Protein 6H10 (pdb70)

Foldseek 3Di:
DAPVLLDAEEEEDDPVLQQDVQVVVVVCVVNVNLQNQKYKYFYHPPADQDDDPPPQQQAKLQWKWWWAWDDDLFKIWTDTDTDHMDTNNVLQVVLCDPQHAFDDADDPVRSLVCLSHCLNVGTFIKRWFAFDADGDPPRNGPGQQPDDFQQVQCCVQPVDHDDDGWGKGKMWAFASDKWAWDADQLLFKKKKAWADDFKKKKKKAGLVQLVVVVVVSCVSVVVQCVLWVRSVLLGIIGGHPVRCVVSVGDMDMDMDDHSMMMMGGGNIIMMIGTNGTTMMMMTTHHHSVSLVSSLVDDATLSQSNDDDPRSLVSCVPSPVVCNVSNVNSD

Nearest PDB structures (foldseek):
  5fpa-assembly1_A  TM=1.002E+00  e=6.591E-72  Homo sapiens
  5fp9-assembly1_A-2  TM=1.002E+00  e=4.300E-71  Homo sapiens
  4hon-assembly2_B  TM=9.037E-01  e=2.092E-63  Homo sapiens
  4lxl-assembly1_A  TM=9.012E-01  e=1.724E-55  Homo sapiens
  4xdp-assembly2_B  TM=9.121E-01  e=1.738E-52  Homo sapiens

Radius of gyration: 19.14 Å; Cα contacts (8 Å, |Δi|>4): 775; chains: 1; bounding box: 49×48×43 Å

Secondary structure (DSSP, 8-state):
--STT-PPEEE---TTTTS-HHHHHHHHHHTTGGGGSEEEEPPPTT--SSS-STT-TT-EESS-EEEEEEEETTEEEEEEEE---EEHHHHHHHHTSTTTSPPP-SSHHHHHHHHHHHGGG---EEEEEEE---S-TT--SS-TTSSPPHHHHHHHHH----------EEEEE-TT-EEEEEPPGGG-EEEEEEEEES-EEEEEE-GGGHHHHHHHHHHHSHHHHHH-TTGGGG--EEE-HHHHHHTT---EEEEE-TT-EEEEPTT-EEEEEESSSEEEEEEEE--TTHHHHHHH-----SSS----TTHHHHHHHH-HHHHHHHHHH-

GO terms:
  GO:0006954 inflammatory response (P, IDA)
  GO:0005634 nucleus (C, IC)
  GO:0035861 site of double-strand break (C, IDA)
  GO:0001932 regulation of protein phosphorylation (P, IMP)
  GO:0035563 positive regulation of chromatin binding (P, IMP)
  GO:2001034 positive regulation of double-strand break repair via nonhomologous end joining (P, IMP)
  GO:0071479 cellular response to ionizing radiation (P, IMP)
  GO:0000724 double-strand break repair via homologous recombination (P, IMP)
  GO:0005634 nucleus (C, EXP)
  GO:0005654 nucleoplasm (C, TAS)
  GO:0032452 histone demethylase activity (F, TAS)
  GO:0005515 protein binding (F, IPI)
  GO:0032454 histone H3K9 demethylase activity (F, IDA)
  GO:0140684 histone H3K9me2/H3K9me3 demethylase activity (F, IDA)
  GO:0072562 blood microparticle (C, HDA)

Solvent-accessible surface area: 15460 Å² total; per-residue (Å²): 118,108,21,90,122,5,76,26,53,87,16,124,4,69,100,106,88,0,100,72,24,94,150,14,1,59,102,0,25,65,64,2,0,42,51,0,0,0,0,15,0,52,17,13,188,94,33,115,3,66,124,56,59,120,126,16,45,142,46,96,1,65,59,1,28,23,1,37,18,69,63,133,34,10,12,1,40,4,124,81,99,159,76,190,56,36,36,3,25,96,0,134,143,45,3,81,36,198,158,27,83,40,37,121,80,159,80,87,135,24,1,28,122,49,1,26,130,46,0,31,158,63,34,2,10,12,0,18,88,30,80,29,52,10,16,49,133,106,15,156,34,6,6,0,38,112,32,62,47,5,12,72,14,0,65,145,82,61,60,54,110,21,98,31,112,31,78,10,77,6,43,0,0,0,17,15,0,2,29,2,2,10,10,25,49,0,5,4,0,6,0,16,11,0,8,24,34,84,14,11,6,6,2,0,0,3,16,90,46,0,90,112,0,40,114,6,0,108,126,46,18,68,42,47,24,194,56,10,85,15,9,12,41,42,96,48,2,1,2,4,12,87,6,0,130,125,70,53,12,41,14,46,102,27,24,1,78,48,27,22,0,0,0,0,2,1,29,1,13,6,1,2,1,0,7,3,24,1,0,4,0,14,13,36,7,12,14,82,80,0,22,78,55,0,99,126,1,60,26,6,36,61,29,128,23,199,42,67,184,15,9,26,0,8,0,78,56,25,10,94,166,107,36,83,98,7,92,173,12,68

Structure (mmCIF, N/CA/C/O backbone):
data_6H10
#
_entry.id   6H10
#
_cell.length_a   71.454
_cell.length_b   71.454
_cell.length_c   150.693
_cell.angle_alpha   90.000
_cell.angle_beta   90.000
_cell.angle_gamma   90.000
#
_symmetry.space_group_name_H-M   'P 43 21 2'
#
loop_
_entity.id
_entity.type
_entity.pdbx_description
1 polymer 'Lysine-specific demethylase 4D'
2 non-polymer 'ZINC ION'
3 non-polymer 'CHLORIDE ION'
4 non-polymer 'SODIUM ION'
5 non-polymer 1,2-ETHANEDIOL
6 non-polymer 'SULFATE ION'
7 non-polymer 'NICKEL (II) ION'
8 non-polymer ~{N}-[(~{E})-(4-methylphenyl)methylideneamino]-2-(2~{H}-1,2,3,4-tetrazol-5-yl)ethanamide
9 non-polymer '4-(2-HYDROXYETHYL)-1-PIPERAZINE ETHANESULFONIC ACID'
10 water water
#
loop_
_atom_site.group_PDB
_atom_site.id
_atom_site.type_symbol
_atom_site.label_atom_id
_atom_site.label_alt_id
_atom_site.label_comp_id
_atom_site.label_asym_id
_atom_site.label_entity_id
_atom_site.label_seq_id
_atom_site.pdbx_PDB_ins_code
_atom_site.Cartn_x
_atom_site.Cartn_y
_atom_site.Cartn_z
_atom_site.occupancy
_atom_site.B_iso_or_equiv
_atom_site.auth_seq_id
_atom_site.auth_comp_id
_atom_site.auth_asym_id
_atom_site.auth_atom_id
_atom_site.pdbx_PDB_model_num
ATOM 1 N N . ALA A 1 11 ? -3.352 16.045 -34.356 1.00 25.06 11 ALA A N 1
ATOM 2 C CA . ALA A 1 11 ? -3.440 14.996 -33.322 1.00 22.74 11 ALA A CA 1
ATOM 3 C C . ALA A 1 11 ? -2.292 14.007 -33.371 1.00 17.76 11 ALA A C 1
ATOM 4 O O . ALA A 1 11 ? -1.900 13.524 -34.424 1.00 18.75 11 ALA A O 1
ATOM 6 N N . GLN A 1 12 ? -1.761 13.693 -32.211 1.00 14.31 12 GLN A N 1
ATOM 7 C CA A GLN A 1 12 ? -0.600 12.829 -32.146 0.60 13.31 12 GLN A CA 1
ATOM 8 C CA B GLN A 1 12 ? -0.612 12.823 -32.085 0.40 13.70 12 GLN A CA 1
ATOM 9 C C . GLN A 1 12 ? -1.003 11.366 -32.287 1.00 12.73 12 GLN A C 1
ATOM 10 O O . GLN A 1 12 ? -2.046 10.912 -31.797 1.00 14.01 12 GLN A O 1
ATOM 21 N N . ASN A 1 13 ? -0.153 10.618 -32.970 1.00 11.54 13 ASN A N 1
ATOM 22 C CA . ASN A 1 13 ? -0.311 9.178 -33.161 1.00 10.64 13 ASN A CA 1
ATOM 23 C C . ASN A 1 13 ? -1.663 8.814 -33.774 1.00 10.92 13 ASN A C 1
ATOM 24 O O . ASN A 1 13 ? -2.390 7.954 -33.250 1.00 11.10 13 ASN A O 1
ATOM 29 N N . PRO A 1 14 ? -2.017 9.411 -34.913 1.00 11.44 14 PRO A N 1
ATOM 30 C CA . PRO A 1 14 ? -3.367 9.186 -35.470 1.00 12.69 14 PRO A CA 1
ATOM 31 C C . PRO A 1 14 ? -3.619 7.769 -35.936 1.00 12.52 14 PRO A C 1
ATOM 32 O O . PRO A 1 14 ? -4.783 7.348 -35.959 1.00 14.50 14 PRO A O 1
ATOM 36 N N . ASN A 1 15 ? -2.579 7.023 -36.305 1.00 11.18 15 ASN A N 1
ATOM 37 C CA . ASN A 1 15 ? -2.766 5.631 -36.689 1.00 10.80 15 ASN A CA 1
ATOM 38 C C . ASN A 1 15 ? -2.817 4.695 -35.486 1.00 9.98 15 ASN A C 1
ATOM 39 O O . ASN A 1 15 ? -2.990 3.494 -35.691 1.00 10.39 15 ASN A O 1
ATOM 44 N N . CYS A 1 16 ? -2.679 5.218 -34.263 1.00 9.84 16 CYS A N 1
ATOM 45 C CA . CYS A 1 16 ? -2.886 4.396 -33.071 1.00 9.76 16 CYS A CA 1
ATOM 46 C C . CYS A 1 16 ? -1.835 3.297 -32.933 1.00 9.46 16 CYS A C 1
ATOM 47 O O . CYS A 1 16 ? -2.123 2.205 -32.461 1.00 9.93 16 CYS A O 1
ATOM 50 N N . ASN A 1 17 ? -0.599 3.604 -33.299 1.00 9.55 17 ASN A N 1
ATOM 51 C CA . ASN A 1 17 ? 0.487 2.650 -33.145 1.00 9.84 17 ASN A CA 1
ATOM 52 C C . ASN A 1 17 ? 0.906 2.526 -31.684 1.00 9.25 17 ASN A C 1
ATOM 53 O O . ASN A 1 17 ? 0.870 3.487 -30.927 1.00 9.97 17 ASN A O 1
ATOM 58 N N . ILE A 1 18 ? 1.351 1.331 -31.302 1.00 9.19 18 ILE A N 1
ATOM 59 C CA . ILE A 1 18 ? 1.959 1.133 -29.987 1.00 9.01 18 ILE A CA 1
ATOM 60 C C . ILE A 1 18 ? 3.296 1.860 -29.943 1.00 10.33 18 ILE A C 1
ATOM 61 O O . ILE A 1 18 ? 4.187 1.595 -30.750 1.00 13.22 18 ILE A O 1
ATOM 66 N N . MET A 1 19 ? 3.456 2.751 -28.988 1.00 9.21 19 MET A N 1
ATOM 67 C CA . MET A 1 19 ? 4.672 3.519 -28.794 1.00 9.45 19 MET A CA 1
ATOM 68 C C . MET A 1 19 ? 5.516 2.906 -27.679 1.00 9.37 19 MET A C 1
ATOM 69 O O . MET A 1 19 ? 5.011 2.323 -26.723 1.00 9.69 19 MET A O 1
ATOM 74 N N . ILE A 1 20 ? 6.833 3.068 -27.827 1.00 9.48 20 ILE A N 1
ATOM 75 C CA . ILE A 1 20 ? 7.847 2.556 -26.910 1.00 9.50 20 ILE A CA 1
ATOM 76 C C . ILE A 1 20 ? 8.619 3.750 -26.377 1.00 9.51 20 ILE A C 1
ATOM 77 O O . ILE A 1 20 ? 9.095 4.577 -27.154 1.00 11.07 20 ILE A O 1
ATOM 82 N N . PHE A 1 21 ? 8.759 3.827 -25.055 1.00 9.59 21 PHE A N 1
ATOM 83 C CA . PHE A 1 21 ? 9.405 4.944 -24.390 1.00 9.79 21 PHE A CA 1
ATOM 84 C C . PHE A 1 21 ? 10.641 4.489 -23.649 1.00 10.30 21 PHE A C 1
ATOM 85 O O . PHE A 1 21 ? 10.686 3.396 -23.090 1.00 10.71 21 PHE A O 1
ATOM 93 N N . HIS A 1 22 ? 11.640 5.373 -23.623 1.00 11.21 22 HIS A N 1
ATOM 94 C CA . HIS A 1 22 ? 12.918 5.158 -22.950 1.00 11.81 22 HIS A CA 1
ATOM 95 C C . HIS A 1 22 ? 13.200 6.311 -21.996 1.00 12.48 22 HIS A C 1
ATOM 96 O O . HIS A 1 22 ? 14.068 7.133 -22.252 1.00 14.15 22 HIS A O 1
ATOM 103 N N . PRO A 1 23 ? 12.474 6.405 -20.882 1.00 12.09 23 PRO A N 1
ATOM 104 C CA . PRO A 1 23 ? 12.731 7.490 -19.924 1.00 13.04 23 PRO A CA 1
ATOM 105 C C . PRO A 1 23 ? 14.143 7.442 -19.374 1.00 14.08 23 PRO A C 1
ATOM 106 O O . PRO A 1 23 ? 14.710 6.375 -19.122 1.00 14.94 23 PRO A O 1
ATOM 110 N N . THR A 1 24 ? 14.695 8.629 -19.154 1.00 15.18 24 THR A N 1
ATOM 111 C CA . THR A 1 24 ? 15.915 8.752 -18.385 1.00 16.13 24 THR A CA 1
ATOM 112 C C . THR A 1 24 ? 15.613 8.532 -16.897 1.00 15.52 24 THR A C 1
ATOM 113 O O . THR A 1 24 ? 14.473 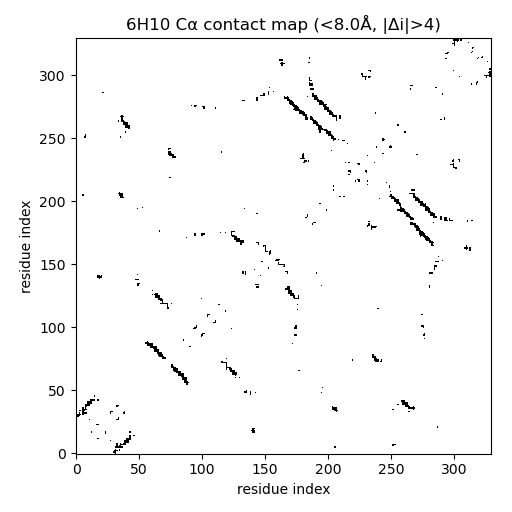8.546 -16.458 1.00 15.15 24 THR A O 1
ATOM 117 N N . LYS A 1 25 ? 16.675 8.384 -16.096 1.00 16.48 25 LYS A N 1
ATOM 118 C CA . LYS A 1 25 ? 16.462 8.216 -14.662 1.00 17.47 25 LYS A CA 1
ATOM 119 C C . LYS A 1 25 ? 15.757 9.426 -14.055 1.00 16.36 25 LYS A C 1
ATOM 120 O O . LYS A 1 25 ? 14.932 9.264 -13.155 1.00 17.05 25 LYS A O 1
ATOM 126 N N . GLU A 1 26 ? 16.025 10.633 -14.549 1.00 17.90 26 GLU A N 1
ATOM 127 C CA . GLU A 1 26 ? 15.312 11.806 -14.043 1.00 19.42 26 GLU A CA 1
ATOM 128 C C . GLU A 1 26 ? 13.836 11.766 -14.412 1.00 18.90 26 GLU A C 1
ATOM 129 O O . GLU A 1 26 ? 12.958 12.070 -13.584 1.00 19.57 26 GLU A O 1
ATOM 135 N N . GLU A 1 27 ? 13.536 11.351 -15.639 1.00 16.62 27 GLU A N 1
ATOM 136 C CA . GLU A 1 27 ? 12.153 11.266 -16.075 1.00 16.23 27 GLU A CA 1
ATOM 137 C C . GLU A 1 27 ? 11.402 10.142 -15.382 1.00 15.59 27 GLU A C 1
ATOM 138 O O . GLU A 1 27 ? 10.172 10.134 -15.409 1.00 16.43 27 GLU A O 1
ATOM 144 N N . PHE A 1 28 ? 12.109 9.206 -14.758 1.00 14.75 28 PHE A N 1
ATOM 145 C CA . PHE A 1 28 ? 11.510 8.052 -14.086 1.00 14.40 28 PHE A CA 1
ATOM 146 C C . PHE A 1 28 ? 11.116 8.361 -12.643 1.00 14.66 28 PHE A C 1
ATOM 147 O O . PHE A 1 28 ? 10.590 7.478 -11.944 1.00 15.66 28 PHE A O 1
ATOM 155 N N . ASN A 1 29 ? 11.342 9.585 -12.170 1.00 15.14 29 ASN A N 1
ATOM 156 C CA . ASN A 1 29 ? 11.033 9.891 -10.778 1.00 16.53 29 ASN A CA 1
ATOM 157 C C . ASN A 1 29 ? 9.538 10.065 -10.559 1.00 16.65 29 ASN A C 1
ATOM 158 O O . ASN A 1 29 ? 8.977 9.505 -9.608 1.00 18.77 29 ASN A O 1
ATOM 163 N N . ASP A 1 30 ? 8.874 10.818 -11.431 1.00 14.94 30 ASP A N 1
ATOM 164 C CA . ASP A 1 30 ? 7.496 11.247 -11.227 1.00 14.39 30 ASP A CA 1
ATOM 165 C C . ASP A 1 30 ? 6.604 10.436 -12.152 1.00 13.19 30 ASP A C 1
ATOM 166 O O . ASP A 1 30 ? 6.498 10.706 -13.358 1.00 13.00 30 ASP A O 1
ATOM 171 N N . PHE A 1 31 ? 5.965 9.402 -11.586 1.00 12.91 31 PHE A N 1
ATOM 172 C CA . PHE A 1 31 ? 5.168 8.462 -12.361 1.00 12.12 31 PHE A CA 1
ATOM 173 C C . PHE A 1 31 ? 4.034 9.172 -13.095 1.00 11.87 31 PHE A C 1
ATOM 174 O O . PHE A 1 31 ? 3.866 9.020 -14.311 1.00 12.02 31 PHE A O 1
ATOM 182 N N A ASP A 1 32 ? 3.206 9.929 -12.354 0.52 12.67 32 ASP A N 1
ATOM 183 N N B ASP A 1 32 ? 3.253 9.951 -12.379 0.48 12.47 32 ASP A N 1
ATOM 184 C CA A ASP A 1 32 ? 2.059 10.611 -12.955 0.52 13.25 32 ASP A CA 1
ATOM 185 C CA B ASP A 1 32 ? 2.089 10.544 -13.005 0.48 12.78 32 ASP A CA 1
ATOM 186 C C A ASP A 1 32 ? 2.495 11.501 -14.114 0.52 12.81 32 ASP A C 1
ATOM 187 C C B ASP A 1 32 ? 2.482 11.522 -14.108 0.48 12.61 32 ASP A C 1
ATOM 188 O O A ASP A 1 32 ? 1.845 11.545 -15.166 0.52 13.14 32 ASP A O 1
ATOM 189 O O B ASP A 1 32 ? 1.792 11.630 -15.131 0.48 12.89 32 ASP A O 1
ATOM 198 N N . LYS A 1 33 ? 3.581 12.252 -13.919 1.00 12.67 33 LYS A N 1
ATOM 199 C CA . LYS A 1 33 ? 4.054 13.167 -14.949 1.00 13.53 33 LYS A CA 1
ATOM 200 C C . LYS A 1 33 ? 4.419 12.409 -16.216 1.00 12.54 33 LYS A C 1
ATOM 201 O O . LYS A 1 33 ? 4.184 12.893 -17.333 1.00 12.77 33 LYS A O 1
ATOM 207 N N . TYR A 1 34 ? 5.040 11.245 -16.070 1.00 12.10 34 TYR A N 1
ATOM 208 C CA . TYR A 1 34 ? 5.456 10.507 -17.254 1.00 11.92 34 TYR A CA 1
ATOM 209 C C . TYR A 1 34 ? 4.261 9.906 -17.980 1.00 11.19 34 TYR A C 1
ATOM 210 O O . TYR A 1 34 ? 4.251 9.874 -19.211 1.00 11.29 34 TYR A O 1
ATOM 219 N N . ILE A 1 35 ? 3.246 9.424 -17.248 1.00 10.63 35 ILE A N 1
ATOM 220 C CA . ILE A 1 35 ? 2.038 8.959 -17.932 1.00 11.13 35 ILE A CA 1
ATOM 221 C C . ILE A 1 35 ? 1.453 10.092 -18.766 1.00 10.66 35 ILE A C 1
ATOM 222 O O . ILE A 1 35 ? 1.076 9.916 -19.932 1.00 10.83 35 ILE A O 1
ATOM 227 N N . ALA A 1 36 ? 1.361 11.284 -18.162 1.00 11.43 36 ALA A N 1
ATOM 228 C CA . ALA A 1 36 ? 0.829 12.434 -18.885 1.00 12.02 36 ALA A CA 1
ATOM 229 C C . ALA A 1 36 ? 1.688 12.775 -20.101 1.00 11.45 36 ALA A C 1
ATOM 230 O O . ALA A 1 36 ? 1.159 13.124 -21.160 1.00 11.99 36 ALA A O 1
ATOM 232 N N . TYR A 1 37 ? 3.008 12.694 -19.960 1.00 11.54 37 TYR A N 1
ATOM 233 C CA . TYR A 1 37 ? 3.895 12.917 -21.095 1.00 11.68 37 TYR A CA 1
ATOM 234 C C . TYR A 1 37 ? 3.604 11.929 -22.220 1.00 10.85 37 TYR A C 1
ATOM 235 O O . TYR A 1 37 ? 3.492 12.311 -23.390 1.00 11.34 37 TYR A O 1
ATOM 244 N N A MET A 1 38 ? 3.507 10.646 -21.889 0.32 10.58 38 MET A N 1
ATOM 245 N N B MET A 1 38 ? 3.481 10.643 -21.892 0.68 10.80 38 MET A N 1
ATOM 246 C CA A MET A 1 38 ? 3.207 9.655 -22.913 0.32 10.11 38 MET A CA 1
ATOM 247 C CA B MET A 1 38 ? 3.216 9.669 -22.945 0.68 10.52 38 MET A CA 1
ATOM 248 C C A MET A 1 38 ? 1.930 10.028 -23.659 0.32 9.71 38 MET A C 1
ATOM 249 C C B MET A 1 38 ? 1.911 9.993 -23.667 0.68 9.91 38 MET A C 1
ATOM 250 O O A MET A 1 38 ? 1.891 10.014 -24.895 0.32 9.83 38 MET A O 1
ATOM 251 O O B MET A 1 38 ? 1.812 9.849 -24.894 0.68 10.46 38 MET A O 1
ATOM 260 N N . GLU A 1 39 ? 0.887 10.415 -22.921 1.00 9.70 39 GLU A N 1
ATOM 261 C CA A GLU A 1 39 ? -0.374 10.793 -23.543 0.68 9.88 39 GLU A CA 1
ATOM 262 C CA B GLU A 1 39 ? -0.380 10.794 -23.536 0.32 9.86 39 GLU A CA 1
ATOM 263 C C . GLU A 1 39 ? -0.236 12.041 -24.401 1.00 10.37 39 GLU A C 1
ATOM 264 O O . GLU A 1 39 ? -0.881 12.136 -25.447 1.00 11.25 39 GLU A O 1
ATOM 275 N N . SER A 1 40 ? 0.617 12.978 -24.003 1.00 10.82 40 SER A N 1
ATOM 276 C CA . SER A 1 40 ? 0.856 14.153 -24.828 1.00 11.55 40 SER A CA 1
ATOM 277 C C . SER A 1 40 ? 1.423 13.770 -26.184 1.00 11.80 40 SER A C 1
ATOM 278 O O . SER A 1 40 ? 1.284 14.529 -27.143 1.00 13.51 40 SER A O 1
ATOM 281 N N . GLN A 1 41 ? 2.095 12.621 -26.280 1.00 10.80 41 GLN A N 1
ATOM 282 C CA . GLN A 1 41 ? 2.649 12.093 -27.513 1.00 11.50 41 GLN A CA 1
ATOM 283 C C . GLN A 1 41 ? 1.691 11.155 -28.231 1.00 11.25 41 GLN A C 1
ATOM 284 O O . GLN A 1 41 ? 2.066 10.574 -29.254 1.00 12.07 41 GLN A O 1
ATOM 290 N N . GLY A 1 42 ? 0.479 10.985 -27.717 1.00 11.01 42 GLY A N 1
ATOM 291 C CA . GLY A 1 42 ? -0.517 10.152 -28.355 1.00 10.68 42 GLY A CA 1
ATOM 292 C C . GLY A 1 42 ? -0.454 8.684 -27.988 1.00 9.53 42 GLY A C 1
ATOM 293 O O . GLY A 1 42 ? -1.124 7.872 -28.628 1.00 10.18 42 GLY A O 1
ATOM 294 N N . ALA A 1 43 ? 0.286 8.313 -26.954 1.00 9.43 43 ALA A N 1
ATOM 295 C CA . ALA A 1 43 ? 0.482 6.898 -26.682 1.00 9.52 43 ALA A CA 1
ATOM 296 C C . ALA A 1 43 ? -0.829 6.181 -26.391 1.00 8.90 43 ALA A C 1
ATOM 297 O O . ALA A 1 43 ? -1.016 5.019 -26.769 1.00 8.99 43 ALA A O 1
ATOM 299 N N . HIS A 1 44 ? -1.738 6.847 -25.703 1.00 8.86 44 HIS A N 1
ATOM 300 C CA . HIS A 1 44 ? -2.992 6.226 -25.312 1.00 8.84 44 HIS A CA 1
ATOM 301 C C . HIS A 1 44 ? -3.847 5.817 -26.484 1.00 8.71 44 HIS A C 1
ATOM 302 O O . HIS A 1 44 ? -4.708 4.948 -26.344 1.00 9.60 44 HIS A O 1
ATOM 309 N N . ARG A 1 45 ? -3.636 6.448 -27.642 1.00 9.01 45 ARG A N 1
ATOM 310 C CA . ARG A 1 45 ? -4.476 6.094 -28.796 1.00 9.47 45 ARG A CA 1
ATOM 311 C C . ARG A 1 45 ? -4.356 4.608 -29.170 1.00 8.67 45 ARG A C 1
ATOM 312 O O . ARG A 1 45 ? -5.295 4.041 -29.710 1.00 8.91 45 ARG A O 1
ATOM 320 N N . ALA A 1 46 ? -3.183 4.014 -28.908 1.00 8.43 46 ALA A N 1
ATOM 321 C CA . ALA A 1 46 ? -2.994 2.593 -29.214 1.00 8.48 46 ALA A CA 1
ATOM 322 C C . ALA A 1 46 ? -3.727 1.674 -28.243 1.00 8.01 46 ALA A C 1
ATOM 323 O O . ALA A 1 46 ? -4.003 0.527 -28.570 1.00 9.01 46 ALA A O 1
ATOM 325 N N . GLY A 1 47 ? -3.950 2.137 -26.999 1.00 7.82 47 GLY A N 1
ATOM 326 C CA . GLY A 1 47 ? -4.448 1.293 -25.927 1.00 7.40 47 GLY A CA 1
ATOM 327 C C . GLY A 1 47 ? -3.386 0.665 -25.063 1.00 7.57 47 GLY A C 1
ATOM 328 O O . GLY A 1 47 ? -3.716 0.163 -23.984 1.00 7.89 47 GLY A O 1
ATOM 329 N N . LEU A 1 48 ? -2.119 0.693 -25.493 1.00 7.22 48 LEU A N 1
ATOM 330 C CA . LEU A 1 48 ? -1.014 -0.012 -24.858 1.00 7.77 48 LEU A CA 1
ATOM 331 C C . LEU A 1 48 ? 0.253 0.737 -25.219 1.00 7.83 48 LEU A C 1
ATOM 332 O O . LEU A 1 48 ? 0.412 1.140 -26.370 1.00 8.26 48 LEU A O 1
ATOM 337 N N . ALA A 1 49 ? 1.175 0.885 -24.253 1.00 8.11 49 ALA A N 1
ATOM 338 C CA . ALA A 1 49 ? 2.508 1.423 -24.489 1.00 8.09 49 ALA A CA 1
ATOM 339 C C . ALA A 1 49 ? 3.523 0.568 -23.755 1.00 7.68 49 ALA A C 1
ATOM 340 O O . ALA A 1 49 ? 3.216 -0.011 -22.719 1.00 8.61 49 ALA A O 1
ATOM 342 N N . LYS A 1 50 ? 4.732 0.510 -24.289 1.00 8.04 50 LYS A N 1
ATOM 343 C CA . LYS A 1 50 ? 5.865 -0.124 -23.635 1.00 7.98 50 LYS A CA 1
ATOM 344 C C . LYS A 1 50 ? 6.776 0.942 -23.042 1.00 8.50 50 LYS A C 1
ATOM 345 O O . LYS A 1 50 ? 7.063 1.944 -23.714 1.00 9.14 50 LYS A O 1
ATOM 351 N N . ILE A 1 51 ? 7.268 0.695 -21.826 1.00 8.38 51 ILE A N 1
ATOM 352 C CA . ILE A 1 51 ? 8.219 1.592 -21.167 1.00 8.76 51 ILE A CA 1
ATOM 353 C C . ILE A 1 51 ? 9.436 0.766 -20.762 1.00 9.06 51 ILE A C 1
ATOM 354 O O . ILE A 1 51 ? 9.332 -0.171 -19.969 1.00 9.37 51 ILE A O 1
ATOM 359 N N . ILE A 1 52 ? 10.581 1.123 -21.330 1.00 9.67 52 ILE A N 1
ATOM 360 C CA A ILE A 1 52 ? 11.839 0.474 -20.997 0.66 10.51 52 ILE A CA 1
ATOM 361 C CA B ILE A 1 52 ? 11.871 0.505 -21.024 0.34 10.70 52 ILE A CA 1
ATOM 362 C C . ILE A 1 52 ? 12.503 1.320 -19.911 1.00 10.60 52 ILE A C 1
ATOM 363 O O . ILE A 1 52 ? 12.787 2.499 -20.142 1.00 11.79 52 ILE A O 1
ATOM 372 N N . PRO A 1 53 ? 12.720 0.772 -18.716 1.00 10.57 53 PRO A N 1
ATOM 373 C CA A PRO A 1 53 ? 13.307 1.570 -17.631 0.71 11.75 53 PRO A CA 1
ATOM 374 C CA B PRO A 1 53 ? 13.294 1.587 -17.644 0.29 11.30 53 PRO A CA 1
ATOM 375 C C . PRO A 1 53 ? 14.726 1.985 -17.962 1.00 12.23 53 PRO A C 1
ATOM 376 O O . PRO A 1 53 ? 15.424 1.312 -18.736 1.00 13.11 53 PRO A O 1
ATOM 383 N N . PRO A 1 54 ? 15.209 3.064 -17.370 1.00 13.66 54 PRO A N 1
ATOM 384 C CA . PRO A 1 54 ? 16.6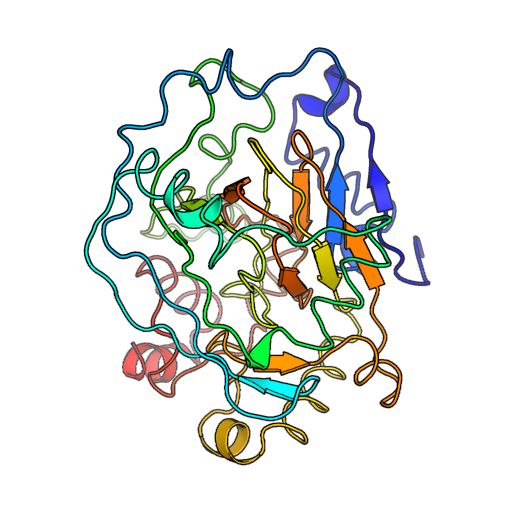09 3.446 -17.544 1.00 14.13 54 PRO A CA 1
ATOM 385 C C . PRO A 1 54 ? 17.535 2.347 -17.058 1.00 13.64 54 PRO A C 1
ATOM 386 O O . PRO A 1 54 ? 17.200 1.556 -16.169 1.00 14.00 54 PRO A O 1
ATOM 390 N N . LYS A 1 55 ? 18.722 2.308 -17.649 1.00 14.26 55 LYS A N 1
ATOM 391 C CA . LYS A 1 55 ? 19.670 1.238 -17.398 1.00 16.39 55 LYS A CA 1
ATOM 392 C C . LYS A 1 55 ? 20.093 1.189 -15.938 1.00 16.97 55 LYS A C 1
ATOM 393 O O . LYS A 1 55 ? 20.526 0.141 -15.462 1.00 19.29 55 LYS A O 1
ATOM 399 N N . GLU A 1 56 ? 19.991 2.301 -15.223 1.00 17.23 56 GLU A N 1
ATOM 400 C CA . GLU A 1 56 ? 20.395 2.368 -13.832 1.00 18.39 56 GLU A CA 1
ATOM 401 C C . GLU A 1 56 ? 19.366 1.779 -12.883 1.00 17.75 56 GLU A C 1
ATOM 402 O O . GLU A 1 56 ? 19.671 1.595 -11.704 1.00 19.53 56 GLU A O 1
ATOM 408 N N . TRP A 1 57 ? 18.173 1.484 -13.358 1.00 15.54 57 TRP A N 1
ATOM 409 C CA . TRP A 1 57 ? 17.081 1.087 -12.487 1.00 14.39 57 TRP A CA 1
ATOM 410 C C . TRP A 1 57 ? 16.996 -0.424 -12.355 1.00 13.87 57 TRP A C 1
ATOM 411 O O . TRP A 1 57 ? 17.303 -1.175 -13.291 1.00 15.30 57 TRP A O 1
ATOM 422 N N . LYS A 1 58 ? 16.518 -0.871 -11.189 1.00 13.84 58 LYS A N 1
ATOM 423 C CA A LYS A 1 58 ? 16.166 -2.271 -11.021 0.70 14.74 58 LYS A CA 1
ATOM 424 C CA B LYS A 1 58 ? 16.257 -2.277 -10.897 0.30 14.51 58 LYS A CA 1
ATOM 425 C C . LYS A 1 58 ? 14.990 -2.401 -10.061 1.00 13.64 58 LYS A C 1
ATOM 426 O O . LYS A 1 58 ? 14.760 -1.574 -9.175 1.00 14.97 58 LYS A O 1
ATOM 437 N N . ALA A 1 59 ? 14.201 -3.458 -10.281 1.00 12.50 59 ALA A N 1
ATOM 438 C CA . ALA A 1 59 ? 13.036 -3.706 -9.435 1.00 11.71 59 ALA A CA 1
ATOM 439 C C . ALA A 1 59 ? 13.443 -4.238 -8.062 1.00 11.93 59 ALA A C 1
ATOM 440 O O . ALA A 1 59 ? 12.813 -3.896 -7.035 1.00 12.64 59 ALA A O 1
ATOM 442 N N . ARG A 1 60 ? 14.439 -5.115 -8.032 1.00 13.23 60 ARG A N 1
ATOM 443 C CA . ARG A 1 60 ? 14.963 -5.722 -6.810 1.00 14.46 60 ARG A CA 1
ATOM 444 C C . ARG A 1 60 ? 16.348 -6.243 -7.172 1.00 15.48 60 ARG A C 1
ATOM 445 O O . ARG A 1 60 ? 16.752 -6.223 -8.336 1.00 17.06 60 ARG A O 1
ATOM 453 N N . GLU A 1 61 ? 17.066 -6.739 -6.176 1.00 17.32 61 GLU A N 1
ATOM 454 C CA A GLU A 1 61 ? 18.445 -7.126 -6.453 0.54 18.93 61 GLU A CA 1
ATOM 455 C CA B GLU A 1 61 ? 18.448 -7.168 -6.380 0.46 18.22 61 GLU A CA 1
ATOM 456 C C . GLU A 1 61 ? 18.537 -8.467 -7.175 1.00 17.80 61 GLU A C 1
ATOM 457 O O . GLU A 1 61 ? 19.281 -8.572 -8.158 1.00 19.96 61 GLU A O 1
ATOM 468 N N A THR A 1 62 ? 17.823 -9.494 -6.733 0.73 16.48 62 THR A N 1
ATOM 469 N N B THR A 1 62 ? 17.772 -9.478 -6.759 0.27 16.49 62 THR A N 1
ATOM 470 C CA A THR A 1 62 ? 17.832 -10.742 -7.483 0.73 16.18 62 THR A CA 1
ATOM 471 C CA B THR A 1 62 ? 17.890 -10.827 -7.292 0.27 15.76 62 THR A CA 1
ATOM 472 C C A THR A 1 62 ? 16.472 -11.398 -7.339 0.73 15.35 62 THR A C 1
ATOM 473 C C B THR A 1 62 ? 16.538 -11.521 -7.200 0.27 15.56 62 THR A C 1
ATOM 474 O O A THR A 1 62 ? 15.649 -11.011 -6.507 0.73 15.76 62 THR A O 1
ATOM 475 O O B THR A 1 62 ? 15.766 -11.269 -6.272 0.27 15.87 62 THR A O 1
ATOM 482 N N . TYR A 1 63 ? 16.263 -12.418 -8.154 1.00 15.50 63 TYR A N 1
ATOM 483 C CA . TYR A 1 63 ? 15.082 -13.272 -8.076 1.00 15.38 63 TYR A CA 1
ATOM 484 C C . TYR A 1 63 ? 15.437 -14.651 -7.539 1.00 18.03 63 TYR A C 1
ATOM 485 O O . TYR A 1 63 ? 14.703 -15.615 -7.774 1.00 19.27 63 TYR A O 1
ATOM 494 N N . ASP A 1 64 ? 16.542 -14.758 -6.815 1.00 19.67 64 ASP A N 1
ATOM 495 C CA A ASP A 1 64 ? 17.076 -16.039 -6.372 0.57 21.89 64 ASP A CA 1
ATOM 496 C CA B ASP A 1 64 ? 17.016 -16.087 -6.447 0.43 21.56 64 ASP A CA 1
ATOM 497 C C . ASP A 1 64 ? 16.264 -16.669 -5.250 1.00 22.36 64 ASP A C 1
ATOM 498 O O . ASP A 1 64 ? 16.469 -17.851 -4.942 1.00 24.44 64 ASP A O 1
ATOM 507 N N . ASN A 1 65 ? 15.359 -15.914 -4.606 1.00 21.22 65 ASN A N 1
ATOM 508 C CA . ASN A 1 65 ? 14.743 -16.293 -3.338 1.00 21.57 65 ASN A CA 1
ATOM 509 C C . ASN A 1 65 ? 13.215 -16.362 -3.415 1.00 20.49 65 ASN A C 1
ATOM 510 O O . ASN A 1 65 ? 12.539 -16.120 -2.399 1.00 21.82 65 ASN A O 1
ATOM 515 N N . ILE A 1 66 ? 12.630 -16.673 -4.577 1.00 17.09 66 ILE A N 1
ATOM 516 C CA . ILE A 1 66 ? 11.175 -16.585 -4.783 1.00 16.19 66 ILE A CA 1
ATOM 517 C C . ILE A 1 66 ? 10.482 -17.941 -4.820 1.00 13.95 66 ILE A C 1
ATOM 518 O O . ILE A 1 66 ? 9.259 -17.995 -5.001 1.00 13.32 66 ILE A O 1
ATOM 523 N N . SER A 1 67 ? 11.217 -19.047 -4.666 1.00 13.85 67 SER A N 1
ATOM 524 C CA A SER A 1 67 ? 10.661 -20.378 -4.929 0.58 13.61 67 SER A CA 1
ATOM 525 C CA B SER A 1 67 ? 10.585 -20.327 -4.970 0.42 13.73 67 SER A CA 1
ATOM 526 C C . SER A 1 67 ? 9.622 -20.793 -3.890 1.00 12.24 67 SER A C 1
ATOM 527 O O . SER A 1 67 ? 8.855 -21.729 -4.137 1.00 13.00 67 SER A O 1
ATOM 532 N N . GLU A 1 68 ? 9.612 -20.154 -2.727 1.00 12.19 68 GLU A N 1
ATOM 533 C CA . GLU A 1 68 ? 8.712 -20.529 -1.651 1.00 12.97 68 GLU A CA 1
ATOM 534 C C . GLU A 1 68 ? 7.407 -19.747 -1.651 1.00 11.61 68 GLU A C 1
ATOM 535 O O . GLU A 1 68 ? 6.555 -20.028 -0.818 1.00 12.93 68 GLU A O 1
ATOM 541 N N . ILE A 1 69 ? 7.224 -18.793 -2.565 1.00 11.42 69 ILE A N 1
ATOM 542 C CA . ILE A 1 69 ? 5.917 -18.188 -2.766 1.00 10.85 69 ILE A CA 1
ATOM 543 C C . ILE A 1 69 ? 4.913 -19.296 -3.079 1.00 11.24 69 ILE A C 1
ATOM 544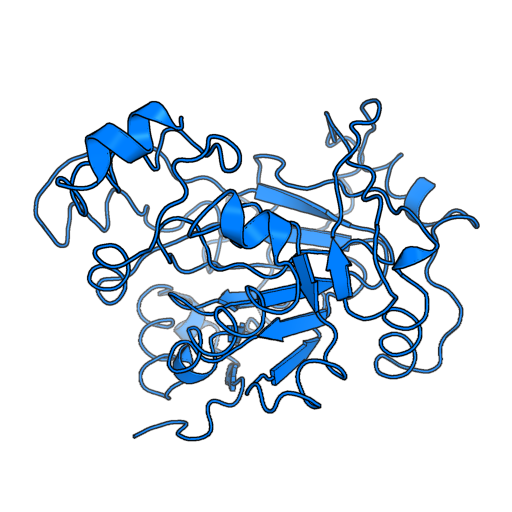 O O . ILE A 1 69 ? 5.194 -20.218 -3.852 1.00 12.05 69 ILE A O 1
ATOM 549 N N . LEU A 1 70 ? 3.724 -19.194 -2.506 1.00 11.05 70 LEU A N 1
ATOM 550 C CA . LEU A 1 70 ? 2.672 -20.170 -2.767 1.00 10.89 70 LEU A CA 1
ATOM 551 C C . LEU A 1 70 ? 1.702 -19.670 -3.822 1.00 10.88 70 LEU A C 1
ATOM 552 O O . LEU A 1 70 ? 1.230 -18.524 -3.760 1.00 12.50 70 LEU A O 1
ATOM 557 N N . ILE A 1 71 ? 1.383 -20.563 -4.743 1.00 10.25 71 ILE A N 1
ATOM 558 C CA . ILE A 1 71 ? 0.278 -20.396 -5.697 1.00 10.46 71 ILE A CA 1
ATOM 559 C C . ILE A 1 71 ? -0.849 -21.252 -5.124 1.00 11.29 71 ILE A C 1
ATOM 560 O O . ILE A 1 71 ? -0.896 -22.475 -5.316 1.00 11.62 71 ILE A O 1
ATOM 565 N N . ALA A 1 72 ? -1.734 -20.619 -4.343 1.00 11.86 72 ALA A N 1
ATOM 566 C CA . ALA A 1 72 ? -2.749 -21.359 -3.607 1.00 13.39 72 ALA A CA 1
ATOM 567 C C . ALA A 1 72 ? -3.744 -22.045 -4.524 1.00 13.60 72 ALA A C 1
ATOM 568 O O . ALA A 1 72 ? -4.240 -23.126 -4.197 1.00 15.11 72 ALA A O 1
ATOM 570 N N . THR A 1 73 ? -4.060 -21.446 -5.661 1.00 13.24 73 THR A N 1
ATOM 571 C CA . THR A 1 73 ? -5.073 -21.985 -6.576 1.00 14.53 73 THR A CA 1
ATOM 572 C C . THR A 1 73 ? -4.579 -21.819 -8.010 1.00 12.53 73 THR A C 1
ATOM 573 O O . THR A 1 73 ? -5.036 -20.940 -8.748 1.00 13.36 73 THR A O 1
ATOM 577 N N . PRO A 1 74 ? -3.637 -22.657 -8.446 1.00 11.86 74 PRO A N 1
ATOM 578 C CA . PRO A 1 74 ? -3.286 -22.663 -9.870 1.00 11.60 74 PRO A CA 1
ATOM 579 C C . PRO A 1 74 ? -4.519 -22.989 -10.708 1.00 11.66 74 PRO A C 1
ATOM 580 O O . PRO A 1 74 ? -5.406 -23.738 -10.296 1.00 13.45 74 PRO A O 1
ATOM 584 N N . LEU A 1 75 ? -4.568 -22.407 -11.904 1.00 11.25 75 LEU A N 1
ATOM 585 C CA . LEU A 1 75 ? -5.732 -22.500 -12.779 1.00 11.53 75 LEU A CA 1
ATOM 586 C C . LEU A 1 75 ? -5.369 -23.175 -14.097 1.00 10.85 75 LEU A C 1
ATOM 587 O O . LEU A 1 75 ? -4.535 -22.675 -14.853 1.00 11.63 75 LEU A O 1
ATOM 592 N N . GLN A 1 76 ? -6.019 -24.295 -14.383 1.00 10.75 76 GLN A N 1
ATOM 593 C CA . GLN A 1 76 ? -5.849 -24.978 -15.662 1.00 10.66 76 GLN A CA 1
ATOM 594 C C . GLN A 1 76 ? -6.804 -24.369 -16.677 1.00 10.28 76 GLN A C 1
ATOM 595 O O . GLN A 1 76 ? -8.009 -24.327 -16.444 1.00 11.56 76 GLN A O 1
ATOM 601 N N . GLN A 1 77 ? -6.266 -23.864 -17.785 1.00 9.57 77 GLN A N 1
ATOM 602 C CA . GLN A 1 77 ? -7.028 -23.081 -18.751 1.00 9.39 77 GLN A CA 1
ATOM 603 C C . GLN A 1 77 ? -7.471 -23.977 -19.902 1.00 9.23 77 GLN A C 1
ATOM 604 O O . GLN A 1 77 ? -6.709 -24.254 -20.828 1.00 10.25 77 GLN A O 1
ATOM 610 N N . VAL A 1 78 ? -8.707 -24.437 -19.832 1.00 10.06 78 VAL A N 1
ATOM 611 C CA . VAL A 1 78 ? -9.241 -25.430 -20.748 1.00 9.69 78 VAL A CA 1
ATOM 612 C C . VAL A 1 78 ? -10.043 -24.714 -21.834 1.00 9.88 78 VAL A C 1
ATOM 613 O O . VAL A 1 78 ? -10.994 -23.976 -21.533 1.00 10.68 78 VAL A O 1
ATOM 617 N N . ALA A 1 79 ? -9.693 -24.945 -23.096 1.00 9.84 79 ALA A N 1
ATOM 618 C CA . ALA A 1 79 ? -10.309 -24.252 -24.222 1.00 9.89 79 ALA A CA 1
ATOM 619 C C . ALA A 1 79 ? -11.452 -25.042 -24.857 1.00 9.93 79 ALA A C 1
ATOM 620 O O . ALA A 1 79 ? -11.478 -26.276 -24.848 1.00 11.00 79 ALA A O 1
ATOM 622 N N A SER A 1 80 ? -12.369 -24.294 -25.518 0.62 9.38 80 SER A N 1
ATOM 623 N N B SER A 1 80 ? -12.392 -24.286 -25.393 0.38 10.59 80 SER A N 1
ATOM 624 C CA A SER A 1 80 ? -13.420 -24.842 -26.375 0.62 9.71 80 SER A CA 1
ATOM 625 C CA B SER A 1 80 ? -13.565 -24.852 -26.016 0.38 11.48 80 SER A CA 1
ATOM 626 C C A SER A 1 80 ? -13.650 -23.912 -27.561 0.62 10.01 80 SER A C 1
ATOM 627 C C B SER A 1 80 ? -13.780 -24.052 -27.281 0.38 11.48 80 SER A C 1
ATOM 628 O O A SER A 1 80 ? -13.594 -22.699 -27.396 0.62 10.20 80 SER A O 1
ATOM 629 O O B SER A 1 80 ? -13.932 -22.833 -27.209 0.38 10.81 80 SER A O 1
ATOM 634 N N A GLY A 1 81 ? -13.941 -24.477 -28.738 0.62 10.08 81 GLY A N 1
ATOM 635 N N B GLY A 1 81 ? -13.740 -24.721 -28.428 0.38 12.15 81 GLY A N 1
ATOM 636 C CA A GLY A 1 81 ? -14.229 -23.684 -29.913 0.62 11.08 81 GLY A CA 1
ATOM 637 C CA B GLY A 1 81 ? -13.978 -24.044 -29.676 0.38 12.10 81 GLY A CA 1
ATOM 638 C C A GLY A 1 81 ? -13.383 -24.147 -31.070 0.62 11.10 81 GLY A C 1
ATOM 639 C C B GLY A 1 81 ? -12.929 -24.344 -30.718 0.38 12.00 81 GLY A C 1
ATOM 640 O O A GLY A 1 81 ? -13.230 -25.353 -31.313 0.62 12.43 81 GLY A O 1
ATOM 641 O O B GLY A 1 81 ? -12.292 -25.403 -30.701 0.38 12.24 81 GLY A O 1
ATOM 642 N N A ARG A 1 82 ? -12.832 -23.193 -31.792 0.62 11.22 82 ARG A N 1
ATOM 643 N N B ARG A 1 82 ? -12.747 -23.388 -31.619 0.38 12.10 82 ARG A N 1
ATOM 644 C CA A ARG A 1 82 ? -11.920 -23.454 -32.900 0.62 11.51 82 ARG A CA 1
ATOM 645 C CA B ARG A 1 82 ? -11.900 -23.484 -32.797 0.38 12.57 82 ARG A CA 1
ATOM 646 C C A ARG A 1 82 ? -10.625 -22.711 -32.616 0.62 10.99 82 ARG A C 1
ATOM 647 C C B ARG A 1 82 ? -10.600 -22.734 -32.561 0.38 11.82 82 ARG A C 1
ATOM 648 O O A ARG A 1 82 ? -10.547 -21.864 -31.733 0.62 11.10 82 ARG A O 1
ATOM 649 O O B ARG A 1 82 ? -10.499 -21.902 -31.663 0.38 12.06 82 ARG A O 1
ATOM 664 N N . ALA A 1 83 ? -9.604 -23.007 -33.407 1.00 11.86 83 ALA A N 1
ATOM 665 C CA . ALA A 1 83 ? -8.257 -22.549 -33.082 1.00 12.90 83 ALA A CA 1
ATOM 666 C C . ALA A 1 83 ? -8.181 -21.046 -32.931 1.00 13.12 83 ALA A C 1
ATOM 667 O O . ALA A 1 83 ? -7.447 -20.549 -32.073 1.00 13.93 83 ALA A O 1
ATOM 669 N N . GLY A 1 84 ? -8.896 -20.312 -33.770 1.00 12.13 84 GLY A N 1
ATOM 670 C CA . GLY A 1 84 ? -8.879 -18.872 -33.755 1.00 12.36 84 GLY A CA 1
ATOM 671 C C . GLY A 1 84 ? -10.032 -18.179 -33.074 1.00 11.32 84 GLY A C 1
ATOM 672 O O . GLY A 1 84 ? -10.038 -16.946 -33.000 1.00 11.81 84 GLY A O 1
ATOM 673 N N . VAL A 1 85 ? -11.027 -18.926 -32.612 1.00 10.23 85 VAL A N 1
ATOM 674 C CA . VAL A 1 85 ? -12.205 -18.386 -31.938 1.00 9.46 85 VAL A CA 1
ATOM 675 C C . VAL A 1 85 ? -12.588 -19.378 -30.855 1.00 9.18 85 VAL A C 1
ATOM 676 O O . VAL A 1 85 ? -13.178 -20.417 -31.150 1.00 9.78 85 VAL A O 1
ATOM 680 N N . PHE A 1 86 ? -12.226 -19.104 -29.609 1.00 8.77 86 PHE A N 1
ATOM 681 C CA . PHE A 1 86 ? -12.436 -20.072 -28.544 1.00 8.82 86 PHE A CA 1
ATOM 682 C C . PHE A 1 86 ? -12.686 -19.353 -27.234 1.00 8.60 86 PHE A C 1
ATOM 683 O O . PHE A 1 86 ? -12.357 -18.177 -27.088 1.00 9.17 86 PHE A O 1
ATOM 691 N N . THR A 1 87 ? -13.273 -20.071 -26.287 1.00 9.08 87 THR A N 1
ATOM 692 C CA . THR A 1 87 ? -13.335 -19.619 -24.918 1.00 9.58 87 THR A CA 1
ATOM 693 C C . THR A 1 87 ? -12.461 -20.516 -24.064 1.00 9.15 87 THR A C 1
ATOM 694 O O . THR A 1 87 ? -12.091 -21.621 -24.452 1.00 9.96 87 THR A O 1
ATOM 698 N N . GLN A 1 88 ? -12.141 -20.046 -22.868 1.00 9.15 88 GLN A N 1
ATOM 699 C CA . GLN A 1 88 ? -11.433 -20.859 -21.914 1.00 9.78 88 GLN A CA 1
ATOM 700 C C . GLN A 1 88 ? -12.103 -20.748 -20.561 1.00 10.08 88 GLN A C 1
ATOM 701 O O . GLN A 1 88 ? -12.601 -19.686 -20.184 1.00 11.77 88 GLN A O 1
ATOM 707 N N . TYR A 1 89 ? -12.128 -21.862 -19.849 1.00 10.86 89 TYR A N 1
ATOM 708 C CA . TYR A 1 89 ? -12.572 -21.868 -18.462 1.00 12.02 89 TYR A CA 1
ATOM 709 C C . TYR A 1 89 ? -11.407 -22.298 -17.586 1.00 11.48 89 TYR A C 1
ATOM 710 O O . TYR A 1 89 ? -10.436 -22.917 -18.035 1.00 12.63 89 TYR A O 1
ATOM 719 N N . HIS A 1 90 ? -11.505 -21.926 -16.332 1.00 12.93 90 HIS A N 1
ATOM 720 C CA A HIS A 1 90 ? -10.436 -22.137 -15.375 0.63 14.07 90 HIS A CA 1
ATOM 721 C CA B HIS A 1 90 ? -10.433 -22.140 -15.377 0.37 13.74 90 HIS A CA 1
ATOM 722 C C . HIS A 1 90 ? -10.843 -23.243 -14.417 1.00 14.90 90 HIS A C 1
ATOM 723 O O . HIS A 1 90 ? -11.794 -23.091 -13.655 1.00 17.46 90 HIS A O 1
ATOM 736 N N . LYS A 1 91 ? -10.119 -24.341 -14.462 1.00 14.64 91 LYS A N 1
ATOM 737 C CA . LYS A 1 91 ? -10.288 -25.452 -13.546 1.00 15.78 91 LYS A CA 1
ATOM 738 C C . LYS A 1 91 ? -9.261 -25.333 -12.419 1.00 14.74 91 LYS A C 1
ATOM 739 O O . LYS A 1 91 ? -8.055 -25.250 -12.655 1.00 14.10 91 LYS A O 1
ATOM 745 N N . LYS A 1 92 ? -9.740 -25.309 -11.187 1.00 16.58 92 LYS A N 1
ATOM 746 C CA . LYS A 1 92 ? -8.843 -25.137 -10.050 1.00 17.99 92 LYS A CA 1
ATOM 747 C C . LYS A 1 92 ? -8.019 -26.398 -9.817 1.00 17.72 92 LYS A C 1
ATOM 748 O O . LYS A 1 92 ? -8.542 -27.519 -9.880 1.00 19.46 92 LYS A O 1
ATOM 754 N N . LYS A 1 93 ? -6.744 -26.214 -9.487 1.00 16.65 93 LYS A N 1
ATOM 755 C CA . LYS A 1 93 ? -5.816 -27.294 -9.184 1.00 17.12 93 LYS A CA 1
ATOM 756 C C . LYS A 1 93 ? -5.304 -27.123 -7.761 1.00 17.75 93 LYS A C 1
ATOM 757 O O . LYS A 1 93 ? -5.469 -26.073 -7.148 1.00 17.24 93 LYS A O 1
ATOM 763 N N . LYS A 1 94 ? -4.661 -28.175 -7.249 1.00 18.95 94 LYS A N 1
ATOM 764 C CA A LYS A 1 94 ? -4.093 -28.131 -5.909 0.80 19.68 94 LYS A CA 1
ATOM 765 C CA B LYS A 1 94 ? -4.086 -28.138 -5.909 0.20 19.52 94 LYS A CA 1
ATOM 766 C C . LYS A 1 94 ? -2.957 -27.112 -5.820 1.00 17.71 94 LYS A C 1
ATOM 767 O O . LYS A 1 94 ? -2.234 -26.855 -6.786 1.00 17.17 94 LYS A O 1
ATOM 778 N N . ALA A 1 95 ? -2.789 -26.540 -4.624 1.00 16.59 95 ALA A N 1
ATOM 779 C CA . ALA A 1 95 ? -1.742 -25.559 -4.385 1.00 15.81 95 ALA A CA 1
ATOM 780 C C . ALA A 1 95 ? -0.352 -26.097 -4.706 1.00 14.84 95 ALA A C 1
ATOM 781 O O . ALA A 1 95 ? -0.056 -27.283 -4.533 1.00 16.75 95 ALA A O 1
ATOM 783 N N A MET A 1 96 ? 0.517 -25.206 -5.185 0.58 14.16 96 MET A N 1
ATOM 784 N N B MET A 1 96 ? 0.531 -25.193 -5.116 0.42 13.66 96 MET A N 1
ATOM 785 C CA A MET A 1 96 ? 1.928 -25.534 -5.366 0.58 15.00 96 MET A CA 1
ATOM 786 C CA B MET A 1 96 ? 1.930 -25.542 -5.322 0.42 13.45 96 MET A CA 1
ATOM 787 C C A MET A 1 96 ? 2.778 -24.289 -5.120 0.58 12.81 96 MET A C 1
ATOM 788 C C B MET A 1 96 ? 2.780 -24.295 -5.124 0.42 12.54 96 MET A C 1
ATOM 789 O O A MET A 1 96 ? 2.300 -23.157 -5.234 0.58 12.34 96 MET A O 1
ATOM 790 O O B MET A 1 96 ? 2.301 -23.167 -5.255 0.42 12.53 96 MET A O 1
ATOM 799 N N . THR A 1 97 ? 4.045 -24.509 -4.776 1.00 12.50 97 THR A N 1
ATOM 800 C CA . THR A 1 97 ? 4.969 -23.390 -4.665 1.00 11.93 97 THR A CA 1
ATOM 801 C C . THR A 1 97 ? 5.432 -22.936 -6.049 1.00 11.06 97 THR A C 1
ATOM 802 O O . THR A 1 97 ? 5.311 -23.663 -7.041 1.00 11.18 97 THR A O 1
ATOM 806 N N . VAL A 1 98 ? 6.016 -21.748 -6.100 1.00 10.90 98 VAL A N 1
ATOM 807 C CA . VAL A 1 98 ? 6.624 -21.265 -7.332 1.00 10.68 98 VAL A CA 1
ATOM 808 C C . VAL A 1 98 ? 7.717 -22.207 -7.817 1.00 11.53 98 VAL A C 1
ATOM 809 O O . VAL A 1 98 ? 7.833 -22.456 -9.028 1.00 11.42 98 VAL A O 1
ATOM 813 N N . GLY A 1 99 ? 8.518 -22.765 -6.912 1.00 12.38 99 GLY A N 1
ATOM 814 C CA . GLY A 1 99 ? 9.518 -23.719 -7.352 1.00 13.47 99 GLY A CA 1
ATOM 815 C C . GLY A 1 99 ? 8.910 -24.935 -8.029 1.00 12.96 99 GLY A C 1
ATOM 816 O O . GLY A 1 99 ? 9.412 -25.416 -9.049 1.00 14.00 99 GLY A O 1
ATOM 817 N N . GLU A 1 100 ? 7.836 -25.478 -7.441 1.00 12.87 100 GLU A N 1
ATOM 818 C CA . GLU A 1 100 ? 7.139 -26.598 -8.060 1.00 13.25 100 GLU A CA 1
ATOM 819 C C . GLU A 1 100 ? 6.525 -26.206 -9.393 1.00 12.14 100 GLU A C 1
ATOM 820 O O . GLU A 1 100 ? 6.551 -26.988 -10.347 1.00 12.55 100 GLU A O 1
ATOM 826 N N . TYR A 1 101 ? 5.960 -25.013 -9.463 1.00 11.47 101 TYR A N 1
ATOM 827 C CA . TYR A 1 101 ? 5.339 -24.530 -10.698 1.00 11.26 101 TYR A CA 1
ATOM 828 C C . TYR A 1 101 ? 6.365 -24.383 -11.814 1.00 11.13 101 TYR A C 1
ATOM 829 O O . TYR A 1 101 ? 6.101 -24.749 -12.963 1.00 11.16 101 TYR A O 1
ATOM 838 N N . ARG A 1 102 ? 7.544 -23.856 -11.494 1.00 11.51 102 ARG A N 1
ATOM 839 C CA A ARG A 1 102 ? 8.587 -23.714 -12.502 0.45 11.62 102 ARG A CA 1
ATOM 840 C CA B ARG A 1 102 ? 8.587 -23.714 -12.501 0.55 12.49 102 ARG A CA 1
ATOM 841 C C . ARG A 1 102 ? 9.002 -25.076 -13.034 1.00 11.69 102 ARG A C 1
ATOM 842 O O . ARG A 1 102 ? 9.178 -25.255 -14.246 1.00 11.86 102 ARG A O 1
ATOM 857 N N . HIS A 1 103 ? 9.142 -26.055 -12.143 1.00 12.23 103 HIS A N 1
ATOM 858 C CA . HIS A 1 103 ? 9.454 -27.393 -12.609 1.00 12.82 103 HIS A CA 1
ATOM 859 C C . HIS A 1 103 ? 8.373 -27.945 -13.525 1.00 12.02 103 HIS A C 1
ATOM 860 O O . HIS A 1 103 ? 8.663 -28.576 -14.550 1.00 12.83 103 HIS A O 1
ATOM 867 N N . LEU A 1 104 ? 7.114 -27.714 -13.187 1.00 11.56 104 LEU A N 1
ATOM 868 C CA . LEU A 1 104 ? 6.011 -28.162 -14.026 1.00 11.45 104 LEU A CA 1
ATOM 869 C C . LEU A 1 104 ? 6.037 -27.457 -15.374 1.00 10.87 104 LEU A C 1
ATOM 870 O O . LEU A 1 104 ? 5.887 -28.098 -16.410 1.00 11.01 104 LEU A O 1
ATOM 875 N N . ALA A 1 105 ? 6.259 -26.143 -15.387 1.00 10.59 105 ALA A N 1
ATOM 876 C CA . ALA A 1 105 ? 6.319 -25.394 -16.639 1.00 10.52 105 ALA A CA 1
ATOM 877 C C . ALA A 1 105 ? 7.400 -25.928 -17.559 1.00 10.69 105 ALA A C 1
ATOM 878 O O . ALA A 1 105 ? 7.234 -25.921 -18.781 1.00 11.48 105 ALA A O 1
ATOM 880 N N . ASN A 1 106 ? 8.505 -26.399 -16.991 1.00 10.82 106 ASN A N 1
ATOM 881 C CA . ASN A 1 106 ? 9.643 -26.861 -17.770 1.00 11.81 106 ASN A CA 1
ATOM 882 C C . ASN A 1 106 ? 9.567 -28.349 -18.110 1.00 12.46 106 ASN A C 1
ATOM 883 O O . ASN A 1 106 ? 10.447 -28.846 -18.818 1.00 12.96 106 ASN A O 1
ATOM 888 N N . SER A 1 107 ? 8.524 -29.044 -17.667 1.00 12.40 107 SER A N 1
ATOM 889 C CA . SER A 1 107 ? 8.381 -30.462 -17.953 1.00 12.46 107 SER A CA 1
ATOM 890 C C . SER A 1 107 ? 8.056 -30.654 -19.432 1.00 12.96 107 SER A C 1
ATOM 891 O O . SER A 1 107 ? 7.627 -29.734 -20.121 1.00 13.43 107 SER A O 1
ATOM 894 N N . LYS A 1 108 ? 8.272 -31.872 -19.930 1.00 13.53 108 LYS A N 1
ATOM 895 C CA A LYS A 1 108 ? 8.024 -32.101 -21.345 0.68 14.20 108 LYS A CA 1
ATOM 896 C CA B LYS A 1 108 ? 7.999 -32.167 -21.333 0.32 14.11 108 LYS A CA 1
ATOM 897 C C . LYS A 1 108 ? 6.584 -31.765 -21.738 1.00 13.87 108 LYS A C 1
ATOM 898 O O . LYS A 1 108 ? 6.358 -31.243 -22.834 1.00 14.85 108 LYS A O 1
ATOM 909 N N . LYS A 1 109 ? 5.606 -32.018 -20.862 1.00 13.54 109 LYS A N 1
ATOM 910 C CA . LYS A 1 109 ? 4.209 -31.771 -21.207 1.00 14.25 109 LYS A CA 1
ATOM 911 C C . LYS A 1 109 ? 3.928 -30.297 -21.456 1.00 13.05 109 LYS A C 1
ATOM 912 O O . LYS A 1 109 ? 3.058 -29.968 -22.268 1.00 15.04 109 LYS A O 1
ATOM 918 N N . TYR A 1 110 ? 4.603 -29.410 -20.729 1.00 11.44 110 TYR A N 1
ATOM 919 C CA . TYR A 1 110 ? 4.239 -28.001 -20.695 1.00 10.76 110 TYR A CA 1
ATOM 920 C C . TYR A 1 110 ? 5.283 -27.057 -21.261 1.00 10.79 110 TYR A C 1
ATOM 921 O O . TYR A 1 110 ? 4.984 -25.877 -21.445 1.00 11.14 110 TYR A O 1
ATOM 930 N N . GLN A 1 111 ? 6.497 -27.520 -21.532 1.00 10.54 111 GLN A N 1
ATOM 931 C CA . GLN A 1 111 ? 7.558 -26.588 -21.909 1.00 10.70 111 GLN A CA 1
ATOM 932 C C . GLN A 1 111 ? 7.350 -25.981 -23.294 1.00 10.80 111 GLN A C 1
ATOM 933 O O . GLN A 1 111 ? 6.740 -26.562 -24.183 1.00 11.81 111 GLN A O 1
ATOM 939 N N . THR A 1 112 ? 7.945 -24.827 -23.495 1.00 10.96 112 THR A N 1
ATOM 940 C CA . THR A 1 112 ? 7.950 -24.155 -24.788 1.00 11.50 112 THR A CA 1
ATOM 941 C C . THR A 1 112 ? 8.573 -25.074 -25.827 1.00 11.63 112 THR A C 1
ATOM 942 O O . THR A 1 112 ? 9.652 -25.621 -25.589 1.00 11.96 112 THR A O 1
ATOM 946 N N . PRO A 1 113 ? 7.951 -25.230 -26.996 1.00 12.14 113 PRO A N 1
ATOM 947 C CA . PRO A 1 113 ? 8.508 -26.087 -28.039 1.00 13.49 113 PRO A CA 1
ATOM 948 C C . PRO A 1 113 ? 9.668 -25.412 -28.738 1.00 13.42 113 PRO A C 1
ATOM 949 O O . PRO A 1 113 ? 9.830 -24.181 -28.694 1.00 13.69 113 PRO A O 1
ATOM 953 N N . PRO A 1 114 ? 10.488 -26.190 -29.437 1.00 15.35 114 PRO A N 1
ATOM 954 C CA . PRO A 1 114 ? 11.488 -25.592 -30.326 1.00 16.66 114 PRO A CA 1
ATOM 955 C C . PRO A 1 114 ? 10.828 -24.625 -31.296 1.00 17.21 114 PRO A C 1
ATOM 956 O O . PRO A 1 114 ? 9.741 -24.882 -31.815 1.00 17.87 114 PRO A O 1
ATOM 960 N N . HIS A 1 115 ? 11.509 -23.519 -31.576 1.00 18.07 115 HIS A N 1
ATOM 961 C CA . HIS A 1 115 ? 10.920 -22.504 -32.442 1.00 19.38 115 HIS A CA 1
ATOM 962 C C . HIS A 1 115 ? 12.051 -21.616 -32.923 1.00 21.40 115 HIS A C 1
ATOM 963 O O . HIS A 1 115 ? 13.093 -21.522 -32.283 1.00 22.15 115 HIS A O 1
ATOM 970 N N . GLN A 1 116 ? 11.813 -20.928 -34.039 1.00 22.54 116 GLN A N 1
ATOM 971 C CA . GLN A 1 116 ? 12.872 -20.138 -34.658 1.00 25.40 116 GLN A CA 1
ATOM 972 C C . GLN A 1 116 ? 13.006 -18.734 -34.077 1.00 24.64 116 GLN A C 1
ATOM 973 O O . GLN A 1 116 ? 14.122 -18.186 -34.038 1.00 25.46 116 GLN A O 1
ATOM 979 N N . AS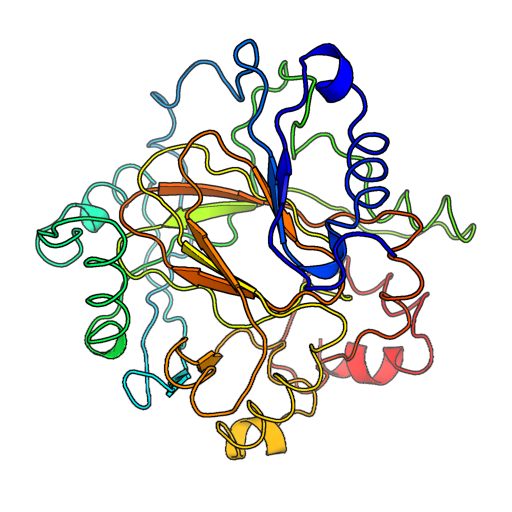N A 1 117 ? 11.888 -18.111 -33.713 1.00 22.57 117 ASN A N 1
ATOM 980 C CA . ASN A 1 117 ? 11.808 -16.698 -33.326 1.00 21.06 117 ASN A CA 1
ATOM 981 C C . ASN A 1 117 ? 10.417 -16.452 -32.732 1.00 18.93 117 ASN A C 1
ATOM 982 O O . ASN A 1 117 ? 9.583 -17.361 -32.660 1.00 17.72 117 ASN A O 1
ATOM 987 N N . PHE A 1 118 ? 10.158 -15.208 -32.303 1.00 17.76 118 PHE A N 1
ATOM 988 C CA . PHE A 1 118 ? 8.856 -14.891 -31.717 1.00 17.14 118 PHE A CA 1
ATOM 989 C C . PHE A 1 118 ? 7.710 -15.135 -32.706 1.00 16.45 118 PHE A C 1
ATOM 990 O O . PHE A 1 118 ? 6.629 -15.563 -32.304 1.00 15.54 118 PHE A O 1
ATOM 998 N N . GLU A 1 119 ? 7.904 -14.808 -33.992 1.00 16.60 119 GLU A N 1
ATOM 999 C CA A GLU A 1 119 ? 6.851 -14.988 -34.995 0.44 17.26 119 GLU A CA 1
ATOM 1000 C CA B GLU A 1 119 ? 6.817 -14.986 -34.947 0.56 17.46 119 GLU A CA 1
ATOM 1001 C C . GLU A 1 119 ? 6.472 -16.458 -35.143 1.00 16.10 119 GLU A C 1
ATOM 1002 O O . GLU A 1 119 ? 5.289 -16.804 -35.283 1.00 15.32 119 GLU A O 1
ATOM 1013 N N . ASP A 1 120 ? 7.477 -17.337 -35.147 1.00 16.44 120 ASP A N 1
ATOM 1014 C CA . ASP A 1 120 ? 7.220 -18.771 -35.257 1.00 15.74 120 ASP A CA 1
ATOM 1015 C C . ASP A 1 120 ? 6.459 -19.258 -34.037 1.00 13.89 120 ASP A C 1
ATOM 1016 O O . ASP A 1 120 ? 5.506 -20.047 -34.139 1.00 14.09 120 ASP A O 1
ATOM 1021 N N . LEU A 1 121 ? 6.853 -18.773 -32.868 1.00 14.16 121 LEU A N 1
ATOM 1022 C CA . LEU A 1 121 ? 6.168 -19.180 -31.656 1.00 13.47 121 LEU A CA 1
ATOM 1023 C C . LEU A 1 121 ? 4.712 -18.683 -31.651 1.00 12.20 121 LEU A C 1
ATOM 1024 O O . LEU A 1 121 ? 3.800 -19.402 -31.236 1.00 12.52 121 LEU A O 1
ATOM 1029 N N . GLU A 1 122 ? 4.476 -17.457 -32.133 1.00 12.04 122 GLU A N 1
ATOM 1030 C CA . GLU A 1 122 ? 3.124 -16.932 -32.256 1.00 11.97 122 GLU A CA 1
ATOM 1031 C C . GLU A 1 122 ? 2.269 -17.791 -33.184 1.00 11.69 122 GLU A C 1
ATOM 1032 O O . GLU A 1 122 ? 1.105 -18.069 -32.896 1.00 11.40 122 GLU A O 1
ATOM 1038 N N . ARG A 1 123 ? 2.830 -18.205 -34.321 1.00 11.59 123 ARG A N 1
ATOM 1039 C CA A ARG A 1 123 ? 2.118 -19.091 -35.231 0.49 11.66 123 ARG A CA 1
ATOM 1040 C CA B ARG A 1 123 ? 2.103 -19.087 -35.224 0.51 13.12 123 ARG A CA 1
ATOM 1041 C C . ARG A 1 123 ? 1.735 -20.392 -34.529 1.00 11.60 123 ARG A C 1
ATOM 1042 O O . ARG A 1 123 ? 0.598 -20.884 -34.647 1.00 12.21 123 ARG A O 1
ATOM 1057 N N . LYS A 1 124 ? 2.679 -20.976 -33.800 1.00 11.42 124 LYS A N 1
ATOM 1058 C CA . LYS A 1 124 ? 2.405 -22.218 -33.087 1.00 11.86 124 LYS A CA 1
ATOM 1059 C C . LYS A 1 124 ? 1.331 -22.028 -32.024 1.00 11.12 124 LYS A C 1
ATOM 1060 O O . LYS A 1 124 ? 0.467 -22.899 -31.851 1.00 12.54 124 LYS A O 1
ATOM 1066 N N . TYR A 1 125 ? 1.383 -20.906 -31.297 1.00 10.63 125 TYR A N 1
ATOM 1067 C CA . TYR A 1 125 ? 0.364 -20.619 -30.294 1.00 10.32 125 TYR A CA 1
ATOM 1068 C C . TYR A 1 125 ? -1.034 -20.663 -30.924 1.00 10.08 125 TYR A C 1
ATOM 1069 O O . TYR A 1 125 ? -1.925 -21.374 -30.444 1.00 10.55 125 TYR A O 1
ATOM 1078 N N . TRP A 1 126 ? -1.247 -19.888 -31.989 1.00 10.31 126 TRP A N 1
ATOM 1079 C CA . TRP A 1 126 ? -2.596 -19.812 -32.521 1.00 10.78 126 TRP A CA 1
ATOM 1080 C C . TRP A 1 126 ? -3.006 -21.101 -33.229 1.00 11.97 126 TRP A C 1
ATOM 1081 O O . TRP A 1 126 ? -4.206 -21.429 -33.260 1.00 13.57 126 TRP A O 1
ATOM 1092 N N . LYS A 1 127 ? -2.051 -21.846 -33.780 1.00 11.83 127 LYS A N 1
ATOM 1093 C CA . LYS A 1 127 ? -2.381 -23.119 -34.403 1.00 13.10 127 LYS A CA 1
ATOM 1094 C C . LYS A 1 127 ? -2.820 -24.158 -33.378 1.00 13.01 127 LYS A C 1
ATOM 1095 O O . LYS A 1 127 ? -3.776 -24.909 -33.619 1.00 14.53 127 LYS A O 1
ATOM 1101 N N . ASN A 1 128 ? -2.168 -24.217 -32.214 1.00 11.99 128 ASN A N 1
ATOM 1102 C CA A ASN A 1 128 ? -2.577 -25.354 -31.396 0.35 12.62 128 ASN A CA 1
ATOM 1103 C CA B ASN A 1 128 ? -2.190 -25.355 -31.309 0.65 11.97 128 ASN A CA 1
ATOM 1104 C C . ASN A 1 128 ? -2.716 -25.075 -29.912 1.00 11.22 128 ASN A C 1
ATOM 1105 O O . ASN A 1 128 ? -2.845 -26.020 -29.137 1.00 11.89 128 ASN A O 1
ATOM 1114 N N . ARG A 1 129 ? -2.935 -23.817 -29.530 1.00 10.35 129 ARG A N 1
ATOM 1115 C CA . ARG A 1 129 ? -3.320 -23.513 -28.151 1.00 10.18 129 ARG A CA 1
ATOM 1116 C C . ARG A 1 129 ? -4.492 -24.349 -27.670 1.00 9.81 129 ARG A C 1
ATOM 1117 O O . ARG A 1 129 ? -4.487 -24.832 -26.530 1.00 9.72 129 ARG A O 1
ATOM 1125 N N . ILE A 1 130 ? -5.528 -24.505 -28.494 1.00 9.36 130 ILE A N 1
ATOM 1126 C CA . ILE A 1 130 ? -6.749 -25.125 -27.983 1.00 9.79 130 ILE A CA 1
ATOM 1127 C C . ILE A 1 130 ? -6.535 -26.588 -27.592 1.00 10.10 130 ILE A C 1
ATOM 1128 O O . ILE A 1 130 ? -7.341 -27.145 -26.824 1.00 10.51 130 ILE A O 1
ATOM 1133 N N . TYR A 1 131 ? -5.503 -27.240 -28.122 1.00 9.94 131 TYR A N 1
ATOM 1134 C CA . TYR A 1 131 ? -5.277 -28.655 -27.919 1.00 10.33 131 TYR A CA 1
ATOM 1135 C C . TYR A 1 131 ? -4.511 -28.939 -26.641 1.00 10.29 131 TYR A C 1
ATOM 1136 O O . TYR A 1 131 ? -4.202 -30.099 -26.366 1.00 12.51 131 TYR A O 1
ATOM 1145 N N . ASN A 1 132 ? -4.214 -27.920 -25.849 1.00 10.67 132 ASN A N 1
ATOM 1146 C CA . ASN A 1 132 ? -3.491 -28.068 -24.600 1.00 11.52 132 ASN A CA 1
ATOM 1147 C C A ASN A 1 132 ? -4.208 -27.275 -23.523 0.61 11.76 132 ASN A C 1
ATOM 1148 C C B ASN A 1 132 ? -4.221 -27.282 -23.518 0.39 10.71 132 ASN A C 1
ATOM 1149 O O A ASN A 1 132 ? -5.003 -26.363 -23.817 0.61 13.05 132 ASN A O 1
ATOM 1150 O O B ASN A 1 132 ? -5.031 -26.381 -23.814 0.39 10.73 132 ASN A O 1
ATOM 1155 N N . SER A 1 133 ? -3.942 -27.630 -22.270 1.00 10.23 133 SER A N 1
ATOM 1156 C CA A SER A 1 133 ? -4.544 -26.931 -21.140 0.80 10.28 133 SER A CA 1
ATOM 1157 C CA C SER A 1 133 ? -4.539 -26.882 -21.170 0.20 10.30 133 SER A CA 1
ATOM 1158 C C . SER A 1 133 ? -3.468 -26.509 -20.150 1.00 10.58 133 SER A C 1
ATOM 1159 O O . SER A 1 133 ? -3.250 -27.194 -19.143 1.00 12.43 133 SER A O 1
ATOM 1164 N N . PRO A 1 134 ? -2.782 -25.394 -20.409 1.00 9.67 134 PRO A N 1
ATOM 1165 C CA . PRO A 1 134 ? -1.709 -24.942 -19.521 1.00 9.96 134 PRO A CA 1
ATOM 1166 C C . PRO A 1 134 ? -2.257 -24.485 -18.180 1.00 9.43 134 PRO A C 1
ATOM 1167 O O . PRO A 1 134 ? -3.437 -24.207 -18.022 1.00 10.58 134 PRO A O 1
ATOM 1171 N N . ILE A 1 135 ? -1.367 -24.416 -17.199 1.00 9.39 135 ILE A N 1
ATOM 1172 C CA . ILE A 1 135 ? -1.731 -24.060 -15.817 1.00 9.68 135 ILE A CA 1
ATOM 1173 C C . ILE A 1 135 ? -1.093 -22.719 -15.498 1.00 9.11 135 ILE A C 1
ATOM 1174 O O . ILE A 1 135 ? 0.091 -22.518 -15.774 1.00 9.21 135 ILE A O 1
ATOM 1179 N N A TYR A 1 136 ? -1.911 -21.791 -14.988 0.80 9.77 136 TYR A N 1
ATOM 1180 N N B TYR A 1 136 ? -1.833 -21.813 -14.882 0.20 9.67 136 TYR A N 1
ATOM 1181 C CA A TYR A 1 136 ? -1.568 -20.379 -14.811 0.80 10.33 136 TYR A CA 1
ATOM 1182 C CA B TYR A 1 136 ? -1.167 -20.576 -14.507 0.20 10.27 136 TYR A CA 1
ATOM 1183 C C A TYR A 1 136 ? -1.640 -20.073 -13.321 0.80 11.09 136 TYR A C 1
ATOM 1184 C C B TYR A 1 136 ? -1.605 -20.058 -13.151 0.20 10.97 136 TYR A C 1
ATOM 1185 O O A TYR A 1 136 ? -2.638 -20.379 -12.647 0.80 13.35 136 TYR A O 1
ATOM 1186 O O B TYR A 1 136 ? -2.739 -20.257 -12.706 0.20 11.59 136 TYR A O 1
ATOM 1203 N N A GLY A 1 137 ? -0.582 -19.485 -12.822 0.50 10.91 137 GLY A N 1
ATOM 1204 N N B GLY A 1 137 ? -0.658 -19.398 -12.503 0.50 11.72 137 GLY A N 1
ATOM 1205 C CA A GLY A 1 137 ? -0.566 -19.015 -11.462 0.50 11.23 137 GLY A CA 1
ATOM 1206 C CA B GLY A 1 137 ? -0.862 -18.749 -11.239 0.50 13.15 137 GLY A CA 1
ATOM 1207 C C A GLY A 1 137 ? -0.888 -17.537 -11.387 0.50 10.46 137 GLY A C 1
ATOM 1208 C C B GLY A 1 137 ? -1.299 -17.343 -11.504 0.50 13.37 137 GLY A C 1
ATOM 1209 O O A GLY A 1 137 ? -0.029 -16.745 -11.036 0.50 8.42 137 GLY A O 1
ATOM 1210 O O B GLY A 1 137 ? -0.585 -16.507 -12.050 0.50 12.70 137 GLY A O 1
ATOM 1211 N N A ALA A 1 138 ? -2.108 -17.150 -11.767 0.50 11.78 138 ALA A N 1
ATOM 1212 N N B ALA A 1 138 ? -2.492 -17.047 -11.153 0.50 14.93 138 ALA A N 1
ATOM 1213 C CA A ALA A 1 138 ? -2.595 -15.760 -11.871 0.50 14.55 138 ALA A CA 1
ATOM 1214 C CA B ALA A 1 138 ? -2.939 -15.772 -11.619 0.50 16.86 138 ALA A CA 1
ATOM 1215 C C A ALA A 1 138 ? -3.305 -15.201 -10.595 0.50 16.51 138 ALA A C 1
ATOM 1216 C C B ALA A 1 138 ? -3.467 -15.092 -10.406 0.50 17.82 138 ALA A C 1
ATOM 1217 O O A ALA A 1 138 ? -3.819 -15.972 -9.789 0.50 18.19 138 ALA A O 1
ATOM 1218 O O B ALA A 1 138 ? -3.890 -15.715 -9.420 0.50 19.57 138 ALA A O 1
ATOM 1221 N N . ASP A 1 139 ? -3.347 -13.815 -10.440 1.00 17.68 139 ASP A N 1
ATOM 1222 C CA . ASP A 1 139 ? -4.101 -13.050 -9.464 1.00 17.95 139 ASP A CA 1
ATOM 1223 C C . ASP A 1 139 ? -3.689 -13.360 -8.016 1.00 16.58 139 ASP A C 1
ATOM 1224 O O . ASP A 1 139 ? -4.525 -13.509 -7.130 1.00 18.71 139 ASP A O 1
ATOM 1229 N N . ILE A 1 140 ? -2.392 -13.418 -7.751 1.00 13.37 140 ILE A N 1
ATOM 1230 C CA . ILE A 1 140 ? -1.849 -13.673 -6.418 1.00 11.65 140 ILE A CA 1
ATOM 1231 C C . ILE A 1 140 ? -1.515 -12.331 -5.777 1.00 10.97 140 ILE A C 1
ATOM 1232 O O . ILE A 1 140 ? -0.627 -11.624 -6.230 1.00 10.60 140 ILE A O 1
ATOM 1237 N N A SER A 1 141 ? -2.210 -11.952 -4.707 0.74 10.97 141 SER A N 1
ATOM 1238 N N B SER A 1 141 ? -2.178 -12.007 -4.696 0.26 11.17 141 SER A N 1
ATOM 1239 C CA A SER A 1 141 ? -1.903 -10.664 -4.087 0.74 11.46 141 SER A CA 1
ATOM 1240 C CA B SER A 1 141 ? -1.892 -10.750 -4.036 0.26 11.52 141 SER A CA 1
ATOM 1241 C C A SER A 1 141 ? -0.477 -10.669 -3.545 0.74 9.96 141 SER A C 1
ATOM 1242 C C B SER A 1 141 ? -0.448 -10.706 -3.534 0.26 10.65 141 SER A C 1
ATOM 1243 O O A SER A 1 141 ? -0.092 -11.562 -2.800 0.74 10.46 141 SER A O 1
ATOM 1244 O O B SER A 1 141 ? -0.013 -11.601 -2.811 0.26 11.08 141 SER A O 1
ATOM 1249 N N . GLY A 1 142 ? 0.294 -9.662 -3.896 1.00 10.10 142 GLY A N 1
ATOM 1250 C CA . GLY A 1 142 ? 1.671 -9.570 -3.455 1.00 10.79 142 GLY A CA 1
ATOM 1251 C C . GLY A 1 142 ? 2.491 -8.694 -4.369 1.00 10.22 142 GLY A C 1
ATOM 1252 O O . GLY A 1 142 ? 2.003 -8.181 -5.365 1.00 10.52 142 GLY A O 1
ATOM 1253 N N . SER A 1 143 ? 3.769 -8.540 -4.012 1.00 10.41 143 SER A N 1
ATOM 1254 C CA . SER A 1 143 ? 4.674 -7.720 -4.811 1.00 10.10 143 SER A CA 1
ATOM 1255 C C . SER A 1 143 ? 6.082 -8.294 -4.723 1.00 10.04 143 SER A C 1
ATOM 1256 O O . SER A 1 143 ? 6.497 -8.823 -3.683 1.00 12.02 143 SER A O 1
ATOM 1259 N N . LEU A 1 144 ? 6.834 -8.147 -5.811 1.00 9.63 144 LEU A N 1
ATOM 1260 C CA . LEU A 1 144 ? 8.247 -8.482 -5.858 1.00 10.11 144 LEU A CA 1
ATOM 1261 C C . LEU A 1 144 ? 9.152 -7.261 -5.966 1.00 10.38 144 LEU A C 1
ATOM 1262 O O . LEU A 1 144 ? 10.365 -7.406 -6.117 1.00 11.90 144 LEU A O 1
ATOM 1267 N N . PHE A 1 145 ? 8.609 -6.054 -5.886 1.00 10.27 145 PHE A N 1
ATOM 1268 C CA . PHE A 1 145 ? 9.478 -4.879 -5.836 1.00 10.65 145 PHE A CA 1
ATOM 1269 C C . PHE A 1 145 ? 10.102 -4.749 -4.457 1.00 12.19 145 PHE A C 1
ATOM 1270 O O . PHE A 1 145 ? 9.430 -4.879 -3.442 1.00 13.89 145 PHE A O 1
ATOM 1278 N N . ASP A 1 146 ? 11.395 -4.451 -4.432 1.00 13.04 146 ASP A N 1
ATOM 1279 C CA . ASP A 1 146 ? 12.069 -4.123 -3.177 1.00 14.61 146 ASP A CA 1
ATOM 1280 C C . ASP A 1 146 ? 11.463 -2.854 -2.603 1.00 14.99 146 ASP A C 1
ATOM 1281 O O . ASP A 1 146 ? 11.161 -1.915 -3.331 1.00 14.74 146 ASP A O 1
ATOM 1286 N N . GLU A 1 147 ? 11.264 -2.830 -1.277 1.00 16.71 147 GLU A N 1
ATOM 1287 C CA . GLU A 1 147 ? 10.671 -1.640 -0.674 1.00 19.38 147 GLU A CA 1
ATOM 1288 C C . GLU A 1 147 ? 11.543 -0.418 -0.896 1.00 19.34 147 GLU A C 1
ATOM 1289 O O . GLU A 1 147 ? 11.032 0.706 -0.850 1.00 20.16 147 GLU A O 1
ATOM 1295 N N . ASN A 1 148 ? 12.850 -0.616 -1.134 1.00 19.93 148 ASN A N 1
ATOM 1296 C CA . ASN A 1 148 ? 13.760 0.500 -1.376 1.00 20.81 148 ASN A CA 1
ATOM 1297 C C . ASN A 1 148 ? 13.759 0.978 -2.828 1.00 18.48 148 ASN A C 1
ATOM 1298 O O . ASN A 1 148 ? 14.413 1.986 -3.125 1.00 19.59 148 ASN A O 1
ATOM 1303 N N . THR A 1 149 ? 13.053 0.307 -3.741 1.00 16.28 149 THR A N 1
ATOM 1304 C CA . THR A 1 149 ? 12.916 0.804 -5.104 1.00 15.71 149 THR A CA 1
ATOM 1305 C C . THR A 1 149 ? 11.915 1.937 -5.092 1.00 16.18 149 THR A C 1
ATOM 1306 O O . THR A 1 149 ? 10.734 1.715 -4.834 1.00 16.80 149 THR A O 1
ATOM 1310 N N . LYS A 1 150 ? 12.380 3.146 -5.380 1.00 17.05 150 LYS A N 1
ATOM 1311 C CA . LYS A 1 150 ? 11.533 4.315 -5.248 1.00 18.99 150 LYS A CA 1
ATOM 1312 C C . LYS A 1 150 ? 10.817 4.705 -6.520 1.00 16.46 150 LYS A C 1
ATOM 1313 O O . LYS A 1 150 ? 9.816 5.426 -6.449 1.00 18.13 150 LYS A O 1
ATOM 1319 N N . GLN A 1 151 ? 11.301 4.267 -7.671 1.00 14.08 151 GLN A N 1
ATOM 1320 C CA . GLN A 1 151 ? 10.739 4.650 -8.957 1.00 13.39 151 GLN A CA 1
ATOM 1321 C C . GLN A 1 151 ? 9.950 3.485 -9.539 1.00 12.15 151 GLN A C 1
ATOM 1322 O O . GLN A 1 151 ? 10.453 2.362 -9.593 1.00 11.79 151 GLN A O 1
ATOM 1328 N N . TRP A 1 152 ? 8.725 3.774 -9.959 1.00 11.73 152 TRP A N 1
ATOM 1329 C CA . TRP A 1 152 ? 7.893 2.805 -10.679 1.00 10.95 152 TRP A CA 1
ATOM 1330 C C . TRP A 1 152 ? 7.733 1.512 -9.878 1.00 10.67 152 TRP A C 1
ATOM 1331 O O . TRP A 1 152 ? 7.680 0.412 -10.419 1.00 10.92 152 TRP A O 1
ATOM 1342 N N . ASN A 1 153 ? 7.592 1.658 -8.567 1.00 10.94 153 ASN A N 1
ATOM 1343 C CA . ASN A 1 153 ? 7.314 0.540 -7.676 1.00 10.62 153 ASN A CA 1
ATOM 1344 C C . ASN A 1 153 ? 5.802 0.345 -7.630 1.00 10.45 153 ASN A C 1
ATOM 1345 O O . ASN A 1 153 ? 5.093 1.192 -7.102 1.00 11.06 153 ASN A O 1
ATOM 1350 N N . LEU A 1 154 ? 5.308 -0.759 -8.181 1.00 10.18 154 LEU A N 1
ATOM 1351 C CA A LEU A 1 154 ? 3.874 -0.951 -8.357 0.54 10.80 154 LEU A CA 1
ATOM 1352 C CA B LEU A 1 154 ? 3.876 -0.968 -8.364 0.46 10.89 154 LEU A CA 1
ATOM 1353 C C . LEU A 1 154 ? 3.129 -1.139 -7.051 1.00 12.24 154 LEU A C 1
ATOM 1354 O O . LEU A 1 154 ? 1.897 -1.070 -7.051 1.00 13.97 154 LEU A O 1
ATOM 1363 N N . GLY A 1 155 ? 3.830 -1.346 -5.942 1.00 13.38 155 GLY A N 1
ATOM 1364 C CA . GLY A 1 155 ? 3.194 -1.352 -4.640 1.00 16.55 155 GLY A CA 1
ATOM 1365 C C . GLY A 1 155 ? 3.154 -0.019 -3.939 1.00 18.30 155 GLY A C 1
ATOM 1366 O O . GLY A 1 155 ? 2.638 0.046 -2.814 1.00 20.58 155 GLY A O 1
ATOM 1367 N N . HIS A 1 156 ? 3.684 1.045 -4.562 1.00 17.71 156 HIS A N 1
ATOM 1368 C CA . HIS A 1 156 ? 3.764 2.370 -3.967 1.00 18.18 156 HIS A CA 1
ATOM 1369 C C . HIS A 1 156 ? 3.109 3.444 -4.838 1.00 17.92 156 HIS A C 1
ATOM 1370 O O . HIS A 1 156 ? 3.430 4.624 -4.709 1.00 19.58 156 HIS A O 1
ATOM 1377 N N . LEU A 1 157 ? 2.189 3.081 -5.717 1.00 17.44 157 LEU A N 1
ATOM 1378 C CA . LEU A 1 157 ? 1.553 4.089 -6.552 1.00 17.87 157 LEU A CA 1
ATOM 1379 C C . LEU A 1 157 ? 0.421 4.783 -5.799 1.00 18.66 157 LEU A C 1
ATOM 1380 O O . LEU A 1 157 ? -0.168 4.243 -4.865 1.00 20.88 157 LEU A O 1
ATOM 1385 N N . GLY A 1 158 ? 0.086 5.992 -6.235 1.00 18.73 158 GLY A N 1
ATOM 1386 C CA . GLY A 1 158 ? -1.116 6.628 -5.721 1.00 18.11 158 GLY A CA 1
ATOM 1387 C C . GLY A 1 158 ? -2.338 5.762 -5.977 1.00 17.30 158 GLY A C 1
ATOM 1388 O O . GLY A 1 158 ? -2.473 5.139 -7.039 1.00 17.91 158 GLY A O 1
ATOM 1389 N N . THR A 1 159 ? -3.260 5.754 -5.010 1.00 15.71 159 THR A N 1
ATOM 1390 C CA . THR A 1 159 ? -4.382 4.830 -5.086 1.00 14.00 159 THR A CA 1
ATOM 1391 C C . THR A 1 159 ? -5.507 5.403 -5.936 1.00 12.67 159 THR A C 1
ATOM 1392 O O . THR A 1 159 ? -5.680 6.625 -6.065 1.00 12.22 159 THR A O 1
ATOM 1396 N N . ILE A 1 160 ? -6.325 4.509 -6.472 1.00 11.22 160 ILE A N 1
ATOM 1397 C CA A ILE A 1 160 ? -7.482 4.967 -7.232 0.70 10.69 160 ILE A CA 1
ATOM 1398 C CA B ILE A 1 160 ? -7.489 4.935 -7.234 0.30 11.01 160 ILE A CA 1
ATOM 1399 C C . ILE A 1 160 ? -8.463 5.692 -6.327 1.00 11.17 160 ILE A C 1
ATOM 1400 O O . ILE A 1 160 ? -9.127 6.642 -6.750 1.00 11.65 160 ILE A O 1
ATOM 1409 N N . GLN A 1 161 ? -8.583 5.263 -5.080 1.00 11.01 161 GLN A N 1
ATOM 1410 C CA . GLN A 1 161 ? -9.483 5.934 -4.142 1.00 11.49 161 GLN A CA 1
ATOM 1411 C C . GLN A 1 161 ? -9.035 7.375 -3.907 1.00 11.72 161 GLN A C 1
ATOM 1412 O O . GLN A 1 161 ? -9.864 8.285 -3.846 1.00 12.61 161 GLN A O 1
ATOM 1418 N N . ASP A 1 162 ? -7.724 7.593 -3.757 1.00 11.68 162 ASP A N 1
ATOM 1419 C CA . ASP A 1 162 ? -7.247 8.957 -3.573 1.00 12.44 162 ASP A CA 1
ATOM 1420 C C . ASP A 1 162 ? -7.415 9.774 -4.842 1.00 11.26 162 ASP A C 1
ATOM 1421 O O . ASP A 1 162 ? -7.693 10.970 -4.757 1.00 12.05 162 ASP A O 1
ATOM 1426 N N . LEU A 1 163 ? -7.250 9.169 -6.024 1.00 10.71 163 LEU A N 1
ATOM 1427 C CA . LEU A 1 163 ? -7.487 9.896 -7.267 1.00 10.18 163 LEU A CA 1
ATOM 1428 C C . LEU A 1 163 ? -8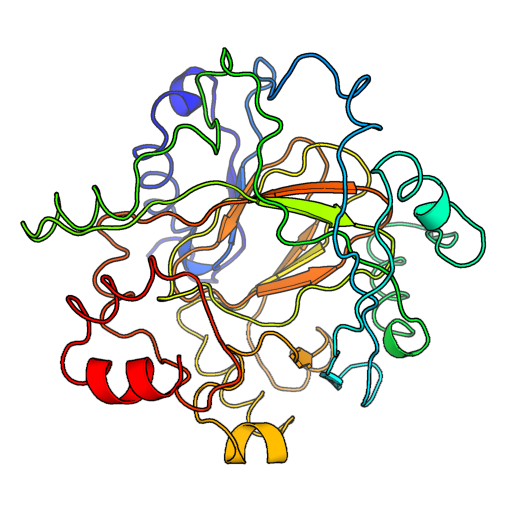.936 10.351 -7.340 1.00 11.07 163 LEU A C 1
ATOM 1429 O O . LEU A 1 163 ? -9.206 11.517 -7.623 1.00 11.61 163 LEU A O 1
ATOM 1434 N N . LEU A 1 164 ? -9.888 9.450 -7.065 1.00 11.75 164 LEU A N 1
ATOM 1435 C CA A LEU A 1 164 ? -11.301 9.824 -7.117 0.49 12.41 164 LEU A CA 1
ATOM 1436 C CA B LEU A 1 164 ? -11.287 9.851 -7.103 0.51 13.23 164 LEU A CA 1
ATOM 1437 C C . LEU A 1 164 ? -11.578 10.934 -6.101 1.00 13.07 164 LEU A C 1
ATOM 1438 O O . LEU A 1 164 ? -12.322 11.878 -6.390 1.00 14.12 164 LEU A O 1
ATOM 1447 N N . GLU A 1 165 ? -11.000 10.824 -4.908 1.00 13.86 165 GLU A N 1
ATOM 1448 C CA . GLU A 1 165 ? -11.212 11.860 -3.916 1.00 15.48 165 GLU A CA 1
ATOM 1449 C C . GLU A 1 165 ? -10.644 13.189 -4.385 1.00 15.46 165 GLU A C 1
ATOM 1450 O O . GLU A 1 165 ? -11.295 14.235 -4.240 1.00 16.99 165 GLU A O 1
ATOM 1456 N N . LYS A 1 166 ? -9.436 13.178 -4.955 1.00 14.77 166 LYS A N 1
ATOM 1457 C CA . LYS A 1 166 ? -8.834 14.429 -5.406 1.00 15.30 166 LYS A CA 1
ATOM 1458 C C . LYS A 1 166 ? -9.630 15.062 -6.539 1.00 14.65 166 LYS A C 1
ATOM 1459 O O . LYS A 1 166 ? -9.726 16.288 -6.627 1.00 15.78 166 LYS A O 1
ATOM 1465 N N . GLU A 1 167 ? -10.178 14.238 -7.441 1.00 13.75 167 GLU A N 1
ATOM 1466 C CA . GLU A 1 167 ? -10.851 14.783 -8.609 1.00 13.98 167 GLU A CA 1
ATOM 1467 C C . GLU A 1 167 ? -12.279 15.195 -8.318 1.00 14.98 167 GLU A C 1
ATOM 1468 O O . GLU A 1 167 ? -12.745 16.208 -8.846 1.00 15.38 167 GLU A O 1
ATOM 1474 N N A CYS A 1 168 ? -13.021 14.457 -7.504 0.25 15.82 168 CYS A N 1
ATOM 1475 N N B CYS A 1 168 ? -12.967 14.404 -7.492 0.75 14.88 168 CYS A N 1
ATOM 1476 C CA A CYS A 1 168 ? -14.420 14.818 -7.329 0.25 16.77 168 CYS A CA 1
ATOM 1477 C CA B CYS A 1 168 ? -14.397 14.532 -7.311 0.75 15.21 168 CYS A CA 1
ATOM 1478 C C A CYS A 1 168 ? -14.803 15.122 -5.895 0.25 15.19 168 CYS A C 1
ATOM 1479 C C B CYS A 1 168 ? -14.807 14.945 -5.907 0.75 13.89 168 CYS A C 1
ATOM 1480 O O A CYS A 1 168 ? -15.955 15.484 -5.640 0.25 14.92 168 CYS A O 1
ATOM 1481 O O B CYS A 1 168 ? -15.981 15.207 -5.682 0.75 12.91 168 CYS A O 1
ATOM 1486 N N . GLY A 1 169 ? -13.878 15.019 -4.964 1.00 13.77 169 GLY A N 1
ATOM 1487 C CA . GLY A 1 169 ? -14.156 15.470 -3.625 1.00 14.53 169 GLY A CA 1
ATOM 1488 C C . GLY A 1 169 ? -14.753 14.453 -2.707 1.00 17.90 169 GLY A C 1
ATOM 1489 O O . GLY A 1 169 ? -15.044 14.801 -1.566 1.00 22.89 169 GLY A O 1
ATOM 1490 N N . VAL A 1 170 ? -14.945 13.225 -3.156 1.00 17.43 170 VAL A N 1
ATOM 1491 C CA . VAL A 1 170 ? -15.654 12.204 -2.386 1.00 19.09 170 VAL A CA 1
ATOM 1492 C C . VAL A 1 170 ? -14.640 11.247 -1.772 1.00 16.87 170 VAL A C 1
ATOM 1493 O O . VAL A 1 170 ? -13.803 10.721 -2.460 1.00 18.74 170 VAL A O 1
ATOM 1497 N N . VAL A 1 171 ? -14.740 11.033 -0.516 1.00 16.37 171 VAL A N 1
ATOM 1498 C CA . VAL A 1 171 ? -13.923 10.082 0.194 1.00 16.05 171 VAL A CA 1
ATOM 1499 C C . VAL A 1 171 ? -14.619 8.724 0.176 1.00 13.13 171 VAL A C 1
ATOM 1500 O O . VAL A 1 171 ? -15.799 8.622 0.517 1.00 12.26 171 VAL A O 1
ATOM 1504 N N . ILE A 1 172 ? -13.888 7.669 -0.182 1.00 11.51 172 ILE A N 1
ATOM 1505 C CA . ILE A 1 172 ? -14.460 6.338 -0.315 1.00 11.29 172 ILE A CA 1
ATOM 1506 C C . ILE A 1 172 ? -13.591 5.283 0.356 1.00 10.83 172 ILE A C 1
ATOM 1507 O O . ILE A 1 172 ? -12.371 5.419 0.466 1.00 11.81 172 ILE A O 1
ATOM 1512 N N . GLU A 1 173 ? -14.245 4.211 0.787 1.00 10.25 173 GLU A N 1
ATOM 1513 C CA . GLU A 1 173 ? -13.555 3.003 1.228 1.00 9.88 173 GLU A CA 1
ATOM 1514 C C . GLU A 1 173 ? -12.891 2.298 0.059 1.00 9.58 173 GLU A C 1
ATOM 1515 O O . GLU A 1 173 ? -13.186 2.583 -1.096 1.00 10.69 173 GLU A O 1
ATOM 1521 N N . GLY A 1 174 ? -12.000 1.366 0.394 1.00 9.30 174 GLY A N 1
ATOM 1522 C CA . GLY A 1 174 ? -11.391 0.503 -0.582 1.00 9.98 174 GLY A CA 1
ATOM 1523 C C . GLY A 1 174 ? -9.900 0.665 -0.623 1.00 10.47 174 GLY A C 1
ATOM 1524 O O . GLY A 1 174 ? -9.337 1.695 -0.221 1.00 11.00 174 GLY A O 1
ATOM 1525 N N A VAL A 1 175 ? -9.241 -0.390 -1.127 0.59 11.39 175 VAL A N 1
ATOM 1526 N N B VAL A 1 175 ? -9.250 -0.377 -1.130 0.41 12.46 175 VAL A N 1
ATOM 1527 C CA A VAL A 1 175 ? -7.790 -0.423 -1.257 0.59 12.21 175 VAL A CA 1
ATOM 1528 C CA B VAL A 1 175 ? -7.819 -0.400 -1.274 0.41 14.36 175 VAL A CA 1
ATOM 1529 C C A VAL A 1 175 ? -7.411 -0.858 -2.698 0.59 13.30 175 VAL A C 1
ATOM 1530 C C B VAL A 1 175 ? -7.537 -1.180 -2.536 0.41 15.16 175 VAL A C 1
ATOM 1531 O O A VAL A 1 175 ? -8.248 -1.161 -3.505 0.59 13.12 175 VAL A O 1
ATOM 1532 O O B VAL A 1 175 ? -8.301 -2.060 -2.924 0.41 15.23 175 VAL A O 1
ATOM 1539 N N A ASN A 1 176 ? -6.130 -0.861 -3.001 0.59 12.74 176 ASN A N 1
ATOM 1540 N N B ASN A 1 176 ? -6.447 -0.856 -3.169 0.41 14.44 176 ASN A N 1
ATOM 1541 C CA A ASN A 1 176 ? -5.622 -1.007 -4.393 0.59 14.16 176 ASN A CA 1
ATOM 1542 C CA B ASN A 1 176 ? -5.976 -1.684 -4.254 0.41 14.65 176 ASN A CA 1
ATOM 1543 C C A ASN A 1 176 ? -4.217 -1.622 -4.244 0.59 15.62 176 ASN A C 1
ATOM 1544 C C B ASN A 1 176 ? -4.479 -1.809 -4.129 0.41 15.48 176 ASN A C 1
ATOM 1545 O O A ASN A 1 176 ? -3.277 -0.870 -4.039 0.59 17.60 176 ASN A O 1
ATOM 1546 O O B ASN A 1 176 ? -3.749 -0.848 -3.916 0.41 16.07 176 ASN A O 1
ATOM 1555 N N . THR A 1 177 ? -4.071 -3.010 -4.322 1.00 15.94 177 THR A N 1
ATOM 1556 C CA . THR A 1 177 ? -2.737 -3.583 -4.171 1.00 14.52 177 THR A CA 1
ATOM 1557 C C . THR A 1 177 ? -2.379 -4.430 -5.393 1.00 12.05 177 THR A C 1
ATOM 1558 O O . THR A 1 177 ? -3.253 -4.846 -6.157 1.00 12.38 177 THR A O 1
ATOM 1562 N N . PRO A 1 178 ? -1.097 -4.695 -5.607 1.00 10.53 178 PRO A N 1
ATOM 1563 C CA . PRO A 1 178 ? -0.685 -5.405 -6.820 1.00 10.27 178 PRO A CA 1
ATOM 1564 C C . PRO A 1 178 ? -0.972 -6.896 -6.753 1.00 10.02 178 PRO A C 1
ATOM 1565 O O . PRO A 1 178 ? -1.193 -7.500 -5.701 1.00 11.25 178 PRO A O 1
ATOM 1569 N N . TYR A 1 179 ? -0.900 -7.501 -7.926 1.00 10.26 179 TYR A N 1
ATOM 1570 C CA . TYR A 1 179 ? -1.023 -8.929 -8.117 1.00 10.62 179 TYR A CA 1
ATOM 1571 C C . TYR A 1 179 ? 0.176 -9.476 -8.879 1.00 9.06 179 TYR A C 1
ATOM 1572 O O . TYR A 1 179 ? 0.721 -8.823 -9.760 1.00 9.21 179 TYR A O 1
ATOM 1581 N N . LEU A 1 180 ? 0.538 -10.700 -8.539 1.00 9.07 180 LEU A N 1
ATOM 1582 C CA . LEU A 1 180 ? 1.544 -11.503 -9.202 1.00 8.74 180 LEU A CA 1
ATOM 1583 C C . LEU A 1 180 ? 0.889 -12.543 -10.091 1.00 8.99 180 LEU A C 1
ATOM 1584 O O . LEU A 1 180 ? -0.163 -13.087 -9.771 1.00 9.98 180 LEU A O 1
ATOM 1589 N N . TYR A 1 181 ? 1.594 -12.862 -11.177 1.00 9.33 181 TYR A N 1
ATOM 1590 C CA . TYR A 1 181 ? 1.173 -13.829 -12.177 1.00 9.82 181 TYR A CA 1
ATOM 1591 C C . TYR A 1 181 ? 2.375 -14.684 -12.518 1.00 10.78 181 TYR A C 1
ATOM 1592 O O . TYR A 1 181 ? 3.367 -14.165 -12.986 1.00 14.96 181 TYR A O 1
ATOM 1601 N N . PHE A 1 182 ? 2.275 -15.966 -12.323 1.00 9.74 182 PHE A N 1
ATOM 1602 C CA . PHE A 1 182 ? 3.292 -16.925 -12.748 1.00 9.70 182 PHE A CA 1
ATOM 1603 C C . PHE A 1 182 ? 2.728 -17.667 -13.935 1.00 9.79 182 PHE A C 1
ATOM 1604 O O . PHE A 1 182 ? 1.669 -18.272 -13.829 1.00 11.55 182 PHE A O 1
ATOM 1612 N N . GLY A 1 183 ? 3.429 -17.589 -15.065 1.00 9.36 183 GLY A N 1
ATOM 1613 C CA . GLY A 1 183 ? 2.950 -18.131 -16.324 1.00 9.45 183 GLY A CA 1
ATOM 1614 C C . GLY A 1 183 ? 3.812 -19.254 -16.846 1.00 8.68 183 GLY A C 1
ATOM 1615 O O . GLY A 1 183 ? 4.917 -19.467 -16.376 1.00 9.53 183 GLY A O 1
ATOM 1616 N N . MET A 1 184 ? 3.280 -19.934 -17.863 1.00 8.72 184 MET A N 1
ATOM 1617 C CA . MET A 1 184 ? 3.987 -20.957 -18.604 1.00 8.90 184 MET A CA 1
ATOM 1618 C C . MET A 1 184 ? 3.564 -20.844 -20.070 1.00 8.78 184 MET A C 1
ATOM 1619 O O . MET A 1 184 ? 2.655 -20.084 -20.430 1.00 9.26 184 MET A O 1
ATOM 1624 N N . TRP A 1 185 ? 4.219 -21.604 -20.940 1.00 8.76 185 TRP A N 1
ATOM 1625 C CA . TRP A 1 185 ? 3.868 -21.618 -22.354 1.00 8.72 185 TRP A CA 1
ATOM 1626 C C . TRP A 1 185 ? 2.368 -21.807 -22.525 1.00 8.67 185 TRP A C 1
ATOM 1627 O O . TRP A 1 185 ? 1.752 -22.666 -21.888 1.00 9.06 185 TRP A O 1
ATOM 1638 N N . LYS A 1 186 ? 1.787 -20.987 -23.387 1.00 8.75 186 LYS A N 1
ATOM 1639 C CA . LYS A 1 186 ? 0.385 -21.033 -23.790 1.00 8.95 186 LYS A CA 1
ATOM 1640 C C . LYS A 1 186 ? -0.585 -20.470 -22.755 1.00 8.38 186 LYS A C 1
ATOM 1641 O O . LYS A 1 186 ? -1.763 -20.343 -23.074 1.00 8.58 186 LYS A O 1
ATOM 1647 N N . THR A 1 187 ? -0.149 -20.112 -21.546 1.00 8.36 187 THR A N 1
ATOM 1648 C CA A THR A 1 187 ? -1.012 -19.400 -20.631 0.33 8.47 187 THR A CA 1
ATOM 1649 C CA B THR A 1 187 ? -1.070 -19.441 -20.639 0.67 7.57 187 THR A CA 1
ATOM 1650 C C . THR A 1 187 ? -1.533 -18.163 -21.323 1.00 7.43 187 THR A C 1
ATOM 1651 O O . THR A 1 187 ? -0.759 -17.467 -21.985 1.00 8.22 187 THR A O 1
ATOM 1658 N N . THR A 1 188 ? -2.819 -17.882 -21.147 1.00 7.70 188 THR A N 1
ATOM 1659 C CA . THR A 1 188 ? -3.562 -16.965 -21.988 1.00 8.08 188 THR A CA 1
ATOM 1660 C C . THR A 1 188 ? -4.364 -15.976 -21.177 1.00 8.08 188 THR A C 1
ATOM 1661 O O . THR A 1 188 ? -5.014 -16.357 -20.198 1.00 8.59 188 THR A O 1
ATOM 1665 N N A PHE A 1 189 ? -4.306 -14.687 -21.553 0.80 7.96 189 PHE A N 1
ATOM 1666 N N B PHE A 1 189 ? -4.442 -14.766 -21.720 0.20 8.50 189 PHE A N 1
ATOM 1667 C CA A PHE A 1 189 ? -5.266 -13.706 -21.036 0.80 7.76 189 PHE A CA 1
ATOM 1668 C CA B PHE A 1 189 ? -5.231 -13.676 -21.175 0.20 8.64 189 PHE A CA 1
ATOM 1669 C C A PHE A 1 189 ? -6.247 -13.342 -22.149 0.80 7.66 189 PHE A C 1
ATOM 1670 C C B PHE A 1 189 ? -6.268 -13.324 -22.217 0.20 8.01 189 PHE A C 1
ATOM 1671 O O A PHE A 1 189 ? -5.844 -12.959 -23.254 0.80 8.05 189 PHE A O 1
ATOM 1672 O O B PHE A 1 189 ? -5.927 -12.939 -23.339 0.20 7.97 189 PHE A O 1
ATOM 1687 N N . ALA A 1 190 ? -7.525 -13.526 -21.861 1.00 7.66 190 ALA A N 1
ATOM 1688 C CA . ALA A 1 190 ? -8.604 -13.296 -22.793 1.00 7.45 190 ALA A CA 1
ATOM 1689 C C . ALA A 1 190 ? -8.808 -11.814 -23.079 1.00 7.13 190 ALA A C 1
ATOM 1690 O O . ALA A 1 190 ? -8.364 -10.959 -22.323 1.00 8.12 190 ALA A O 1
ATOM 1692 N N . TRP A 1 191 ? -9.554 -11.525 -24.154 1.00 7.51 191 TRP A N 1
ATOM 1693 C CA . TRP A 1 191 ? -9.876 -10.135 -24.507 1.00 7.77 191 TRP A CA 1
ATOM 1694 C C . TRP A 1 191 ? -10.668 -9.442 -23.421 1.00 7.54 191 TRP A C 1
ATOM 1695 O O . TRP A 1 191 ? -11.733 -9.912 -23.017 1.00 9.11 191 TRP A O 1
ATOM 1706 N N . HIS A 1 192 ? -10.177 -8.292 -22.979 1.00 7.49 192 HIS A N 1
ATOM 1707 C CA . HIS A 1 192 ? -10.877 -7.549 -21.937 1.00 7.88 192 HIS A CA 1
ATOM 1708 C C . HIS A 1 192 ? -10.366 -6.119 -21.875 1.00 7.39 192 HIS A C 1
ATOM 1709 O O . HIS A 1 192 ? -9.262 -5.811 -22.341 1.00 7.93 192 HIS A O 1
ATOM 1716 N N . THR A 1 193 ? -11.181 -5.250 -21.254 1.00 7.87 193 THR A N 1
ATOM 1717 C CA . THR A 1 193 ? -10.693 -4.011 -20.673 1.00 7.68 193 THR A CA 1
ATOM 1718 C C . THR A 1 193 ? -10.636 -4.202 -19.156 1.00 8.44 193 THR A C 1
ATOM 1719 O O . THR A 1 193 ? -11.147 -5.172 -18.615 1.00 9.49 193 THR A O 1
ATOM 1723 N N . GLU A 1 194 ? -9.993 -3.269 -18.451 1.00 8.24 194 GLU A N 1
ATOM 1724 C CA . GLU A 1 194 ? -9.913 -3.387 -16.998 1.00 8.86 194 GLU A CA 1
ATOM 1725 C C . GLU A 1 194 ? -11.249 -3.060 -16.357 1.00 9.24 194 GLU A C 1
ATOM 1726 O O . GLU A 1 194 ? -12.116 -2.413 -16.960 1.00 9.02 194 GLU A O 1
ATOM 1732 N N . ASP A 1 195 ? -11.398 -3.489 -15.092 1.00 11.10 195 ASP A N 1
ATOM 1733 C CA . ASP A 1 195 ? -12.535 -3.078 -14.282 1.00 12.05 195 ASP A CA 1
ATOM 1734 C C . ASP A 1 195 ? -12.697 -1.573 -14.379 1.00 10.57 195 ASP A C 1
ATOM 1735 O O . ASP A 1 195 ? -11.721 -0.834 -14.230 1.00 10.57 195 ASP A O 1
ATOM 1740 N N . MET A 1 196 ? -13.942 -1.133 -14.588 1.00 10.90 196 MET A N 1
ATOM 1741 C CA . MET A 1 196 ? -14.255 0.306 -14.650 1.00 10.92 196 MET A CA 1
ATOM 1742 C C . MET A 1 196 ? -13.432 1.049 -15.730 1.00 8.97 196 MET A C 1
ATOM 1743 O O . MET A 1 196 ? -13.307 2.274 -15.697 1.00 9.23 196 MET A O 1
ATOM 1748 N N . ASP A 1 197 ? -12.921 0.290 -16.709 1.00 8.14 197 ASP A N 1
ATOM 1749 C CA . ASP A 1 197 ? -12.073 0.836 -17.771 1.00 7.74 197 ASP A CA 1
ATOM 1750 C C . ASP A 1 197 ? -10.887 1.624 -17.229 1.00 7.33 197 ASP A C 1
ATOM 1751 O O . ASP A 1 197 ? -10.416 2.599 -17.832 1.00 7.83 197 ASP A O 1
ATOM 1756 N N . LEU A 1 198 ? -10.313 1.130 -16.123 1.00 7.53 198 LEU A N 1
ATOM 1757 C CA . LEU A 1 198 ? -9.099 1.688 -15.540 1.00 7.22 198 LEU A CA 1
ATOM 1758 C C . LEU A 1 198 ? -7.882 1.465 -16.445 1.00 6.95 198 LEU A C 1
ATOM 1759 O O . LEU A 1 198 ? -7.886 0.668 -17.384 1.00 7.52 198 LEU A O 1
ATOM 1764 N N . TYR A 1 199 ? -6.807 2.184 -16.116 1.00 7.20 199 TYR A N 1
ATOM 1765 C CA . TYR A 1 199 ? -5.491 1.845 -16.645 1.00 7.24 199 TYR A CA 1
ATOM 1766 C C . TYR A 1 199 ? -4.985 0.580 -15.958 1.00 7.38 199 TYR A C 1
ATOM 1767 O O . TYR A 1 199 ? -5.426 0.243 -14.849 1.00 7.76 199 TYR A O 1
ATOM 1776 N N . SER A 1 200 ? -4.015 -0.104 -16.580 1.00 7.54 200 SER A N 1
ATOM 1777 C CA A SER A 1 200 ? -3.208 -1.079 -15.859 0.76 7.56 200 SER A CA 1
ATOM 1778 C CA B SER A 1 200 ? -3.213 -1.083 -15.875 0.24 8.70 200 SER A CA 1
ATOM 1779 C C . SER A 1 200 ? -1.740 -0.815 -16.161 1.00 7.40 200 SER A C 1
ATOM 1780 O O . SER A 1 200 ? -1.372 -0.283 -17.210 1.00 7.61 200 SER A O 1
ATOM 1785 N N . ILE A 1 201 ? -0.895 -1.229 -15.227 1.00 8.29 201 ILE A N 1
ATOM 1786 C CA . ILE A 1 201 ? 0.532 -1.266 -15.440 1.00 8.59 201 ILE A CA 1
ATOM 1787 C C . ILE A 1 201 ? 1.029 -2.646 -15.071 1.00 8.17 201 ILE A C 1
ATOM 1788 O O . ILE A 1 201 ? 0.570 -3.249 -14.100 1.00 8.25 201 ILE A O 1
ATOM 1793 N N A ASN A 1 202 ? 2.013 -3.104 -15.831 0.55 8.54 202 ASN A N 1
ATOM 1794 N N B ASN A 1 202 ? 1.873 -3.208 -15.941 0.45 8.15 202 ASN A N 1
ATOM 1795 C CA A ASN A 1 202 ? 2.400 -4.503 -15.883 0.55 9.01 202 ASN A CA 1
ATOM 1796 C CA B ASN A 1 202 ? 2.358 -4.587 -15.841 0.45 8.41 202 ASN A CA 1
ATOM 1797 C C A ASN A 1 202 ? 3.908 -4.564 -16.014 0.55 8.76 202 ASN A C 1
ATOM 1798 C C B ASN A 1 202 ? 3.875 -4.560 -15.992 0.45 8.59 202 ASN A C 1
ATOM 1799 O O A ASN A 1 202 ? 4.453 -4.101 -17.015 0.55 10.81 202 ASN A O 1
ATOM 1800 O O B ASN A 1 202 ? 4.397 -3.978 -16.944 0.45 10.59 202 ASN A O 1
ATOM 1809 N N . TYR A 1 203 ? 4.571 -5.172 -15.052 1.00 7.41 203 TYR A N 1
ATOM 1810 C CA . TYR A 1 203 ? 6.020 -5.337 -15.089 1.00 7.57 203 TYR A CA 1
ATOM 1811 C C . TYR A 1 203 ? 6.355 -6.813 -15.221 1.00 7.61 203 TYR A C 1
ATOM 1812 O O . TYR A 1 203 ? 5.881 -7.622 -14.428 1.00 8.14 203 TYR A O 1
ATOM 1821 N N . LEU A 1 204 ? 7.163 -7.171 -16.210 1.00 7.57 204 LEU A N 1
ATOM 1822 C CA A LEU A 1 204 ? 7.597 -8.550 -16.380 0.87 7.76 204 LEU A CA 1
ATOM 1823 C CA B LEU A 1 204 ? 7.608 -8.553 -16.389 0.13 8.05 204 LEU A CA 1
ATOM 1824 C C . LEU A 1 204 ? 8.901 -8.717 -15.599 1.00 8.13 204 LEU A C 1
ATOM 1825 O O . LEU A 1 204 ? 9.973 -8.277 -16.029 1.00 8.93 204 LEU A O 1
ATOM 1834 N N . HIS A 1 205 ? 8.790 -9.308 -14.407 1.00 8.03 205 HIS A N 1
ATOM 1835 C CA . HIS A 1 205 ? 9.938 -9.401 -13.505 1.00 8.48 205 HIS A CA 1
ATOM 1836 C C . HIS A 1 205 ? 11.029 -10.325 -14.044 1.00 9.03 205 HIS A C 1
ATOM 1837 O O . HIS A 1 205 ? 12.219 -10.040 -13.866 1.00 9.90 205 HIS A O 1
ATOM 1844 N N . LEU A 1 206 ? 10.642 -11.466 -14.607 1.00 9.42 206 LEU A N 1
ATOM 1845 C CA . LEU A 1 206 ? 11.601 -12.530 -14.901 1.00 10.06 206 LEU A CA 1
ATOM 1846 C C . LEU A 1 206 ? 11.006 -13.502 -15.901 1.00 9.86 206 LEU A C 1
ATOM 1847 O O . LEU A 1 206 ? 9.802 -13.674 -15.982 1.00 10.86 206 LEU A O 1
ATOM 1852 N N . GLY A 1 207 ? 11.894 -14.156 -16.624 1.00 10.25 207 GLY A N 1
ATOM 1853 C CA . GLY A 1 207 ? 11.535 -15.266 -17.456 1.00 10.00 207 GLY A CA 1
ATOM 1854 C C . GLY A 1 207 ? 11.196 -14.902 -18.884 1.00 9.88 207 GLY A C 1
ATOM 1855 O O . GLY A 1 207 ? 11.739 -13.939 -19.461 1.00 10.67 207 GLY A O 1
ATOM 1856 N N . GLU A 1 208 ? 10.370 -15.745 -19.493 1.00 9.72 208 GLU A N 1
ATOM 1857 C CA . GLU A 1 208 ? 10.103 -15.687 -20.919 1.00 9.81 208 GLU A CA 1
ATOM 1858 C C . GLU A 1 208 ? 9.085 -14.611 -21.261 1.00 8.68 208 GLU A C 1
ATOM 1859 O O . GLU A 1 208 ? 8.368 -14.111 -20.387 1.00 8.93 208 GLU A O 1
ATOM 1865 N N . PRO A 1 209 ? 8.998 -14.232 -22.543 1.00 8.84 209 PRO A N 1
ATOM 1866 C CA . PRO A 1 209 ? 8.176 -13.077 -22.909 1.00 8.88 209 PRO A CA 1
ATOM 1867 C C . PRO A 1 209 ? 6.677 -13.291 -22.772 1.00 8.58 209 PRO A C 1
ATOM 1868 O O . PRO A 1 209 ? 6.163 -14.399 -22.585 1.00 9.10 209 PRO A O 1
ATOM 1872 N N . LYS A 1 210 ? 5.978 -12.163 -22.927 1.00 9.22 210 LYS A N 1
ATOM 1873 C CA A LYS A 1 210 ? 4.516 -12.108 -23.001 0.50 8.88 210 LYS A CA 1
ATOM 1874 C CA B LYS A 1 210 ? 4.522 -12.117 -23.013 0.50 9.09 210 LYS A CA 1
ATOM 1875 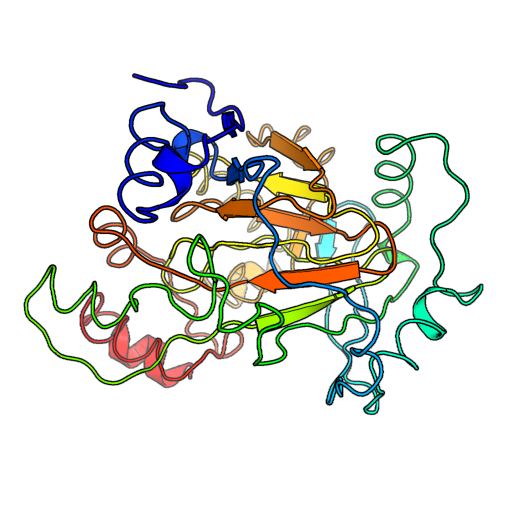C C . LYS A 1 210 ? 4.155 -11.332 -24.263 1.00 8.52 210 LYS A C 1
ATOM 1876 O O . LYS A 1 210 ? 4.591 -10.188 -24.417 1.00 8.93 210 LYS A O 1
ATOM 1887 N N . THR A 1 211 ? 3.369 -11.956 -25.166 1.00 8.53 211 THR A N 1
ATOM 1888 C CA . THR A 1 211 ? 2.888 -11.266 -26.354 1.00 8.54 211 THR A CA 1
ATOM 1889 C C . THR A 1 211 ? 1.507 -10.683 -26.069 1.00 8.05 211 THR A C 1
ATOM 1890 O O . THR A 1 211 ? 0.653 -11.344 -25.477 1.00 8.87 211 THR A O 1
ATOM 1894 N N . TRP A 1 212 ? 1.321 -9.435 -26.477 1.00 7.73 212 TRP A N 1
ATOM 1895 C CA . TRP A 1 212 ? 0.107 -8.659 -26.289 1.00 7.00 212 TRP A CA 1
ATOM 1896 C C . TRP A 1 212 ? -0.519 -8.305 -27.633 1.00 7.40 212 TRP A C 1
ATOM 1897 O O . TRP A 1 212 ? 0.184 -7.950 -28.579 1.00 8.41 212 TRP A O 1
ATOM 1908 N N . TYR A 1 213 ? -1.849 -8.304 -27.647 1.00 7.40 213 TYR A N 1
ATOM 1909 C CA . TYR A 1 213 ? -2.681 -7.747 -28.718 1.00 7.29 213 TYR A CA 1
ATOM 1910 C C . TYR A 1 213 ? -3.547 -6.664 -28.096 1.00 7.27 213 TYR A C 1
ATOM 1911 O O . TYR A 1 213 ? -4.008 -6.818 -26.978 1.00 8.38 213 TYR A O 1
ATOM 1920 N N . VAL A 1 214 ? -3.813 -5.598 -28.847 1.00 7.47 214 VAL A N 1
ATOM 1921 C CA . VAL A 1 214 ? -4.565 -4.470 -28.302 1.00 7.68 214 VAL A CA 1
ATOM 1922 C C . VAL A 1 214 ? -5.363 -3.783 -29.399 1.00 7.80 214 VAL A C 1
ATOM 1923 O O . VAL A 1 214 ? -4.871 -3.582 -30.515 1.00 8.80 214 VAL A O 1
ATOM 1927 N N . VAL A 1 215 ? -6.583 -3.395 -29.060 1.00 7.93 215 VAL A N 1
ATOM 1928 C CA . VAL A 1 215 ? -7.450 -2.610 -29.930 1.00 8.13 215 VAL A CA 1
ATOM 1929 C C . VAL A 1 215 ? -7.459 -1.159 -29.455 1.00 7.60 215 VAL A C 1
ATOM 1930 O O . VAL A 1 215 ? -7.650 -0.911 -28.265 1.00 8.39 215 VAL A O 1
ATOM 1934 N N . PRO A 1 216 ? -7.266 -0.182 -30.335 1.00 7.97 216 PRO A N 1
ATOM 1935 C CA . PRO A 1 216 ? -7.339 1.224 -29.914 1.00 8.26 216 PRO A CA 1
ATOM 1936 C C . PRO A 1 216 ? -8.628 1.514 -29.178 1.00 8.38 216 PRO A C 1
ATOM 1937 O O . PRO A 1 216 ? -9.698 1.097 -29.629 1.00 9.26 216 PRO A O 1
ATOM 1941 N N . PRO A 1 217 ? -8.583 2.300 -28.099 1.00 8.30 217 PRO A N 1
ATOM 1942 C CA . PRO A 1 217 ? -9.832 2.654 -27.399 1.00 9.12 217 PRO A CA 1
ATOM 1943 C C . PRO A 1 217 ? -10.898 3.233 -28.299 1.00 9.52 217 PRO A C 1
ATOM 1944 O O . PRO A 1 217 ? -12.078 2.925 -28.120 1.00 10.13 217 PRO A O 1
ATOM 1948 N N . GLU A 1 218 ? -10.522 4.054 -29.283 1.00 9.87 218 GLU A N 1
ATOM 1949 C CA . GLU A 1 218 ? -11.517 4.635 -30.160 1.00 10.98 218 GLU A CA 1
ATOM 1950 C C . GLU A 1 218 ? -12.243 3.607 -31.006 1.00 11.35 218 GLU A C 1
ATOM 1951 O O . GLU A 1 218 ? -13.291 3.927 -31.580 1.00 13.86 218 GLU A O 1
ATOM 1957 N N . HIS A 1 219 ? -11.735 2.390 -31.093 1.0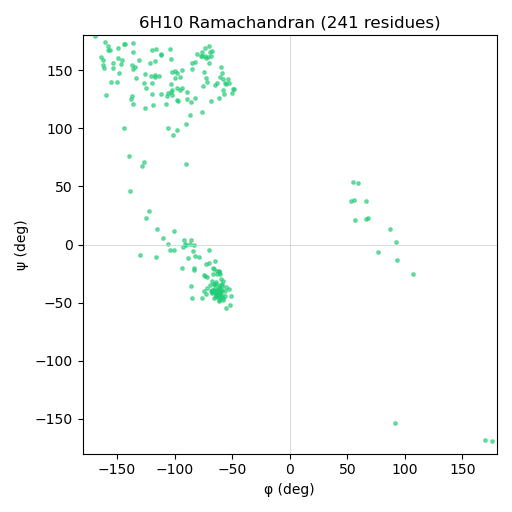0 10.62 219 HIS A N 1
ATOM 1958 C CA . HIS A 1 219 ? -12.333 1.314 -31.875 1.00 10.35 219 HIS A CA 1
ATOM 1959 C C . HIS A 1 219 ? -12.812 0.137 -31.041 1.00 10.39 219 HIS A C 1
ATOM 1960 O O . HIS A 1 219 ? -13.149 -0.919 -31.612 1.00 10.82 219 HIS A O 1
ATOM 1967 N N . GLY A 1 220 ? -12.901 0.290 -29.722 1.00 9.95 220 GLY A N 1
ATOM 1968 C CA . GLY A 1 220 ? -13.288 -0.835 -28.884 1.00 10.33 220 GLY A CA 1
ATOM 1969 C C . GLY A 1 220 ? -14.635 -1.413 -29.244 1.00 10.23 220 GLY A C 1
ATOM 1970 O O . GLY A 1 220 ? -14.843 -2.621 -29.156 1.00 10.47 220 GLY A O 1
ATOM 1971 N N A GLN A 1 221 ? -15.575 -0.564 -29.650 0.51 10.03 221 GLN A N 1
ATOM 1972 N N B GLN A 1 221 ? -15.583 -0.565 -29.643 0.49 10.74 221 GLN A N 1
ATOM 1973 C CA A GLN A 1 221 ? -16.906 -1.061 -29.977 0.51 10.44 221 GLN A CA 1
ATOM 1974 C CA B GLN A 1 221 ? -16.918 -1.070 -29.967 0.49 11.80 221 GLN A CA 1
ATOM 1975 C C A GLN A 1 221 ? -16.880 -2.005 -31.174 0.51 10.26 221 GLN A C 1
ATOM 1976 C C B GLN A 1 221 ? -16.917 -1.961 -31.206 0.49 11.13 221 GLN A C 1
ATOM 1977 O O A GLN A 1 221 ? -17.727 -2.903 -31.275 0.51 11.04 221 GLN A O 1
ATOM 1978 O O B GLN A 1 221 ? -17.812 -2.803 -31.348 0.49 12.03 221 GLN A O 1
ATOM 1989 N N . ARG A 1 222 ? -15.926 -1.823 -32.089 1.00 10.71 222 ARG A N 1
ATOM 1990 C CA . ARG A 1 222 ? -15.801 -2.744 -33.218 1.00 11.25 222 ARG A CA 1
ATOM 1991 C C . ARG A 1 222 ? -15.476 -4.143 -32.732 1.00 10.41 222 ARG A C 1
ATOM 1992 O O . ARG A 1 222 ? -16.011 -5.125 -33.250 1.00 11.36 222 ARG A O 1
ATOM 2000 N N . LEU A 1 223 ? -14.571 -4.244 -31.754 1.00 9.97 223 LEU A N 1
ATOM 2001 C CA A LEU A 1 223 ? -14.264 -5.547 -31.186 0.75 9.91 223 LEU A CA 1
ATOM 2002 C CA B LEU A 1 223 ? -14.250 -5.533 -31.147 0.25 9.87 223 LEU A CA 1
ATOM 2003 C C . LEU A 1 223 ? -15.481 -6.132 -30.485 1.00 10.02 223 LEU A C 1
ATOM 2004 O O . LEU A 1 223 ? -15.772 -7.331 -30.638 1.00 10.23 223 LEU A O 1
ATOM 2013 N N . GLU A 1 224 ? -16.203 -5.305 -29.733 1.00 9.81 224 GLU A N 1
ATOM 2014 C CA . GLU A 1 224 ? -17.400 -5.787 -29.050 1.00 9.77 224 GLU A CA 1
ATOM 2015 C C . GLU A 1 224 ? -18.413 -6.347 -30.035 1.00 10.56 224 GLU A C 1
ATOM 2016 O O . GLU A 1 224 ? -19.008 -7.394 -29.787 1.00 10.87 224 GLU A O 1
ATOM 2022 N N . ARG A 1 225 ? -18.629 -5.659 -31.151 1.00 11.07 225 ARG A N 1
ATOM 2023 C CA A ARG A 1 225 ? -19.605 -6.118 -32.131 0.44 11.63 225 ARG A CA 1
ATOM 2024 C CA B ARG A 1 225 ? -19.595 -6.116 -32.141 0.56 12.19 225 ARG A CA 1
ATOM 2025 C C . ARG A 1 225 ? -19.174 -7.449 -32.731 1.00 11.58 225 ARG A C 1
ATOM 2026 O O . ARG A 1 225 ? -19.997 -8.352 -32.889 1.00 11.97 225 ARG A O 1
ATOM 2041 N N . LEU A 1 226 ? -17.887 -7.600 -33.048 1.00 10.81 226 LEU A N 1
ATOM 2042 C CA . LEU A 1 226 ? -17.426 -8.887 -33.563 1.00 10.75 226 LEU A CA 1
ATOM 2043 C C . LEU A 1 226 ? -17.596 -9.978 -32.511 1.00 10.45 226 LEU A C 1
ATOM 2044 O O . LEU A 1 226 ? -18.016 -11.097 -32.820 1.00 11.23 226 LEU A O 1
ATOM 2049 N N . ALA A 1 227 ? -17.253 -9.689 -31.259 1.00 10.05 227 ALA A N 1
ATOM 2050 C CA . ALA A 1 227 ? -17.377 -10.683 -30.213 1.00 10.49 227 ALA A CA 1
ATOM 2051 C C . ALA A 1 227 ? -18.825 -11.143 -30.080 1.00 10.36 227 ALA A C 1
ATOM 2052 O O . ALA A 1 227 ? -19.090 -12.337 -29.850 1.00 10.90 227 ALA A O 1
ATOM 2054 N N . ARG A 1 228 ? -19.783 -10.220 -30.183 1.00 11.06 228 ARG A N 1
ATOM 2055 C CA A ARG A 1 228 ? -21.171 -10.649 -30.080 0.58 12.62 228 ARG A CA 1
ATOM 2056 C CA B ARG A 1 228 ? -21.193 -10.607 -30.110 0.42 11.97 228 ARG A CA 1
ATOM 2057 C C . ARG A 1 228 ? -21.547 -11.594 -31.222 1.00 12.58 228 ARG A C 1
ATOM 2058 O O . ARG A 1 228 ? -22.315 -12.540 -31.023 1.00 14.02 228 ARG A O 1
ATOM 2073 N N . GLU A 1 229 ? -21.019 -11.357 -32.418 1.00 11.83 229 GLU A N 1
ATOM 2074 C CA . GLU A 1 229 ? -21.266 -12.241 -33.549 1.00 12.78 229 GLU A CA 1
ATOM 2075 C C . GLU A 1 229 ? -20.612 -13.604 -33.344 1.00 11.62 229 GLU A C 1
ATOM 2076 O O . GLU A 1 229 ? -21.178 -14.638 -33.723 1.00 13.12 229 GLU A O 1
ATOM 2082 N N . LEU A 1 230 ? -19.398 -13.626 -32.802 1.00 10.84 230 LEU A N 1
ATOM 2083 C CA . LEU A 1 230 ? -18.632 -14.855 -32.706 1.00 10.77 230 LEU A CA 1
ATOM 2084 C C . LEU A 1 230 ? -18.995 -15.711 -31.503 1.00 11.22 230 LEU A C 1
ATOM 2085 O O . LEU A 1 230 ? -18.737 -16.922 -31.526 1.00 12.35 230 LEU A O 1
ATOM 2090 N N . PHE A 1 231 ? -19.593 -15.121 -30.468 1.00 10.88 231 PHE A N 1
ATOM 2091 C CA . PHE A 1 231 ? -19.980 -15.818 -29.240 1.00 11.30 231 PHE A CA 1
ATOM 2092 C C . PHE A 1 231 ? -21.441 -15.501 -28.967 1.00 12.24 231 PHE A C 1
ATOM 2093 O O . PHE A 1 231 ? -21.786 -14.811 -28.011 1.00 12.78 231 PHE A O 1
ATOM 2101 N N . PRO A 1 232 ? -22.341 -15.991 -29.824 1.00 13.32 232 PRO A N 1
ATOM 2102 C CA . PRO A 1 232 ? -23.715 -15.494 -29.771 1.00 15.35 232 PRO A CA 1
ATOM 2103 C C . PRO A 1 232 ? -24.465 -15.891 -28.504 1.00 16.00 232 PRO A C 1
ATOM 2104 O O . PRO A 1 232 ? -25.199 -15.064 -27.953 1.00 17.21 232 PRO A O 1
ATOM 2108 N N . GLY A 1 233 ? -24.300 -17.122 -28.023 1.00 15.99 233 GLY A N 1
ATOM 2109 C CA . GLY A 1 233 ? -24.924 -17.510 -26.763 1.00 17.03 233 GLY A CA 1
ATOM 2110 C C . GLY A 1 233 ? -24.419 -16.682 -25.594 1.00 16.82 233 GLY A C 1
ATOM 2111 O O . GLY A 1 233 ? -25.194 -16.247 -24.732 1.00 18.07 233 GLY A O 1
ATOM 2112 N N . SER A 1 234 ? -23.108 -16.446 -25.542 1.00 16.73 234 SER A N 1
ATOM 2113 C CA . SER A 1 234 ? -22.565 -15.655 -24.447 1.00 17.25 234 SER A CA 1
ATOM 2114 C C . SER A 1 234 ? -23.145 -14.256 -24.469 1.00 17.35 234 SER A C 1
ATOM 2115 O O . SER A 1 234 ? -23.455 -13.668 -23.420 1.00 17.80 234 SER A O 1
ATOM 2118 N N . SER A 1 235 ? -23.248 -13.681 -25.667 1.00 17.61 235 SER A N 1
ATOM 2119 C CA . SER A 1 235 ? -23.783 -12.338 -25.797 1.00 19.32 235 SER A CA 1
ATOM 2120 C C . SER A 1 235 ? -25.231 -12.268 -25.328 1.00 19.80 235 SER A C 1
ATOM 2121 O O . SER A 1 235 ? -25.625 -11.302 -24.674 1.00 20.77 235 SER A O 1
ATOM 2124 N N . ARG A 1 236 ? -26.040 -13.289 -25.632 1.00 20.06 236 ARG A N 1
ATOM 2125 C CA . ARG A 1 236 ? -27.416 -13.297 -25.147 1.00 21.10 236 ARG A CA 1
ATOM 2126 C C . ARG A 1 236 ? -27.470 -13.360 -23.626 1.00 21.50 236 ARG A C 1
ATOM 2127 O O . ARG A 1 236 ? -28.404 -12.831 -23.016 1.00 23.63 236 ARG A O 1
ATOM 2135 N N . GLY A 1 237 ? -26.503 -14.032 -23.001 1.00 21.48 237 GLY A N 1
ATOM 2136 C CA . GLY A 1 237 ? -26.500 -14.167 -21.557 1.00 21.99 237 GLY A CA 1
ATOM 2137 C C . GLY A 1 237 ? -26.094 -12.905 -20.827 1.00 21.67 237 GLY A C 1
ATOM 2138 O O . GLY A 1 237 ? -26.489 -12.705 -19.677 1.00 22.69 237 GLY A O 1
ATOM 2139 N N . CYS A 1 238 ? -25.304 -12.043 -21.469 1.00 20.80 238 CYS A N 1
ATOM 2140 C CA . CYS A 1 238 ? -24.801 -10.860 -20.782 1.00 20.51 238 CYS A CA 1
ATOM 2141 C C . CYS A 1 238 ? -24.379 -9.811 -21.795 1.00 21.80 238 CYS A C 1
ATOM 2142 O O . CYS A 1 238 ? -23.564 -10.095 -22.674 1.00 23.33 238 CYS A O 1
ATOM 2145 N N . GLY A 1 239 ? -24.884 -8.581 -21.617 1.00 22.56 239 GLY A N 1
ATOM 2146 C CA . GLY A 1 239 ? -24.583 -7.443 -22.451 1.00 22.95 239 GLY A CA 1
ATOM 2147 C C . GLY A 1 239 ? -23.176 -6.910 -22.325 1.00 22.39 239 GLY A C 1
ATOM 2148 O O . GLY A 1 239 ? -22.814 -5.986 -23.059 1.00 24.74 239 GLY A O 1
ATOM 2149 N N . ALA A 1 240 ? -22.384 -7.466 -21.408 1.00 18.38 240 ALA A N 1
ATOM 2150 C CA . ALA A 1 240 ? -20.981 -7.112 -21.228 1.00 17.22 240 ALA A CA 1
ATOM 2151 C C . ALA A 1 240 ? -20.156 -8.368 -20.980 1.00 15.04 240 ALA A C 1
ATOM 2152 O O . ALA A 1 240 ? -19.294 -8.410 -20.117 1.00 14.76 240 ALA A O 1
ATOM 2154 N N . PHE A 1 241 ? -20.384 -9.413 -21.778 1.00 14.03 241 PHE A N 1
ATOM 2155 C CA . PHE A 1 241 ? -19.773 -10.708 -21.480 1.00 13.04 241 PHE A CA 1
ATOM 2156 C C . PHE A 1 241 ? -18.264 -10.697 -21.612 1.00 11.76 241 PHE A C 1
ATOM 2157 O O . PHE A 1 241 ? -17.624 -11.586 -21.054 1.00 11.57 241 PHE A O 1
ATOM 2165 N N . LEU A 1 242 ? -17.672 -9.745 -22.346 1.00 11.45 242 LEU A N 1
ATOM 2166 C CA . LEU A 1 242 ? -16.212 -9.717 -22.376 1.00 11.64 242 LEU A CA 1
ATOM 2167 C C . LEU A 1 242 ? -15.637 -9.483 -20.976 1.00 12.42 242 LEU A C 1
ATOM 2168 O O . LEU A 1 242 ? -14.486 -9.872 -20.714 1.00 13.74 242 LEU A O 1
ATOM 2173 N N . ARG A 1 243 ? -16.425 -8.901 -20.063 1.00 12.32 243 ARG A N 1
ATOM 2174 C CA A ARG A 1 243 ? -16.112 -8.730 -18.634 0.55 12.61 243 ARG A CA 1
ATOM 2175 C CA B ARG A 1 243 ? -15.790 -8.780 -18.771 0.45 12.43 243 ARG A CA 1
ATOM 2176 C C . ARG A 1 243 ? -15.776 -10.074 -17.980 1.00 12.40 243 ARG A C 1
ATOM 2177 O O . ARG A 1 243 ? -15.135 -10.113 -16.928 1.00 13.87 243 ARG A O 1
ATOM 2192 N N . HIS A 1 244 ? -16.297 -11.170 -18.534 1.00 12.05 244 HIS A N 1
ATOM 2193 C CA . HIS A 1 244 ? -16.061 -12.466 -17.945 1.00 12.46 244 HIS A CA 1
ATOM 2194 C C . HIS A 1 244 ? -14.635 -12.923 -18.182 1.00 12.05 244 HIS A C 1
ATOM 2195 O O . HIS A 1 244 ? -14.183 -13.871 -17.530 1.00 13.18 244 HIS A O 1
ATOM 2202 N N . LYS A 1 245 ? -13.931 -12.309 -19.134 1.00 11.90 245 LYS A N 1
ATOM 2203 C CA . LYS A 1 245 ? -12.543 -12.622 -19.401 1.00 12.96 245 LYS A CA 1
ATOM 2204 C C . LYS A 1 245 ? -12.349 -14.083 -19.783 1.00 11.23 245 LYS A C 1
ATOM 2205 O O . LYS A 1 245 ? -11.508 -14.767 -19.237 1.00 14.70 245 LYS A O 1
ATOM 2211 N N . VAL A 1 246 ? -13.109 -14.533 -20.783 1.00 9.93 246 VAL A N 1
ATOM 2212 C CA . VAL A 1 246 ? -13.012 -15.894 -21.263 1.00 11.05 246 VAL A CA 1
ATOM 2213 C C . VAL A 1 246 ? -12.865 -16.047 -22.775 1.00 9.34 246 VAL A C 1
ATOM 2214 O O . VAL A 1 246 ? -12.621 -17.159 -23.218 1.00 10.41 246 VAL A O 1
ATOM 2218 N N . ALA A 1 247 ? -13.005 -14.989 -23.568 1.00 8.86 247 ALA A N 1
ATOM 2219 C CA . ALA A 1 247 ? -13.085 -15.109 -25.021 1.00 9.15 247 ALA A CA 1
ATOM 2220 C C . ALA A 1 247 ? -11.782 -14.739 -25.715 1.00 8.10 247 ALA A C 1
ATOM 2221 O O . ALA A 1 247 ? -11.176 -13.701 -25.415 1.00 8.99 247 ALA A O 1
ATOM 2223 N N . LEU A 1 248 ? -11.369 -15.592 -26.647 1.00 8.16 248 LEU A N 1
ATOM 2224 C CA . LEU A 1 248 ? -10.184 -15.369 -27.472 1.00 8.50 248 LEU A CA 1
ATOM 2225 C C . LEU A 1 248 ? -10.567 -15.328 -28.943 1.00 8.33 248 LEU A C 1
ATOM 2226 O O . LEU A 1 248 ? -11.377 -16.124 -29.421 1.00 9.21 248 LEU A O 1
ATOM 2231 N N . ILE A 1 249 ? -9.949 -14.390 -29.655 1.00 8.67 249 ILE A N 1
ATOM 2232 C CA . ILE A 1 249 ? -10.091 -14.196 -31.097 1.00 8.81 249 ILE A CA 1
ATOM 2233 C C . ILE A 1 249 ? -8.678 -13.951 -31.605 1.00 8.81 249 ILE A C 1
ATOM 2234 O O . ILE A 1 249 ? -7.985 -13.069 -31.080 1.00 9.54 249 ILE A O 1
ATOM 2239 N N . SER A 1 250 ? -8.253 -14.712 -32.622 1.00 8.97 250 SER A N 1
ATOM 2240 C CA . SER A 1 250 ? -6.888 -14.630 -33.112 1.00 9.11 250 SER A CA 1
ATOM 2241 C C . SER A 1 250 ? -6.656 -13.406 -33.989 1.00 9.33 250 SER A C 1
ATOM 2242 O O . SER A 1 250 ? -7.598 -12.823 -34.540 1.00 9.53 250 SER A O 1
ATOM 2245 N N . PRO A 1 251 ? -5.389 -13.031 -34.182 1.00 9.72 251 PRO A N 1
ATOM 2246 C CA . PRO A 1 251 ? -5.099 -11.922 -35.097 1.00 10.70 251 PRO A CA 1
ATOM 2247 C C . PRO A 1 251 ? -5.597 -12.186 -36.507 1.00 10.64 251 PRO A C 1
ATOM 2248 O O . PRO A 1 251 ? -6.021 -11.251 -37.192 1.00 11.32 251 PRO A O 1
ATOM 2252 N N . THR A 1 252 ? -5.540 -13.437 -36.969 1.00 11.18 252 THR A N 1
ATOM 2253 C CA . THR A 1 252 ? -6.047 -13.745 -38.304 1.00 11.65 252 THR A CA 1
ATOM 2254 C C . THR A 1 252 ? -7.532 -13.435 -38.409 1.00 10.92 252 THR A C 1
ATOM 2255 O O . THR A 1 252 ? -7.992 -12.843 -39.389 1.00 11.79 252 THR A O 1
ATOM 2259 N N . VAL A 1 253 ? -8.307 -13.836 -37.409 1.00 10.61 253 VAL A N 1
ATOM 2260 C CA . VAL A 1 253 ? -9.739 -13.579 -37.427 1.00 10.69 253 VAL A CA 1
ATOM 2261 C C . VAL A 1 253 ? -10.027 -12.090 -37.312 1.00 9.79 253 VAL A C 1
ATOM 2262 O O . VAL A 1 253 ? -10.923 -11.558 -37.983 1.00 10.62 253 VAL A O 1
ATOM 2266 N N . LEU A 1 254 ? -9.268 -11.377 -36.481 1.00 10.08 254 LEU A N 1
ATOM 2267 C CA . LEU A 1 254 ? -9.449 -9.937 -36.398 1.00 9.70 254 LEU A CA 1
ATOM 2268 C C . LEU A 1 254 ? -9.201 -9.272 -37.753 1.00 10.01 254 LEU A C 1
ATOM 2269 O O . LEU A 1 254 ? -9.980 -8.413 -38.195 1.00 10.73 254 LEU A O 1
ATOM 2274 N N . LYS A 1 255 ? -8.115 -9.662 -38.430 1.00 10.92 255 LYS A N 1
ATOM 2275 C CA A LYS A 1 255 ? -7.819 -9.089 -39.736 0.80 12.10 255 LYS A CA 1
ATOM 2276 C CA B LYS A 1 255 ? -7.815 -9.104 -39.738 0.20 12.34 255 LYS A CA 1
ATOM 2277 C C . LYS A 1 255 ? -8.913 -9.422 -40.743 1.00 12.68 255 LYS A C 1
ATOM 2278 O O . LYS A 1 255 ? -9.316 -8.562 -41.542 1.00 13.75 255 LYS A O 1
ATOM 2289 N N . GLU A 1 256 ? -9.393 -10.666 -40.734 1.00 12.83 256 GLU A N 1
ATOM 2290 C CA . GLU A 1 256 ? -10.440 -11.073 -41.656 1.00 13.99 256 GLU A CA 1
ATOM 2291 C C . GLU A 1 256 ? -11.675 -10.210 -41.497 1.00 12.88 256 GLU A C 1
ATOM 2292 O O . GLU A 1 256 ? -12.416 -10.001 -42.475 1.00 14.95 256 GLU A O 1
ATOM 2298 N N . ASN A 1 257 ? -11.923 -9.738 -40.277 1.00 11.92 257 ASN A N 1
ATOM 2299 C CA . ASN A 1 257 ? -13.105 -8.954 -39.954 1.00 11.70 257 ASN A CA 1
ATOM 2300 C C . ASN A 1 257 ? -12.828 -7.455 -39.876 1.00 12.23 257 ASN A C 1
ATOM 2301 O O . ASN A 1 257 ? -13.698 -6.693 -39.448 1.00 13.43 257 ASN A O 1
ATOM 2306 N N . GLY A 1 258 ? -11.661 -7.010 -40.328 1.00 11.47 258 GLY A N 1
ATOM 2307 C CA . GLY A 1 258 ? -11.376 -5.600 -40.385 1.00 12.09 258 GLY A CA 1
ATOM 2308 C C . GLY A 1 258 ? -11.232 -4.918 -39.043 1.00 11.32 258 GLY A C 1
ATOM 2309 O O . GLY A 1 258 ? -11.394 -3.693 -38.987 1.00 12.61 258 GLY A O 1
ATOM 2310 N N . ILE A 1 259 ? -10.923 -5.640 -37.972 1.00 10.34 259 ILE A N 1
ATOM 2311 C CA . ILE A 1 259 ? -10.828 -4.993 -36.656 1.00 10.23 259 ILE A CA 1
ATOM 2312 C C . ILE A 1 259 ? -9.451 -4.357 -36.516 1.00 10.05 259 ILE A C 1
ATOM 2313 O O . ILE A 1 259 ? -8.451 -5.067 -36.667 1.00 11.15 259 ILE A O 1
ATOM 2318 N N . PRO A 1 260 ? -9.362 -3.068 -36.197 1.00 9.22 260 PRO A N 1
ATOM 2319 C CA A PRO A 1 260 ? -8.023 -2.498 -36.021 0.46 9.43 260 PRO A CA 1
ATOM 2320 C CA B PRO A 1 260 ? -8.063 -2.412 -35.959 0.54 9.65 260 PRO A CA 1
ATOM 2321 C C . PRO A 1 260 ? -7.407 -2.987 -34.716 1.00 8.95 260 PRO A C 1
ATOM 2322 O O . PRO A 1 260 ? -8.033 -2.990 -33.659 1.00 10.12 260 PRO A O 1
ATOM 2329 N N . PHE A 1 261 ? -6.149 -3.417 -34.814 1.00 8.95 261 PHE A N 1
ATOM 2330 C CA . PHE A 1 261 ? -5.424 -3.883 -33.637 1.00 8.77 261 PHE A CA 1
ATOM 2331 C C . PHE A 1 261 ? -3.934 -3.782 -33.901 1.00 8.62 261 PHE A C 1
ATOM 2332 O O . PHE A 1 261 ? -3.494 -3.625 -35.043 1.00 9.45 261 PHE A O 1
ATOM 2340 N N . ASN A 1 262 ? -3.166 -3.925 -32.836 1.00 8.52 262 ASN A N 1
ATOM 2341 C CA . ASN A 1 262 ? -1.716 -3.992 -32.907 1.00 8.40 262 ASN A CA 1
ATOM 2342 C C . ASN A 1 262 ? -1.234 -5.108 -31.982 1.00 7.89 262 ASN A C 1
ATOM 2343 O O . ASN A 1 262 ? -1.972 -5.593 -31.122 1.00 8.85 262 ASN A O 1
ATOM 2348 N N . ARG A 1 263 ? 0.030 -5.484 -32.155 1.00 8.56 263 ARG A N 1
ATOM 2349 C CA . ARG A 1 263 ? 0.652 -6.493 -31.339 1.00 8.85 263 ARG A CA 1
ATOM 2350 C C . ARG A 1 263 ? 2.057 -6.072 -30.955 1.00 8.36 263 ARG A C 1
ATOM 2351 O O . ARG A 1 263 ? 2.716 -5.350 -31.695 1.00 9.38 263 ARG A O 1
ATOM 2359 N N . ILE A 1 264 ? 2.541 -6.596 -29.825 1.00 8.49 264 ILE A N 1
ATOM 2360 C CA . ILE A 1 264 ? 3.912 -6.353 -29.388 1.00 8.57 264 ILE A CA 1
ATOM 2361 C C . ILE A 1 264 ? 4.273 -7.420 -28.373 1.00 8.54 264 ILE A C 1
ATOM 2362 O O . ILE A 1 264 ? 3.408 -7.915 -27.664 1.00 9.30 264 ILE A O 1
ATOM 2367 N N . THR A 1 265 ? 5.554 -7.748 -28.281 1.00 8.50 265 THR A N 1
ATOM 2368 C CA . THR A 1 265 ? 6.065 -8.672 -27.287 1.00 8.26 265 THR A CA 1
ATOM 2369 C C . THR A 1 265 ? 6.834 -7.937 -26.215 1.00 8.49 265 THR A C 1
ATOM 2370 O O . THR A 1 265 ? 7.721 -7.146 -26.535 1.00 10.05 265 THR A O 1
ATOM 2374 N N . GLN A 1 266 ? 6.471 -8.193 -24.956 1.00 8.45 266 GLN A N 1
ATOM 2375 C CA . GLN A 1 266 ? 7.122 -7.661 -23.771 1.00 8.31 266 GLN A CA 1
ATOM 2376 C C . GLN A 1 266 ? 8.140 -8.663 -23.267 1.00 8.41 266 GLN A C 1
ATOM 2377 O O . GLN A 1 266 ? 7.832 -9.857 -23.154 1.00 9.04 266 GLN A O 1
ATOM 2383 N N . GLU A 1 267 ? 9.337 -8.183 -22.958 1.00 9.09 267 GLU A N 1
ATOM 2384 C CA . GLU A 1 267 ? 10.394 -9.011 -22.407 1.00 9.44 267 GLU A CA 1
ATOM 2385 C C . GLU A 1 267 ? 10.686 -8.631 -20.958 1.00 9.08 267 GLU A C 1
ATOM 2386 O O . GLU A 1 267 ? 10.278 -7.578 -20.458 1.00 9.56 267 GLU A O 1
ATOM 2392 N N . ALA A 1 268 ? 11.376 -9.533 -20.265 1.00 9.87 268 ALA A N 1
ATOM 2393 C CA . ALA A 1 268 ? 11.684 -9.308 -18.867 1.00 9.78 268 ALA A CA 1
ATOM 2394 C C . ALA A 1 268 ? 12.403 -7.981 -18.700 1.00 9.10 268 ALA A C 1
ATOM 2395 O O . ALA A 1 268 ? 13.273 -7.625 -19.475 1.00 10.73 268 ALA A O 1
ATOM 2397 N N . GLY A 1 269 ? 12.012 -7.250 -17.663 1.00 9.42 269 GLY A N 1
ATOM 2398 C CA . GLY A 1 269 ? 12.586 -5.950 -17.378 1.00 9.60 269 GLY A CA 1
ATOM 2399 C C . GLY A 1 269 ? 11.839 -4.790 -17.990 1.00 9.65 269 GLY A C 1
ATOM 2400 O O . GLY A 1 269 ? 12.268 -3.649 -17.819 1.00 11.21 269 GLY A O 1
ATOM 2401 N N . GLU A 1 270 ? 10.734 -5.044 -18.684 1.00 9.01 270 GLU A N 1
ATOM 2402 C CA . GLU A 1 270 ? 9.962 -4.024 -19.360 1.00 8.89 270 GLU A CA 1
ATOM 2403 C C . GLU A 1 270 ? 8.586 -3.858 -18.726 1.00 8.30 270 GLU A C 1
ATOM 2404 O O . GLU A 1 270 ? 7.970 -4.828 -18.279 1.00 8.76 270 GLU A O 1
ATOM 2410 N N . PHE A 1 271 ? 8.102 -2.606 -18.718 1.00 8.32 271 PHE A N 1
ATOM 2411 C CA . PHE A 1 271 ? 6.751 -2.282 -18.323 1.00 8.00 271 PHE A CA 1
ATOM 2412 C C . PHE A 1 271 ? 5.851 -2.132 -19.541 1.00 7.75 271 PHE A C 1
ATOM 2413 O O . PHE A 1 271 ? 6.259 -1.636 -20.588 1.00 8.41 271 PHE A O 1
ATOM 2421 N N . MET A 1 272 ? 4.583 -2.499 -19.353 1.00 7.63 272 MET A N 1
ATOM 2422 C CA . MET A 1 272 ? 3.512 -2.201 -20.286 1.00 7.88 272 MET A CA 1
ATOM 2423 C C . MET A 1 272 ? 2.414 -1.472 -19.536 1.00 7.69 272 MET A C 1
ATOM 2424 O O . MET A 1 272 ? 2.041 -1.878 -18.438 1.00 9.23 272 MET A O 1
ATOM 2429 N N . VAL A 1 273 ? 1.896 -0.400 -20.132 1.00 7.57 273 VAL A N 1
ATOM 2430 C CA . VAL A 1 273 ? 0.719 0.311 -19.613 1.00 7.81 273 VAL A CA 1
ATOM 2431 C C . VAL A 1 273 ? -0.413 0.087 -20.588 1.00 7.32 273 VAL A C 1
ATOM 2432 O O . VAL A 1 273 ? -0.249 0.328 -21.784 1.00 8.03 273 VAL A O 1
ATOM 2436 N N . THR A 1 274 ? -1.563 -0.330 -20.070 1.00 7.43 274 THR A N 1
ATOM 2437 C CA . THR A 1 274 ? -2.807 -0.298 -20.829 1.00 7.55 274 THR A CA 1
ATOM 2438 C C . THR A 1 274 ? -3.609 0.930 -20.411 1.00 7.02 274 THR A C 1
ATOM 2439 O O . THR A 1 274 ? -3.603 1.340 -19.247 1.00 7.79 274 THR A O 1
ATOM 2443 N N . PHE A 1 275 ? -4.268 1.528 -21.389 1.00 7.36 275 PHE A N 1
ATOM 2444 C CA . PHE A 1 275 ? -4.989 2.773 -21.219 1.00 7.35 275 PHE A CA 1
ATOM 2445 C C . PHE A 1 275 ? -6.476 2.518 -21.125 1.00 7.16 275 PHE A C 1
ATOM 2446 O O . PHE A 1 275 ? -6.963 1.470 -21.553 1.00 7.83 275 PHE A O 1
ATOM 2454 N N . PRO A 1 276 ? -7.243 3.450 -20.561 1.00 7.32 276 PRO A N 1
ATOM 2455 C CA . PRO A 1 276 ? -8.688 3.228 -20.403 1.00 7.67 276 PRO A CA 1
ATOM 2456 C C . PRO A 1 276 ? -9.364 2.778 -21.687 1.00 7.37 276 PRO A C 1
ATOM 2457 O O . PRO A 1 276 ? -9.230 3.400 -22.730 1.00 8.17 276 PRO A O 1
ATOM 2461 N N . TYR A 1 277 ? -10.138 1.713 -21.564 1.00 7.79 277 TYR A N 1
ATOM 2462 C CA . TYR A 1 277 ? -10.936 1.158 -22.641 1.00 7.66 277 TYR A CA 1
ATOM 2463 C C . TYR A 1 277 ? -10.087 0.592 -23.770 1.00 7.76 277 TYR A C 1
ATOM 2464 O O . TYR A 1 277 ? -10.581 0.423 -24.893 1.00 8.72 277 TYR A O 1
ATOM 2473 N N . GLY A 1 278 ? -8.827 0.253 -23.497 1.00 7.71 278 GLY A N 1
ATOM 2474 C CA . GLY A 1 278 ? -7.982 -0.447 -24.455 1.00 8.02 278 GLY A CA 1
ATOM 2475 C C . GLY A 1 278 ? -8.138 -1.948 -24.264 1.00 7.39 278 GLY A C 1
ATOM 2476 O O . GLY A 1 278 ? -7.570 -2.526 -23.333 1.00 8.19 278 GLY A O 1
ATOM 2477 N N . TYR A 1 279 ? -8.888 -2.601 -25.149 1.00 7.50 279 TYR A N 1
ATOM 2478 C CA . TYR A 1 279 ? -9.048 -4.049 -25.091 1.00 7.72 279 TYR A CA 1
ATOM 2479 C C . TYR A 1 279 ? -7.709 -4.692 -25.364 1.00 7.19 279 TYR A C 1
ATOM 2480 O O . TYR A 1 279 ? -7.013 -4.307 -26.309 1.00 7.93 279 TYR A O 1
ATOM 2489 N N . HIS A 1 280 ? -7.376 -5.718 -24.591 1.00 7.32 280 HIS A N 1
ATOM 2490 C CA . HIS A 1 280 ? -6.127 -6.449 -24.776 1.00 7.20 280 HIS A CA 1
ATOM 2491 C C . HIS A 1 280 ? -6.323 -7.925 -24.455 1.00 7.12 280 HIS A C 1
ATOM 2492 O O . HIS A 1 280 ? -7.236 -8.314 -23.738 1.00 7.51 280 HIS A O 1
ATOM 2499 N N . ALA A 1 281 ? -5.413 -8.728 -25.011 1.00 7.37 281 ALA A N 1
ATOM 2500 C CA . ALA A 1 281 ? -5.352 -10.177 -24.863 1.00 7.42 281 ALA A CA 1
ATOM 2501 C C . ALA A 1 281 ? -3.912 -10.588 -25.118 1.00 7.48 281 ALA A C 1
ATOM 2502 O O . ALA A 1 281 ? -3.130 -9.829 -25.671 1.00 8.89 281 ALA A O 1
ATOM 2504 N N . GLY A 1 282 ? -3.566 -11.824 -24.790 1.00 7.93 282 GLY A N 1
ATOM 2505 C CA . GLY A 1 282 ? -2.223 -12.267 -25.117 1.00 8.71 282 GLY A CA 1
ATOM 2506 C C . GLY A 1 282 ? -1.872 -13.591 -24.466 1.00 7.70 282 GLY A C 1
ATOM 2507 O O . GLY A 1 282 ? -2.721 -14.329 -23.970 1.00 8.06 282 GLY A O 1
ATOM 2508 N N . PHE A 1 283 ? -0.581 -13.907 -24.528 1.00 7.36 283 PHE A N 1
ATOM 2509 C CA . PHE A 1 283 ? -0.113 -15.208 -24.062 1.00 7.65 283 PHE A CA 1
ATOM 2510 C C . PHE A 1 283 ? 1.339 -15.131 -23.618 1.00 7.50 283 PHE A C 1
ATOM 2511 O O . PHE A 1 283 ? 2.124 -14.278 -24.050 1.00 8.31 283 PHE A O 1
ATOM 2519 N N . ASN A 1 284 ? 1.702 -16.070 -22.759 1.00 7.83 284 ASN A N 1
ATOM 2520 C CA . ASN A 1 284 ? 3.070 -16.220 -22.292 1.00 8.05 284 ASN A CA 1
ATOM 2521 C C . ASN A 1 284 ? 3.853 -17.254 -23.098 1.00 8.18 284 ASN A C 1
ATOM 2522 O O . ASN A 1 284 ? 3.316 -18.271 -23.539 1.00 9.17 284 ASN A O 1
ATOM 2527 N N . HIS A 1 285 ? 5.140 -16.958 -23.289 1.00 8.64 285 HIS A N 1
ATOM 2528 C CA . HIS A 1 285 ? 5.997 -17.788 -24.117 1.00 9.35 285 HIS A CA 1
ATOM 2529 C C . HIS A 1 285 ? 6.561 -18.996 -23.384 1.00 9.34 285 HIS A C 1
ATOM 2530 O O . HIS A 1 285 ? 7.006 -19.939 -24.027 1.00 11.30 285 HIS A O 1
ATOM 2537 N N . GLY A 1 286 ? 6.585 -18.955 -22.063 1.00 9.24 286 GLY A N 1
ATOM 2538 C CA . GLY A 1 286 ? 7.268 -19.917 -21.228 1.00 9.64 286 GLY A CA 1
ATOM 2539 C C . GLY A 1 286 ? 7.156 -19.454 -19.788 1.00 9.25 286 GLY A C 1
ATOM 2540 O O . GLY A 1 286 ? 6.410 -18.534 -19.490 1.00 9.61 286 GLY A O 1
ATOM 2541 N N . PHE A 1 287 ? 7.914 -20.087 -18.892 1.00 9.84 287 PHE A N 1
ATOM 2542 C CA . PHE A 1 287 ? 7.871 -19.706 -17.484 1.00 9.87 287 PHE A CA 1
ATOM 2543 C C . PHE A 1 287 ? 8.219 -18.239 -17.310 1.00 9.45 287 PHE A C 1
ATOM 2544 O O . PHE A 1 287 ? 9.245 -17.779 -17.807 1.00 9.79 287 PHE A O 1
ATOM 2552 N N . ASN A 1 288 ? 7.370 -17.526 -16.582 1.00 9.15 288 ASN A N 1
ATOM 2553 C CA . ASN A 1 288 ? 7.638 -16.129 -16.289 1.00 9.03 288 ASN A CA 1
ATOM 2554 C C . ASN A 1 288 ? 6.874 -15.690 -15.050 1.00 8.82 288 ASN A C 1
ATOM 2555 O O . ASN A 1 288 ? 6.068 -16.428 -14.493 1.00 9.27 288 ASN A O 1
ATOM 2560 N N . CYS A 1 289 ? 7.204 -14.491 -14.588 1.00 8.81 289 CYS A N 1
ATOM 2561 C CA . CYS A 1 289 ? 6.497 -13.863 -13.482 1.00 9.13 289 CYS A CA 1
ATOM 2562 C C . CYS A 1 289 ? 6.293 -12.387 -13.804 1.00 8.57 289 CYS A C 1
ATOM 2563 O O . CYS A 1 289 ? 7.266 -11.688 -14.098 1.00 9.42 289 CYS A O 1
ATOM 2566 N N . ALA A 1 290 ? 5.040 -11.939 -13.751 1.00 9.31 290 ALA A N 1
ATOM 2567 C CA . ALA A 1 290 ? 4.679 -10.561 -13.945 1.00 8.94 290 ALA A CA 1
ATOM 2568 C C . ALA A 1 290 ? 3.963 -10.039 -12.709 1.00 8.63 290 ALA A C 1
ATOM 2569 O O . ALA A 1 290 ? 3.362 -10.784 -11.942 1.00 10.10 290 ALA A O 1
ATOM 2571 N N . GLU A 1 291 ? 4.012 -8.724 -12.540 1.00 7.66 291 GLU A N 1
ATOM 2572 C CA . GLU A 1 291 ? 3.266 -8.029 -11.498 1.00 7.48 291 GLU A CA 1
ATOM 2573 C C . GLU A 1 291 ? 2.453 -6.922 -12.158 1.00 7.12 291 GLU A C 1
ATOM 2574 O O . GLU A 1 291 ? 2.938 -6.252 -13.067 1.00 8.16 291 GLU A O 1
ATOM 2580 N N . ALA A 1 292 ? 1.217 -6.746 -11.711 1.00 7.34 292 ALA A N 1
ATOM 2581 C CA . ALA A 1 292 ? 0.351 -5.763 -12.329 1.00 7.58 292 ALA A CA 1
ATOM 2582 C C . ALA A 1 292 ? -0.581 -5.150 -11.290 1.00 7.35 292 ALA A C 1
ATOM 2583 O O . ALA A 1 292 ? -0.923 -5.764 -10.276 1.00 8.18 292 ALA A O 1
ATOM 2585 N N . ILE A 1 293 ? -1.037 -3.940 -11.592 1.00 7.69 293 ILE A N 1
ATOM 2586 C CA . ILE A 1 293 ? -2.020 -3.246 -10.764 1.00 7.56 293 ILE A CA 1
ATOM 2587 C C . ILE A 1 293 ? -2.785 -2.280 -11.668 1.00 7.59 293 ILE A C 1
ATOM 2588 O O . ILE A 1 293 ? -2.240 -1.750 -12.646 1.00 8.06 293 ILE A O 1
ATOM 2593 N N . ASN A 1 294 ? -4.033 -2.011 -11.299 1.00 7.97 294 ASN A N 1
ATOM 2594 C CA . ASN A 1 294 ? -4.798 -0.966 -11.951 1.00 8.72 294 ASN A CA 1
ATOM 2595 C C . ASN A 1 294 ? -4.496 0.376 -11.309 1.00 8.95 294 ASN A C 1
ATOM 2596 O O . ASN A 1 294 ? -4.184 0.457 -10.118 1.00 11.13 294 ASN A O 1
ATOM 2601 N N . PHE A 1 295 ? -4.616 1.440 -12.108 1.00 8.86 295 PHE A N 1
ATOM 2602 C CA . PHE A 1 295 ? -4.461 2.788 -11.596 1.00 9.35 295 PHE A CA 1
ATOM 2603 C C . PHE A 1 295 ? -5.333 3.737 -12.397 1.00 8.51 295 PHE A C 1
ATOM 2604 O O . PHE A 1 295 ? -5.892 3.382 -13.444 1.00 8.10 295 PHE A O 1
ATOM 2612 N N . ALA A 1 296 ? -5.442 4.950 -11.870 1.00 8.97 296 ALA A N 1
ATOM 2613 C CA . ALA A 1 296 ? -6.253 6.005 -12.460 1.00 8.62 296 ALA A CA 1
ATOM 2614 C C . ALA A 1 296 ? -5.455 7.296 -12.572 1.00 8.84 296 ALA A C 1
ATOM 2615 O O . ALA A 1 296 ? -4.457 7.496 -11.886 1.00 10.66 296 ALA A O 1
ATOM 2617 N N . THR A 1 297 ? -5.928 8.159 -13.463 1.00 9.18 297 THR A N 1
ATOM 2618 C CA . THR A 1 297 ? -5.454 9.524 -13.619 1.00 9.79 297 THR A CA 1
ATOM 2619 C C . THR A 1 297 ? -6.696 10.391 -13.785 1.00 9.60 297 THR A C 1
ATOM 2620 O O . THR A 1 297 ? -7.808 9.870 -13.948 1.00 9.72 297 THR A O 1
ATOM 2624 N N . PRO A 1 298 ? -6.560 11.715 -13.821 1.00 9.93 298 PRO A N 1
ATOM 2625 C CA . PRO A 1 298 ? -7.744 12.540 -14.069 1.00 10.48 298 PRO A CA 1
ATOM 2626 C C . PRO A 1 298 ? -8.482 12.188 -15.358 1.00 10.49 298 PRO A C 1
ATOM 2627 O O . PRO A 1 298 ? -9.712 12.238 -15.400 1.00 11.36 298 PRO A O 1
ATOM 2631 N N . ARG A 1 299 ? -7.762 11.819 -16.411 1.00 10.56 299 ARG A N 1
ATOM 2632 C CA A ARG A 1 299 ? -8.383 11.497 -17.693 0.70 11.64 299 ARG A CA 1
ATOM 2633 C CA B ARG A 1 299 ? -8.381 11.492 -17.690 0.30 11.50 299 ARG A CA 1
ATOM 2634 C C . ARG A 1 299 ? -9.243 10.240 -17.612 1.00 11.48 299 ARG A C 1
ATOM 2635 O O . ARG A 1 299 ? -10.157 10.066 -18.424 1.00 12.73 299 ARG A O 1
ATOM 2650 N N . TRP A 1 300 ? -8.989 9.377 -16.638 1.00 10.86 300 TRP A N 1
ATOM 2651 C CA . TRP A 1 300 ? -9.787 8.162 -16.498 1.00 10.36 300 TRP A CA 1
ATOM 2652 C C . TRP A 1 300 ? -11.227 8.437 -16.092 1.00 10.10 300 TRP A C 1
ATOM 2653 O O . TRP A 1 300 ? -12.117 7.649 -16.431 1.00 10.05 300 TRP A O 1
ATOM 2664 N N . ILE A 1 301 ? -11.494 9.499 -15.329 1.00 9.70 301 ILE A N 1
ATOM 2665 C CA A ILE A 1 301 ? -12.811 9.676 -14.709 0.71 10.47 301 ILE A CA 1
ATOM 2666 C CA B ILE A 1 301 ? -12.813 9.592 -14.716 0.29 10.28 301 ILE A CA 1
ATOM 2667 C C . ILE A 1 301 ? -13.933 9.526 -15.741 1.00 10.47 301 ILE A C 1
ATOM 2668 O O . ILE A 1 301 ? -14.922 8.832 -15.509 1.00 10.87 301 ILE A O 1
ATOM 2677 N N A ASP A 1 302 ? -13.800 10.164 -16.890 0.50 10.99 302 ASP A N 1
ATOM 2678 N N B ASP A 1 302 ? -13.784 10.208 -16.900 0.50 10.49 302 ASP A N 1
ATOM 2679 C CA A ASP A 1 302 ? -14.902 10.092 -17.835 0.50 11.79 302 ASP A CA 1
ATOM 2680 C CA B ASP A 1 302 ? -14.776 10.125 -17.976 0.50 10.86 302 ASP A CA 1
ATOM 2681 C C A ASP A 1 302 ? -15.062 8.701 -18.443 0.50 10.93 302 ASP A C 1
ATOM 2682 C C B ASP A 1 302 ? -15.054 8.677 -18.349 0.50 10.68 302 ASP A C 1
ATOM 2683 O O A ASP A 1 302 ? -16.171 8.340 -18.848 0.50 11.87 302 ASP A O 1
ATOM 2684 O O B ASP A 1 302 ? -16.204 8.260 -18.522 0.50 12.27 302 ASP A O 1
ATOM 2693 N N . TYR A 1 303 ? -13.990 7.907 -18.512 1.00 10.05 303 TYR A N 1
ATOM 2694 C CA . TYR A 1 303 ? -14.130 6.504 -18.890 1.00 10.08 303 TYR A CA 1
ATOM 2695 C C . TYR A 1 303 ? -14.813 5.695 -17.793 1.00 9.94 303 TYR A C 1
ATOM 2696 O O . TYR A 1 303 ? -15.668 4.848 -18.069 1.00 10.65 303 TYR A O 1
ATOM 2705 N N . GLY A 1 304 ? -14.463 5.949 -16.540 1.00 9.41 304 GLY A N 1
ATOM 2706 C CA . GLY A 1 304 ? -15.110 5.225 -15.456 1.00 10.48 304 GLY A CA 1
ATOM 2707 C C . GLY A 1 304 ? -16.604 5.475 -15.415 1.00 10.95 304 GLY A C 1
ATOM 2708 O O . GLY A 1 304 ? -17.376 4.575 -15.124 1.00 12.04 304 GLY A O 1
ATOM 2709 N N . LYS A 1 305 ? -17.031 6.698 -15.714 1.00 10.95 305 LYS A N 1
ATOM 2710 C CA A LYS A 1 305 ? -18.463 6.909 -15.628 0.21 12.13 305 LYS A CA 1
ATOM 2711 C CA B LYS A 1 305 ? -18.448 7.083 -15.761 0.79 12.44 305 LYS A CA 1
ATOM 2712 C C . LYS A 1 305 ? -19.218 6.325 -16.817 1.00 13.35 305 LYS A C 1
ATOM 2713 O O . LYS A 1 305 ? -20.424 6.153 -16.703 1.00 16.16 305 LYS A O 1
ATOM 2724 N N . MET A 1 306 ? -18.544 5.948 -17.898 1.00 12.94 306 MET A N 1
ATOM 2725 C CA . MET A 1 306 ? -19.175 5.353 -19.070 1.00 13.97 306 MET A CA 1
ATOM 2726 C C . MET A 1 306 ? -18.973 3.850 -19.167 1.00 12.63 306 MET A C 1
ATOM 2727 O O . MET A 1 306 ? -19.547 3.234 -20.062 1.00 15.18 306 MET A O 1
ATOM 2732 N N . ALA A 1 307 ? -18.189 3.238 -18.276 1.00 11.07 307 ALA A N 1
ATOM 2733 C CA . ALA A 1 307 ? -17.808 1.853 -18.433 1.00 10.93 307 ALA A CA 1
ATOM 2734 C C . ALA A 1 307 ? -19.024 0.945 -18.380 1.00 11.13 307 ALA A C 1
ATOM 2735 O O . ALA A 1 307 ? -19.914 1.108 -17.555 1.00 12.53 307 ALA A O 1
ATOM 2737 N N A SER A 1 308 ? -19.082 -0.023 -19.292 0.39 12.20 308 SER A N 1
ATOM 2738 N N B SER A 1 308 ? -19.046 -0.022 -19.287 0.61 11.78 308 SER A N 1
ATOM 2739 C CA A SER A 1 308 ? -20.199 -0.963 -19.384 0.39 14.33 308 SER A CA 1
ATOM 2740 C CA B SER A 1 308 ? -20.070 -1.024 -19.223 0.61 13.83 308 SER A CA 1
ATOM 2741 C C A SER A 1 308 ? -19.950 -2.123 -18.412 0.39 14.33 308 SER A C 1
ATOM 2742 C C B SER A 1 308 ? -19.904 -1.836 -17.959 0.61 14.20 308 SER A C 1
ATOM 2743 O O A SER A 1 308 ? -18.828 -2.637 -18.354 0.39 14.55 308 SER A O 1
ATOM 2744 O O B SER A 1 308 ? -18.823 -1.902 -17.330 0.61 14.51 308 SER A O 1
ATOM 2749 N N . GLN A 1 309 ? -20.981 -2.509 -17.621 1.00 15.13 309 GLN A N 1
ATOM 2750 C CA . GLN A 1 309 ? -20.874 -3.418 -16.506 1.00 16.62 309 GLN A CA 1
ATOM 2751 C C . GLN A 1 309 ? -21.579 -4.739 -16.775 1.00 17.51 309 GLN A C 1
ATOM 2752 O O . GLN A 1 309 ? -22.599 -4.803 -17.479 1.00 18.56 309 GLN A O 1
ATOM 2758 N N . CYS A 1 310 ? -21.005 -5.795 -16.199 1.00 18.82 310 CYS A N 1
ATOM 2759 C CA . CYS A 1 310 ? -21.639 -7.093 -16.115 1.00 19.58 310 CYS A CA 1
ATOM 2760 C C . CYS A 1 310 ? -22.449 -7.149 -14.829 1.00 21.37 310 CYS A C 1
ATOM 2761 O O . CYS A 1 310 ? -21.922 -6.909 -13.736 1.00 21.82 310 CYS A O 1
ATOM 2764 N N . SER A 1 311 ? -23.726 -7.462 -14.971 1.00 22.20 311 SER A N 1
ATOM 2765 C CA A SER A 1 311 ? -24.625 -7.674 -13.847 0.64 22.62 311 SER A CA 1
ATOM 2766 C CA B SER A 1 311 ? -24.592 -7.700 -13.824 0.36 22.61 311 SER A CA 1
ATOM 2767 C C . SER A 1 311 ? -25.213 -9.086 -13.861 1.00 22.44 311 SER A C 1
ATOM 2768 O O . SER A 1 311 ? -26.166 -9.345 -13.128 1.00 22.86 311 SER A O 1
ATOM 2773 N N . CYS A 1 312 ? -24.691 -10.002 -14.707 1.00 22.14 312 CYS A N 1
ATOM 2774 C CA . CYS A 1 312 ? -25.271 -11.338 -14.837 1.00 22.30 312 CYS A CA 1
ATOM 2775 C C . CYS A 1 312 ? -24.816 -12.298 -13.753 1.00 25.07 312 CYS A C 1
ATOM 2776 O O . CYS A 1 312 ? -25.351 -13.409 -13.675 1.00 26.47 312 CYS A O 1
ATOM 2779 N N . GLY A 1 313 ? -23.828 -11.924 -12.940 1.00 28.32 313 GLY A N 1
ATOM 2780 C CA . GLY A 1 313 ? -23.264 -12.803 -11.946 1.00 32.28 313 GLY A CA 1
ATOM 2781 C C . GLY A 1 313 ? -21.878 -13.309 -12.283 1.00 35.25 313 GLY A C 1
ATOM 2782 O O . GLY A 1 313 ? -21.120 -13.660 -11.371 1.00 36.86 313 GLY A O 1
ATOM 2783 N N . GLU A 1 314 ? -21.523 -13.373 -13.559 1.00 36.08 314 GLU A N 1
ATOM 2784 C CA . GLU A 1 314 ? -20.294 -14.094 -13.874 1.00 38.12 314 GLU A CA 1
ATOM 2785 C C . GLU A 1 314 ? -19.070 -13.298 -13.443 1.00 38.93 314 GLU A C 1
ATOM 2786 O O . GLU A 1 314 ? -18.145 -13.855 -12.846 1.00 38.70 314 GLU A O 1
ATOM 2792 N N . ALA A 1 315 ? -19.068 -11.986 -13.683 1.00 40.13 315 ALA A N 1
ATOM 2793 C CA . ALA A 1 315 ? -17.888 -11.158 -13.433 1.00 42.73 315 ALA A CA 1
ATOM 2794 C C . ALA A 1 315 ? -17.917 -10.620 -12.000 1.00 46.73 315 ALA A C 1
ATOM 2795 O O . ALA A 1 315 ? -18.098 -9.426 -11.749 1.00 47.21 315 ALA A O 1
ATOM 2797 N N . ARG A 1 316 ? -17.728 -11.522 -11.040 1.00 50.19 316 ARG A N 1
ATOM 2798 C CA . ARG A 1 316 ? -17.557 -11.068 -9.666 1.00 54.42 316 ARG A CA 1
ATOM 2799 C C . ARG A 1 316 ? -16.175 -10.438 -9.517 1.00 53.51 316 ARG A C 1
ATOM 2800 O O . ARG A 1 316 ? -15.195 -10.905 -10.110 1.00 53.01 316 ARG A O 1
ATOM 2808 N N . VAL A 1 317 ? -16.098 -9.373 -8.714 1.00 52.97 317 VAL A N 1
ATOM 2809 C CA . VAL A 1 317 ? -14.894 -8.553 -8.610 1.00 52.45 317 VAL A CA 1
ATOM 2810 C C . VAL A 1 317 ? -14.708 -8.060 -7.175 1.00 50.17 317 VAL A C 1
ATOM 2811 O O . VAL A 1 317 ? -15.578 -8.219 -6.316 1.00 50.24 317 VAL A O 1
ATOM 2815 N N . THR A 1 318 ? -13.545 -7.435 -6.942 1.00 47.27 318 THR A N 1
ATOM 2816 C CA . THR A 1 318 ? -13.131 -6.951 -5.626 1.00 43.80 318 THR A CA 1
ATOM 2817 C C . THR A 1 318 ? -14.173 -6.006 -5.037 1.00 37.79 318 THR A C 1
ATOM 2818 O O . THR A 1 318 ? -14.879 -5.300 -5.757 1.00 36.75 318 THR A O 1
ATOM 2822 N N A PHE A 1 319 ? -14.284 -6.007 -3.707 0.70 35.34 319 PHE A N 1
ATOM 2823 N N B PHE A 1 319 ? -14.251 -5.966 -3.704 0.30 34.99 319 PHE A N 1
ATOM 2824 C CA A PHE A 1 319 ? -15.215 -5.062 -3.099 0.70 32.81 319 PHE A CA 1
ATOM 2825 C CA B PHE A 1 319 ? -15.177 -5.010 -3.106 0.30 31.98 319 PHE A CA 1
ATOM 2826 C C A PHE A 1 319 ? -14.789 -3.613 -3.316 0.70 25.73 319 PHE A C 1
ATOM 2827 C C B PHE A 1 319 ? -14.761 -3.558 -3.347 0.30 27.16 319 PHE A C 1
ATOM 2828 O O A PHE A 1 319 ? -15.605 -2.720 -3.121 0.70 23.83 319 PHE A O 1
ATOM 2829 O O B PHE A 1 319 ? -15.589 -2.664 -3.159 0.30 26.55 319 PHE A O 1
ATOM 2844 N N A SER A 1 320 ? -13.559 -3.350 -3.751 0.60 21.16 320 SER A N 1
ATOM 2845 N N B SER A 1 320 ? -13.521 -3.294 -3.785 0.40 23.20 320 SER A N 1
ATOM 2846 C CA A SER A 1 320 ? -13.171 -1.962 -3.998 0.60 18.55 320 SER A CA 1
ATOM 2847 C CA B SER A 1 320 ? -13.131 -1.915 -4.079 0.40 20.44 320 SER A CA 1
ATOM 2848 C C A SER A 1 320 ? -13.901 -1.381 -5.210 0.60 16.47 320 SER A C 1
ATOM 2849 C C B SER A 1 320 ? -13.952 -1.346 -5.228 0.40 17.83 320 SER A C 1
ATOM 2850 O O A SER A 1 320 ? -14.062 -0.158 -5.305 0.60 17.49 320 SER A O 1
ATOM 2851 O O B SER A 1 320 ? -14.148 -0.130 -5.330 0.40 18.30 320 SER A O 1
ATOM 2856 N N . MET A 1 321 ? -14.437 -2.215 -6.108 1.00 16.64 321 MET A N 1
ATOM 2857 C CA A MET A 1 321 ? -15.179 -1.649 -7.223 0.57 17.32 321 MET A CA 1
ATOM 2858 C CA B MET A 1 321 ? -15.246 -1.774 -7.244 0.43 17.79 321 MET A CA 1
ATOM 2859 C C . MET A 1 321 ? -16.549 -1.128 -6.806 1.00 15.44 321 MET A C 1
ATOM 2860 O O . MET A 1 321 ? -17.095 -0.279 -7.516 1.00 14.82 321 MET A O 1
ATOM 2869 N N . ASP A 1 322 ? -17.075 -1.542 -5.640 1.00 14.66 322 ASP A N 1
ATOM 2870 C CA . ASP A 1 322 ? -18.371 -1.062 -5.181 1.00 14.46 322 ASP A CA 1
ATOM 2871 C C . ASP A 1 322 ? -18.433 0.456 -5.199 1.00 12.78 322 ASP A C 1
ATOM 2872 O O . ASP A 1 322 ? -19.366 1.037 -5.757 1.00 12.87 322 ASP A O 1
ATOM 2877 N N . ALA A 1 323 ? -17.454 1.123 -4.577 1.00 12.09 323 ALA A N 1
ATOM 2878 C CA . ALA A 1 323 ? -17.498 2.559 -4.473 1.00 11.48 323 ALA A CA 1
ATOM 2879 C C . ALA A 1 323 ? -17.384 3.199 -5.822 1.00 10.21 323 ALA A C 1
ATOM 2880 O O . ALA A 1 323 ? -17.977 4.261 -6.024 1.00 11.08 323 ALA A O 1
ATOM 2882 N N . PHE A 1 324 ? -16.620 2.609 -6.744 1.00 9.53 324 PHE A N 1
ATOM 2883 C CA A PHE A 1 324 ? -16.491 3.218 -8.061 0.67 9.42 324 PHE A CA 1
ATOM 2884 C CA B PHE A 1 324 ? -16.520 3.246 -8.052 0.33 9.34 324 PHE A CA 1
ATOM 2885 C C . PHE A 1 324 ? -17.844 3.235 -8.787 1.00 9.01 324 PHE A C 1
ATOM 2886 O O . PHE A 1 324 ? -18.227 4.238 -9.387 1.00 9.62 324 PHE A O 1
ATOM 2901 N N . VAL A 1 325 ? -18.563 2.115 -8.757 1.00 8.83 325 VAL A N 1
ATOM 2902 C CA . VAL A 1 325 ? -19.880 2.069 -9.382 1.00 9.20 325 VAL A CA 1
ATOM 2903 C C . VAL A 1 325 ? -20.836 2.982 -8.644 1.00 9.50 325 VAL A C 1
ATOM 2904 O O . VAL A 1 325 ? -21.617 3.714 -9.233 1.00 10.18 325 VAL A O 1
ATOM 2908 N N . ARG A 1 326 ? -20.818 2.899 -7.324 1.00 10.12 326 ARG A N 1
ATOM 2909 C CA . ARG A 1 326 ? -21.740 3.665 -6.485 1.00 10.53 326 ARG A CA 1
ATOM 2910 C C . ARG A 1 326 ? -21.645 5.180 -6.753 1.00 10.31 326 ARG A C 1
ATOM 2911 O O . ARG A 1 326 ? -22.647 5.854 -6.846 1.00 11.82 326 ARG A O 1
ATOM 2919 N N . ILE A 1 327 ? -20.416 5.698 -6.856 1.00 10.26 327 ILE A N 1
ATOM 2920 C CA . ILE A 1 327 ? -20.226 7.131 -7.054 1.00 10.73 327 ILE A CA 1
ATOM 2921 C C . ILE A 1 327 ? -20.318 7.522 -8.522 1.00 9.88 327 ILE A C 1
ATOM 2922 O O . ILE A 1 327 ? -20.946 8.517 -8.868 1.00 11.50 327 ILE A O 1
ATOM 2927 N N . LEU A 1 328 ? -19.655 6.785 -9.413 1.00 9.64 328 LEU A N 1
ATOM 2928 C CA . LEU A 1 328 ? -19.597 7.193 -10.810 1.00 9.72 328 LEU A CA 1
ATOM 2929 C C . LEU A 1 328 ? -20.816 6.784 -11.620 1.00 9.15 328 LEU A C 1
ATOM 2930 O O . LEU A 1 328 ? -21.106 7.435 -12.631 1.00 10.41 328 LEU A O 1
ATOM 2935 N N A GLN A 1 329 ? -21.513 5.714 -11.209 0.56 9.31 329 GLN A N 1
ATOM 2936 N N B GLN A 1 329 ? -21.479 5.691 -11.259 0.44 8.97 329 GLN A N 1
ATOM 2937 C CA A GLN A 1 329 ? -22.608 5.132 -11.994 0.56 9.88 329 GLN A CA 1
ATOM 2938 C CA B GLN A 1 329 ? -22.629 5.185 -12.011 0.44 9.15 329 GLN A CA 1
ATOM 2939 C C A GLN A 1 329 ? -23.831 4.843 -11.124 0.56 9.14 329 GLN A C 1
ATOM 2940 C C B GLN A 1 329 ? -23.752 4.832 -11.052 0.44 9.09 329 GLN A C 1
ATOM 2941 O O A GLN A 1 329 ? -24.383 3.742 -11.151 0.56 9.29 329 GLN A O 1
ATOM 2942 O O B GLN A 1 329 ? -24.141 3.664 -10.923 0.44 9.97 329 GLN A O 1
ATOM 2953 N N . PRO A 1 330 ? -24.317 5.833 -10.377 1.00 8.87 330 PRO A N 1
ATOM 2954 C CA . PRO A 1 330 ? -25.390 5.540 -9.408 1.00 9.43 330 PRO A CA 1
ATOM 2955 C C . PRO A 1 330 ? -26.605 4.883 -10.031 1.00 10.20 330 PRO A C 1
ATOM 2956 O O . PRO A 1 330 ? -27.252 4.065 -9.379 1.00 11.45 330 PRO A O 1
ATOM 2960 N N . GLU A 1 331 ? -26.971 5.215 -11.275 1.00 10.54 331 GLU A N 1
ATOM 2961 C CA A GLU A 1 331 ? -28.141 4.577 -11.859 0.38 12.44 331 GLU A CA 1
ATOM 2962 C CA B GLU A 1 331 ? -28.139 4.581 -11.903 0.62 11.71 331 GLU A CA 1
ATOM 2963 C C . GLU A 1 331 ? -27.939 3.081 -12.070 1.00 13.02 331 GLU A C 1
ATOM 2964 O O . GLU A 1 331 ? -28.907 2.331 -12.049 1.00 16.21 331 GLU A O 1
ATOM 2975 N N . ARG A 1 332 ? -26.713 2.637 -12.313 1.00 12.18 332 ARG A N 1
ATOM 2976 C CA . ARG A 1 332 ? -26.408 1.241 -12.565 1.00 14.16 332 ARG A CA 1
ATOM 2977 C C . ARG A 1 332 ? -26.134 0.460 -11.304 1.00 14.33 332 ARG A C 1
ATOM 2978 O O . ARG A 1 332 ? -26.071 -0.764 -11.360 1.00 15.92 332 ARG A O 1
ATOM 2986 N N . TYR A 1 333 ? -25.967 1.143 -10.174 1.00 13.38 333 TYR A N 1
ATOM 2987 C CA . TYR A 1 333 ? -25.430 0.522 -8.974 1.00 14.90 333 TYR A CA 1
ATOM 2988 C C . TYR A 1 333 ? -26.303 -0.621 -8.467 1.00 17.97 333 TYR A C 1
ATOM 2989 O O . TYR A 1 333 ? -25.796 -1.708 -8.180 1.00 18.76 333 TYR A O 1
ATOM 2998 N N . ASP A 1 334 ? -27.613 -0.404 -8.340 1.00 20.12 334 ASP A N 1
ATOM 2999 C CA . ASP A 1 334 ? -28.470 -1.446 -7.769 1.00 24.00 334 ASP A CA 1
ATOM 3000 C C . ASP A 1 334 ? -28.382 -2.744 -8.574 1.00 22.37 334 ASP A C 1
ATOM 3001 O O . ASP A 1 334 ? -28.210 -3.830 -8.008 1.00 21.97 334 ASP A O 1
ATOM 3006 N N . LEU A 1 335 ? -28.488 -2.651 -9.894 1.00 22.33 335 LEU A N 1
ATOM 3007 C CA . LEU A 1 335 ? -28.394 -3.842 -10.738 1.00 24.33 335 LEU A CA 1
ATOM 3008 C C .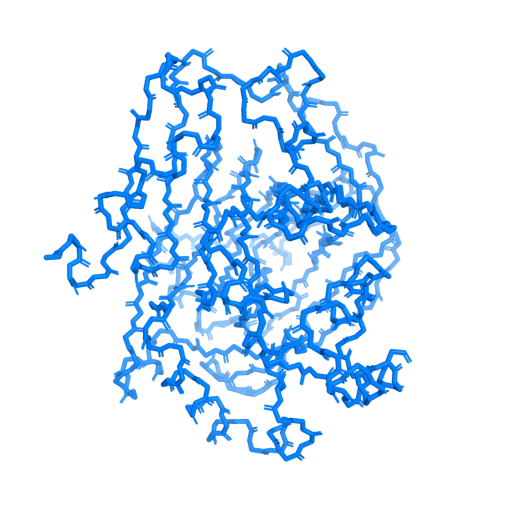 LEU A 1 335 ? -27.016 -4.499 -10.652 1.00 22.48 335 LEU A C 1
ATOM 3009 O O . LEU A 1 335 ? -26.910 -5.732 -10.567 1.00 21.80 335 LEU A O 1
ATOM 3014 N N . TRP A 1 336 ? -25.949 -3.705 -10.709 1.00 21.88 336 TRP A N 1
ATOM 3015 C CA . TRP A 1 336 ? -24.618 -4.292 -10.633 1.00 23.17 336 TRP A CA 1
ATOM 3016 C C . TRP A 1 336 ? -24.430 -5.005 -9.303 1.00 24.90 336 TRP A C 1
ATOM 3017 O O . TRP A 1 336 ? -23.893 -6.118 -9.247 1.00 24.38 336 TRP A O 1
ATOM 3028 N N . LYS A 1 337 ? -24.924 -4.394 -8.226 1.00 27.62 337 LYS A N 1
ATOM 3029 C CA . LYS A 1 337 ? -24.774 -4.964 -6.897 1.00 32.05 337 LYS A CA 1
ATOM 3030 C C . LYS A 1 337 ? -25.499 -6.291 -6.795 1.00 32.94 337 LYS A C 1
ATOM 3031 O O . LYS A 1 337 ? -24.994 -7.237 -6.173 1.00 33.28 337 LYS A O 1
ATOM 3037 N N . ARG A 1 338 ? -26.688 -6.387 -7.387 1.00 34.00 338 ARG A N 1
ATOM 3038 C CA . ARG A 1 338 ? -27.376 -7.673 -7.420 1.00 36.54 338 ARG A CA 1
ATOM 3039 C C . ARG A 1 338 ? -26.493 -8.736 -8.067 1.00 36.05 338 ARG A C 1
ATOM 3040 O O . ARG A 1 338 ? -26.430 -9.873 -7.590 1.00 35.74 338 ARG A O 1
ATOM 3048 N N . GLY A 1 339 ? -25.780 -8.373 -9.137 1.00 35.99 339 GLY A N 1
ATOM 3049 C CA . GLY A 1 339 ? -24.868 -9.311 -9.772 1.00 37.16 339 GLY A CA 1
ATOM 3050 C C . GLY A 1 339 ? -23.714 -9.760 -8.893 1.00 38.36 339 GLY A C 1
ATOM 3051 O O . GLY A 1 339 ? -23.159 -10.846 -9.099 1.00 38.48 339 GLY A O 1
ATOM 3052 N N . GLN A 1 340 ? -23.329 -8.945 -7.911 1.00 39.75 340 GLN A N 1
ATOM 3053 C CA . GLN A 1 340 ? -22.211 -9.290 -7.028 1.00 41.07 340 GLN A CA 1
ATOM 3054 C C . GLN A 1 340 ? -22.700 -10.183 -5.885 1.00 42.20 340 GLN A C 1
ATOM 3055 O O . GLN A 1 340 ? -23.901 -10.431 -5.756 1.00 42.90 340 GLN A O 1
#

Organism: Homo sapiens (NCBI:txid9606)

B-factor: mean 17.3, std 10.38, range [6.95, 75.22]

InterPro domains:
  IPR003347 JmjC domain [PF02373] (179-295)
  IPR003347 JmjC domain [PS51184] (146-312)
  IPR003347 JmjC domain [SM00558] (146-312)
  IPR003349 JmjN domain [PF02375] (19-53)
  IPR003349 JmjN domain [PS51183] (18-60)
  IPR003349 JmjN domain [SM00545] (17-59)

CATH classification: 2.60.120.650

Sequence (330 aa):
AQQNPNCNIMIFHPTKEEFNDFDDKYIAYMMEESQGAHRAGLAKIIIPPPKEWKKAREETTYDDNISSEILIATPLQQVASSGGRRAGVFTQYHHKKKKKAMMTVGEYRRHLANSKKKYQTPPHQNFEEDLERRKYWKNNRIYNSSPIYYGGAADISSGSLFDENTKQWNLLGHLGTIIQDLLLEKECCGVVIEGVVNNTPYLYFGMWKTTTFFAWHTEDMDLYSSINNYLLHLGEPKKTWYVVPPEHGQQRLLERRLARRELFPGSSRGCGAFLRRHKVALISPTVLKKENGIPPFNRITQEAGEFMVTFPYGYHAGFNHGFNCAEAINFATPRRWIIDDYGKKMASSQCSSCGEARVTFFSSMMDAFFVRILQQPEERYDLWKRGQ